Protein 4U8F (pdb70)

Radius of gyration: 20.64 Å; Cα contacts (8 Å, |Δi|>4): 892; chains: 2; bounding box: 45×58×53 Å

B-factor: mean 17.41, std 7.08, range [3.04, 57.56]

Solvent-accessible surface area: 17669 Å² total; per-residue (Å²): 88,43,0,0,0,0,0,6,45,46,11,7,86,47,2,95,71,0,66,144,5,0,68,53,8,1,89,141,72,64,44,82,16,29,21,13,0,12,51,42,115,150,182,31,43,100,11,34,18,0,3,0,0,0,4,0,0,0,0,20,49,1,24,1,2,68,9,0,0,0,0,10,20,24,0,9,4,0,0,3,0,0,0,0,0,21,44,1,32,0,0,12,0,50,45,32,81,22,0,55,15,2,7,8,24,16,21,4,32,0,0,0,1,20,0,43,60,77,46,49,267,28,10,62,63,44,4,78,100,2,0,72,111,5,30,85,69,157,109,21,21,4,114,58,162,155,75,16,108,42,18,68,150,13,27,140,31,6,60,111,8,20,152,39,0,9,71,109,16,51,39,0,0,114,88,3,91,68,115,29,0,93,76,3,1,50,25,124,59,5,90,112,48,0,57,85,15,23,136,57,115,100,9,5,76,43,0,85,67,21,27,114,104,101,61,0,0,0,0,0,6,51,46,12,5,91,47,2,100,77,0,38,140,5,0,91,50,6,1,84,140,71,67,49,87,22,17,20,12,0,9,38,44,128,168,182,32,41,82,11,32,16,0,3,0,0,0,4,0,0,0,0,20,45,2,17,1,2,69,12,0,0,0,0,10,20,22,0,9,3,0,0,2,0,0,0,0,1,21,42,0,31,0,0,11,0,47,45,33,80,23,0,51,17,1,5,7,28,14,20,5,30,0,0,0,1,20,0,44,59,78,40,50,265,26,10,62,70,48,4,80,100,2,0,72,113,4,20,84,65,164,124,26,41,12,112,58,172,133,88,12,97,24,19,74,110,10,29,125,35,6,61,79,10,15,136,37,0,8,67,92,17,38,35,0,0,111,93,3,92,65,112,28,0,105,74,3,1,51,24,137,54,5,100,112,46,0,58,84,20,28,156,52,142,99,5,12,74,41,0,99,70,29,44,152

InterPro domains:
  IPR003500 Sugar-phosphate isomerase, RpiB/LacA/LacB family [PF02502] (3-114)
  IPR003500 Sugar-phosphate isomerase, RpiB/LacA/LacB family [PTHR30345] (1-148)
  IPR022133 Ribose-5-phosphate isomerase, C-terminal [PF12408] (164-210)
  IPR036569 Sugar-phosphate isomerase, RpiB/LacA/LacB superfamily [G3DSA:3.40.1400.10] (1-211)
  IPR036569 Sugar-phosphate isomerase, RpiB/LacA/LacB superfamily [SSF89623] (1-162)

Foldseek 3Di:
DEEEEEEADQLQVCLVLLCVLLVVLCVVVVYHYHYLGPNPDPPFQGDDLLLLLVLLQLCQVQQLGQAYEYAYQAQVSNCVNVVQAPRFDEAEDDAQVRLLQCQAQQVTRYYYYHCHVVPDPCNSVRSNNNSCSNPVDHGQCDPVNVCSVVSNVVNVVVNVVSVVPHDDSLVVCVPDDLVSVLSSQVGPCNVVSDVVRGNDVSSVVVVCVSVVD/DEEEEEEADQLQLCLVLLVVLLVVLCVVVVHHYYYLDPNNDPPFQGDDLLLLLVLLQLCQVQQLGQAYEYEYQAQVSNCVNVVQAARFDEAEDEAQVRLLCCQAQQVTRYYYYHCHVVNDPCNSVRSNSNSCSNVVDHGLNHPPVVCSVVSNVVNVVVNVVSVVPHDDSLVVCVPPDLVSVLSSQVGPCNVVSDVVRGPDVSSVVVVVVSPD

Nearest PDB structures (foldseek):
  4u8f-assembly1_A  TM=1.005E+00  e=1.345E-43  Streptococcus agalactiae NEM316
  2ppw-assembly1_A  TM=9.939E-01  e=1.041E-32  Streptococcus pneumoniae TIGR4
  3c5y-assembly1_B  TM=9.889E-01  e=4.347E-29  Novosphingobium aromaticivorans DSM 12444
  3ono-assembly1_A  TM=9.776E-01  e=2.293E-26  Vibrio parahaemolyticus RIMD 2210633
  3qd5-assembly1_A  TM=8.115E-01  e=3.486E-08  Coccidioides immitis RS

Secondary structure (DSSP, 8-state):
-EEEE---GGGGGGHHHHHHHHHHHHHHHT-EEEE----S-TTPPP--HHHHHHHHHHHHHHTS-SEEEEEESSSHHHHHHHTTSTT--EEE-SSHHHHHHIIIII--SEEEEESSTT-STTHHHHHHHHHHHHTSS-TT--SSGGGHHHHHHHHHHHHHHHHHHBPPHHHHHHHS-HHHHHHHT-STTHHHHHHHH---HHHHHHHHHHTT-/-EEEE---STTGGGHHHHHHHHHHHHHHHT-EEEE-S--S-TTPPP--HHHHHHHHHHHHHHTS-SEEEEEESSSHHHHHHHTTSTT--EEE-SSHHHHHHIIIII--SEEEEESSTT--TTHHHHHHHHHHHHTSS-TT--SSTTTHHHHHHHHHHHHHHHHHHBPPHHHHHHHS-HHHHHHHT--TTHHHHHHHH---HHHHHHHHHHH-

Organism: Streptococcus agalactiae serotype III (strain NEM316) (NCBI:txid211110)

Sequence (425 aa):
MKIALINENSQASKNTTIIYKELKAVSDEKGFEVFNYGMYGKEEESSQQLTYVQNGLLTAILLNSGAADFVITGCGAGIGAMMLACNSFPGVVCGFAADPVDAYLFSSQVNGGNALSLPFAKGFGWGAELNLRYLFERLFEDEKGGGYPKERAVVPEQRNARILSEIKQITYRDDLLSVLKEIDQDDFLKETISSGEHFQEYFFANCQNQNIADYLKSVLDLMKIALINENSQASKNTIIYKELKAVSSDEKGFEVVFNYGMYGKEEESQLTYVQNGLLTAILLNSSGAADFVITGCGAGIGAMMLACNSFPGVVCGFAADPVDAYLFSQVNGGNALSLPFAKGFGWGAELNLRYLFERLFEDEKGGGYPKERAVPEQQRNARILSSEIKQITYRDLLSVLKEIDQDFLKETISSGEHFQEYFFANCQNQNIADYLKSVLD

CATH classification: 3.40.1400.10

Structure (mmCIF, N/CA/C/O backbone):
data_4U8F
#
_entry.id   4U8F
#
_cell.length_a   92.955
_cell.length_b   92.955
_cell.length_c   129.350
_cell.angle_alpha   90.00
_cell.angle_beta   90.00
_cell.angle_gamma   90.00
#
_symmetry.space_group_name_H-M   'P 41 21 2'
#
loop_
_entity.id
_entity.type
_entity.pdbx_description
1 polymer 'Putative uncharacterized protein gbs1892'
2 non-polymer 'L(+)-TARTARIC ACID'
3 water water
#
loop_
_atom_site.group_PDB
_atom_site.id
_atom_site.type_symbol
_atom_site.label_atom_id
_atom_site.label_alt_id
_atom_site.label_comp_id
_atom_site.label_asym_id
_atom_site.label_entity_id
_atom_site.label_seq_id
_atom_site.pdbx_PDB_ins_code
_atom_site.Cartn_x
_atom_site.Cartn_y
_atom_site.Cartn_z
_atom_site.occupancy
_atom_site.B_iso_or_equiv
_atom_site.auth_seq_id
_atom_site.auth_comp_id
_atom_site.auth_asym_id
_atom_site.auth_atom_id
_atom_site.pdbx_PDB_model_num
ATOM 1 N N . MET A 1 1 ? -15.616 0.174 -16.395 1.00 19.40 1 MET A N 1
ATOM 2 C CA . MET A 1 1 ? -16.608 -0.933 -16.385 1.00 19.05 1 MET A CA 1
ATOM 3 C C . MET A 1 1 ? -17.890 -0.489 -15.684 1.00 17.44 1 MET A C 1
ATOM 4 O O . MET A 1 1 ? -17.851 0.026 -14.563 1.00 17.44 1 MET A O 1
ATOM 9 N N . LYS A 1 2 ? -19.018 -0.676 -16.366 1.00 15.51 2 LYS A N 1
ATOM 10 C CA . LYS A 1 2 ? -20.320 -0.215 -15.889 1.00 14.33 2 LYS A CA 1
ATOM 11 C C . LYS A 1 2 ? -21.197 -1.403 -15.518 1.00 13.34 2 LYS A C 1
ATOM 12 O O . LYS A 1 2 ? -21.487 -2.259 -16.358 1.00 13.09 2 LYS A O 1
ATOM 18 N N . ILE A 1 3 ? -21.606 -1.452 -14.253 1.00 12.52 3 ILE A N 1
ATOM 19 C CA . ILE A 1 3 ? -22.450 -2.533 -13.745 1.00 12.01 3 ILE A CA 1
ATOM 20 C C . ILE A 1 3 ? -23.851 -2.011 -13.465 1.00 11.60 3 ILE A C 1
ATOM 21 O O . ILE A 1 3 ? -24.014 -0.993 -12.794 1.00 11.62 3 ILE A O 1
ATOM 26 N N . ALA A 1 4 ? -24.854 -2.706 -13.998 1.00 11.01 4 ALA A N 1
ATOM 27 C CA . ALA A 1 4 ? -26.253 -2.385 -13.732 1.00 10.67 4 ALA A CA 1
ATOM 28 C C . ALA A 1 4 ? -26.862 -3.380 -12.750 1.00 10.48 4 ALA A C 1
ATOM 29 O O . ALA A 1 4 ? -26.572 -4.572 -12.810 1.00 10.62 4 ALA A O 1
ATOM 31 N N . LEU A 1 5 ? -27.693 -2.877 -11.842 1.00 10.17 5 LEU A N 1
ATOM 32 C CA . LEU A 1 5 ? -28.464 -3.710 -10.927 1.00 9.89 5 LEU A CA 1
ATOM 33 C C . LEU A 1 5 ? -29.945 -3.605 -11.270 1.00 9.68 5 LEU A C 1
ATOM 34 O O . LEU A 1 5 ? -30.476 -2.504 -11.432 1.00 9.62 5 LEU A O 1
ATOM 39 N N . ILE A 1 6 ? -30.600 -4.756 -11.391 1.00 9.49 6 ILE A N 1
ATOM 40 C CA . ILE A 1 6 ? -32.022 -4.817 -11.725 1.00 9.36 6 ILE A CA 1
ATOM 41 C C . ILE A 1 6 ? -32.734 -5.781 -10.782 1.00 9.33 6 ILE A C 1
ATOM 42 O O . ILE A 1 6 ? -32.331 -6.940 -10.652 1.00 9.18 6 ILE A O 1
ATOM 47 N N . ASN A 1 7 ? -33.791 -5.291 -10.136 1.00 9.43 7 ASN A N 1
ATOM 48 C CA . ASN A 1 7 ? -34.650 -6.114 -9.283 1.00 9.58 7 ASN A CA 1
ATOM 49 C C . ASN A 1 7 ? -36.083 -6.131 -9.787 1.00 9.71 7 ASN A C 1
ATOM 50 O O . ASN A 1 7 ? -36.591 -5.116 -10.274 1.00 9.62 7 ASN A O 1
ATOM 55 N N . GLU A 1 8 ? -36.727 -7.287 -9.666 1.00 9.85 8 GLU A N 1
ATOM 56 C CA . GLU A 1 8 ? -38.158 -7.392 -9.941 1.00 10.16 8 GLU A CA 1
ATOM 57 C C . GLU A 1 8 ? -38.982 -7.179 -8.664 1.00 10.60 8 GLU A C 1
ATOM 58 O O . GLU A 1 8 ? -38.428 -6.901 -7.595 1.00 10.51 8 GLU A O 1
ATOM 64 N N . ASN A 1 9 ? -40.300 -7.320 -8.770 1.00 11.25 9 ASN A N 1
ATOM 65 C CA . ASN A 1 9 ? -41.183 -6.858 -7.702 1.00 12.02 9 ASN A CA 1
ATOM 66 C C . ASN A 1 9 ? -41.120 -7.636 -6.394 1.00 11.76 9 ASN A C 1
ATOM 67 O O . ASN A 1 9 ? -41.228 -7.043 -5.318 1.00 11.64 9 ASN A O 1
ATOM 72 N N . SER A 1 10 ? -40.940 -8.951 -6.478 1.00 11.47 10 SER A N 1
ATOM 73 C CA . SER A 1 10 ? -40.979 -9.776 -5.272 1.00 11.62 10 SER A CA 1
ATOM 74 C C . SER A 1 10 ? -39.785 -9.526 -4.354 1.00 11.63 10 SER A C 1
ATOM 75 O O . SER A 1 10 ? -39.906 -9.657 -3.135 1.00 12.14 10 SER A O 1
ATOM 78 N N . GLN A 1 11 ? -38.648 -9.146 -4.938 1.00 11.62 11 GLN A N 1
ATOM 79 C CA . GLN A 1 11 ? -37.419 -8.918 -4.171 1.00 11.70 11 GLN A CA 1
ATOM 80 C C . GLN A 1 11 ? -37.007 -7.452 -4.116 1.00 11.58 11 GLN A C 1
ATOM 81 O O . GLN A 1 11 ? -35.894 -7.128 -3.691 1.00 11.41 11 GLN A O 1
ATOM 87 N N . ALA A 1 12 ? -37.908 -6.562 -4.532 1.00 11.54 12 ALA A N 1
ATOM 88 C CA . ALA A 1 12 ? -37.623 -5.127 -4.565 1.00 11.65 12 ALA A CA 1
ATOM 89 C C . ALA A 1 12 ? -37.203 -4.570 -3.201 1.00 11.81 12 ALA A C 1
ATOM 90 O O . ALA A 1 12 ? -36.379 -3.659 -3.129 1.00 11.65 12 ALA A O 1
ATOM 92 N N . SER A 1 13 ? -37.754 -5.137 -2.127 1.00 12.05 13 SER A N 1
ATOM 93 C CA . SER A 1 13 ? -37.428 -4.698 -0.772 1.00 12.45 13 SER A CA 1
ATOM 94 C C . SER A 1 13 ? -35.962 -4.939 -0.418 1.00 12.50 13 SER A C 1
ATOM 95 O O . SER A 1 13 ? -35.453 -4.357 0.539 1.00 12.98 13 SER A O 1
ATOM 98 N N . LYS A 1 14 ? -35.292 -5.789 -1.192 1.00 12.34 14 LYS A N 1
ATOM 99 C CA . LYS A 1 14 ? -33.887 -6.125 -0.938 1.00 12.36 14 LYS A CA 1
ATOM 100 C C . LYS A 1 14 ? -32.911 -5.328 -1.804 1.00 11.75 14 LYS A C 1
ATOM 101 O O . LYS A 1 14 ? -31.697 -5.460 -1.662 1.00 11.33 14 LYS A O 1
ATOM 107 N N . ASN A 1 15 ? -33.445 -4.485 -2.685 1.00 11.32 15 ASN A N 1
ATOM 108 C CA . ASN A 1 15 ? -32.614 -3.660 -3.558 1.00 10.99 15 ASN A CA 1
ATOM 109 C C . ASN A 1 15 ? -31.556 -2.843 -2.807 1.00 11.17 15 ASN A C 1
ATOM 110 O O . ASN A 1 15 ? -30.405 -2.787 -3.237 1.00 11.16 15 ASN A O 1
ATOM 115 N N . THR A 1 16 ? -31.942 -2.221 -1.690 1.00 11.27 16 THR A N 1
ATOM 116 C CA A THR A 1 16 ? -30.996 -1.431 -0.893 0.50 11.38 16 THR A CA 1
ATOM 117 C CA B THR A 1 16 ? -31.012 -1.427 -0.887 0.50 11.53 16 THR A CA 1
ATOM 118 C C . THR A 1 16 ? -29.878 -2.291 -0.319 1.00 11.43 16 THR A C 1
ATOM 119 O O . THR A 1 16 ? -28.723 -1.871 -0.295 1.00 11.58 16 THR A O 1
ATOM 126 N N . ILE A 1 17 ? -30.222 -3.497 0.134 1.00 11.46 17 ILE A N 1
ATOM 127 C CA . ILE A 1 17 ? -29.241 -4.444 0.688 1.00 11.46 17 ILE A CA 1
ATOM 128 C C . ILE A 1 17 ? -28.230 -4.873 -0.380 1.00 11.16 17 ILE A C 1
ATOM 129 O O . ILE A 1 17 ? -27.013 -4.843 -0.154 1.00 10.95 17 ILE A O 1
ATOM 134 N N . ILE A 1 18 ? -28.739 -5.260 -1.546 1.00 10.77 18 ILE A N 1
ATOM 135 C CA . ILE A 1 18 ? -27.896 -5.710 -2.655 1.00 10.84 18 ILE A CA 1
ATOM 136 C C . ILE A 1 18 ? -27.006 -4.571 -3.150 1.00 10.99 18 ILE A C 1
ATOM 137 O O . ILE A 1 18 ? -25.794 -4.747 -3.328 1.00 10.94 18 ILE A O 1
ATOM 142 N N . TYR A 1 19 ? -27.612 -3.405 -3.361 1.00 11.12 19 TYR A N 1
ATOM 143 C CA . TYR A 1 19 ? -26.886 -2.236 -3.852 1.00 11.44 19 TYR A CA 1
ATOM 144 C C . TYR A 1 19 ? -25.738 -1.856 -2.927 1.00 11.49 19 TYR A C 1
ATOM 145 O O . TYR A 1 19 ? -24.643 -1.550 -3.395 1.00 11.60 19 TYR A O 1
ATOM 154 N N . LYS A 1 20 ? -25.988 -1.880 -1.619 1.00 11.59 20 LYS A N 1
ATOM 155 C CA . LYS A 1 20 ? -24.955 -1.523 -0.646 1.00 11.94 20 LYS A CA 1
ATOM 156 C C . LYS A 1 20 ? -23.679 -2.339 -0.869 1.00 11.77 20 LYS A C 1
ATOM 157 O O . LYS A 1 20 ? -22.579 -1.785 -0.916 1.00 11.85 20 LYS A O 1
ATOM 163 N N . GLU A 1 21 ? -23.829 -3.651 -1.029 1.00 11.53 21 GLU A N 1
ATOM 164 C CA . GLU A 1 21 ? -22.669 -4.521 -1.193 1.00 11.43 21 GLU A CA 1
ATOM 165 C C . GLU A 1 21 ? -22.040 -4.403 -2.580 1.00 11.35 21 GLU A C 1
ATOM 166 O O . GLU A 1 21 ? -20.814 -4.383 -2.708 1.00 11.49 21 GLU A O 1
ATOM 172 N N . LEU A 1 22 ? -22.874 -4.311 -3.615 1.00 11.24 22 LEU A N 1
ATOM 173 C CA . LEU A 1 22 ? -22.373 -4.134 -4.978 1.00 11.20 22 LEU A CA 1
ATOM 174 C C . LEU A 1 22 ? -21.587 -2.826 -5.124 1.00 11.42 22 LEU A C 1
ATOM 175 O O . LEU A 1 22 ? -20.534 -2.796 -5.768 1.00 11.30 22 LEU A O 1
ATOM 180 N N . LYS A 1 23 ? -22.100 -1.761 -4.511 1.00 11.89 23 LYS A N 1
ATOM 181 C CA . LYS A 1 23 ? -21.459 -0.447 -4.556 1.00 12.73 23 LYS A CA 1
ATOM 182 C C . LYS A 1 23 ? -20.127 -0.460 -3.812 1.00 12.80 23 LYS A C 1
ATOM 183 O O . LYS A 1 23 ? -19.144 0.112 -4.286 1.00 12.97 23 LYS A O 1
ATOM 189 N N . ALA A 1 24 ? -20.104 -1.112 -2.649 1.00 12.71 24 ALA A N 1
ATOM 190 C CA . ALA A 1 24 ? -18.881 -1.234 -1.855 1.00 12.87 24 ALA A CA 1
ATOM 191 C C . ALA A 1 24 ? -17.767 -1.911 -2.648 1.00 13.10 24 ALA A C 1
ATOM 192 O O . ALA A 1 24 ? -16.642 -1.410 -2.697 1.00 13.39 24 ALA A O 1
ATOM 194 N N . VAL A 1 25 ? -18.081 -3.044 -3.272 1.00 13.24 25 VAL A N 1
ATOM 195 C CA . VAL A 1 25 ? -17.093 -3.773 -4.067 1.00 13.21 25 VAL A CA 1
ATOM 196 C C . VAL A 1 25 ? -16.669 -2.950 -5.286 1.00 13.34 25 VAL A C 1
ATOM 197 O O . VAL A 1 25 ? -15.478 -2.844 -5.592 1.00 13.61 25 VAL A O 1
ATOM 201 N N . SER A 1 26 ? -17.646 -2.341 -5.953 1.00 13.24 26 SER A N 1
ATOM 202 C CA . SER A 1 26 ? -17.391 -1.556 -7.160 1.00 13.44 26 SER A CA 1
ATOM 203 C C . SER A 1 26 ? -16.537 -0.321 -6.887 1.00 13.74 26 SER A C 1
ATOM 204 O O . SER A 1 26 ? -15.683 0.029 -7.700 1.00 13.57 26 SER A O 1
ATOM 207 N N . ASP A 1 27 ? -16.762 0.323 -5.743 1.00 14.40 27 ASP A N 1
ATOM 208 C CA . ASP A 1 27 ? -15.987 1.508 -5.363 1.00 15.03 27 ASP A CA 1
ATOM 209 C C . ASP A 1 27 ? -14.520 1.178 -5.130 1.00 15.63 27 ASP A C 1
ATOM 210 O O . ASP A 1 27 ? -13.637 1.952 -5.508 1.00 15.79 27 ASP A O 1
ATOM 215 N N . GLU A 1 28 ? -14.271 0.029 -4.507 1.00 16.17 28 GLU A N 1
ATOM 216 C CA . GLU A 1 28 ? -12.913 -0.440 -4.253 1.00 17.29 28 GLU A CA 1
ATOM 217 C C . GLU A 1 28 ? -12.193 -0.719 -5.573 1.00 17.10 28 GLU A C 1
ATOM 218 O O . GLU A 1 28 ? -10.993 -0.465 -5.698 1.00 17.47 28 GLU A O 1
ATOM 224 N N . LYS A 1 29 ? -12.943 -1.217 -6.556 1.00 16.62 29 LYS A N 1
ATOM 225 C CA . LYS A 1 29 ? -12.381 -1.613 -7.850 1.00 16.57 29 LYS A CA 1
ATOM 226 C C . LYS A 1 29 ? -12.401 -0.508 -8.910 1.00 16.15 29 LYS A C 1
ATOM 227 O O . LYS A 1 29 ? -11.783 -0.645 -9.969 1.00 16.24 29 LYS A O 1
ATOM 233 N N . GLY A 1 30 ? -13.105 0.584 -8.621 1.00 15.62 30 GLY A N 1
ATOM 234 C CA . GLY A 1 30 ? -13.223 1.698 -9.556 1.00 15.46 30 GLY A CA 1
ATOM 235 C C . GLY A 1 30 ? -14.240 1.485 -10.663 1.00 15.12 30 GLY A C 1
ATOM 236 O O . GLY A 1 30 ? -14.114 2.067 -11.744 1.00 14.97 30 GLY A O 1
ATOM 237 N N . PHE A 1 31 ? -15.249 0.657 -10.393 1.00 15.03 31 PHE A N 1
ATOM 238 C CA . PHE A 1 31 ? -16.338 0.411 -11.341 1.00 15.31 31 PHE A CA 1
ATOM 239 C C . PHE A 1 31 ? -17.489 1.380 -11.093 1.00 15.42 31 PHE A C 1
ATOM 240 O O . PHE A 1 31 ? -17.645 1.897 -9.984 1.00 15.64 31 PHE A O 1
ATOM 248 N N . GLU A 1 32 ? -18.301 1.611 -12.122 1.00 15.74 32 GLU A N 1
ATOM 249 C CA . GLU A 1 32 ? -19.523 2.405 -11.987 1.00 16.07 32 GLU A CA 1
ATOM 250 C C . GLU A 1 32 ? -20.707 1.474 -11.766 1.00 15.50 32 GLU A C 1
ATOM 251 O O . GLU A 1 32 ? -20.798 0.430 -12.411 1.00 15.89 32 GLU A O 1
ATOM 257 N N . VAL A 1 33 ? -21.605 1.849 -10.858 1.00 14.51 33 VAL A N 1
ATOM 258 C CA . VAL A 1 33 ? -22.840 1.091 -10.636 1.00 13.86 33 VAL A CA 1
ATOM 259 C C . VAL A 1 33 ? -24.048 1.948 -10.987 1.00 13.47 33 VAL A C 1
ATOM 260 O O . VAL A 1 33 ? -24.158 3.096 -10.549 1.00 13.84 33 VAL A O 1
ATOM 264 N N . PHE A 1 34 ? -24.947 1.381 -11.784 1.00 12.72 34 PHE A N 1
ATOM 265 C CA . PHE A 1 34 ? -26.212 2.025 -12.090 1.00 12.36 34 PHE A CA 1
ATOM 266 C C . PHE A 1 34 ? -27.341 1.177 -11.534 1.00 11.91 34 PHE A C 1
ATOM 267 O O . PHE A 1 34 ? -27.577 0.062 -12.000 1.00 11.90 34 PHE A O 1
ATOM 275 N N . ASN A 1 35 ? -28.027 1.701 -10.525 1.00 11.39 35 ASN A N 1
ATOM 276 C CA . ASN A 1 35 ? -29.158 1.004 -9.942 1.00 11.03 35 ASN A CA 1
ATOM 277 C C . ASN A 1 35 ? -30.416 1.355 -10.722 1.00 10.82 35 ASN A C 1
ATOM 278 O O . ASN A 1 35 ? -30.958 2.450 -10.579 1.00 10.97 35 ASN A O 1
ATOM 283 N N . TYR A 1 36 ? -30.861 0.425 -11.563 1.00 10.52 36 TYR A N 1
ATOM 284 C CA . TYR A 1 36 ? -32.050 0.622 -12.384 1.00 10.39 36 TYR A CA 1
ATOM 285 C C . TYR A 1 36 ? -33.339 0.238 -11.652 1.00 10.16 36 TYR A C 1
ATOM 286 O O . TYR A 1 36 ? -34.423 0.289 -12.229 1.00 10.17 36 TYR A O 1
ATOM 295 N N . GLY A 1 37 ? -33.218 -0.139 -10.382 1.00 9.99 37 GLY A N 1
ATOM 296 C CA . GLY A 1 37 ? -34.368 -0.580 -9.596 1.00 9.85 37 GLY A CA 1
ATOM 297 C C . GLY A 1 37 ? -34.828 -1.965 -10.025 1.00 9.87 37 GLY A C 1
ATOM 298 O O . GLY A 1 37 ? -34.146 -2.611 -10.818 1.00 9.94 37 GLY A O 1
ATOM 299 N N . MET A 1 38 ? -35.966 -2.443 -9.523 1.00 9.81 38 MET A N 1
ATOM 300 C CA . MET A 1 38 ? -36.853 -1.717 -8.607 1.00 9.92 38 MET A CA 1
ATOM 301 C C . MET A 1 38 ? -36.183 -1.395 -7.279 1.00 10.18 38 MET A C 1
ATOM 302 O O . MET A 1 38 ? -35.261 -2.090 -6.852 1.00 10.16 38 MET A O 1
ATOM 307 N N . TYR A 1 39 ? -36.678 -0.351 -6.622 1.00 10.65 39 TYR A N 1
ATOM 308 C CA . TYR A 1 39 ? -36.006 0.227 -5.460 1.00 11.13 39 TYR A CA 1
ATOM 309 C C . TYR A 1 39 ? -36.656 -0.125 -4.130 1.00 11.54 39 TYR A C 1
ATOM 310 O O . TYR A 1 39 ? -36.086 0.147 -3.074 1.00 11.76 39 TYR A O 1
ATOM 319 N N . GLY A 1 40 ? -37.838 -0.734 -4.181 1.00 11.96 40 GLY A N 1
ATOM 320 C CA . GLY A 1 40 ? -38.627 -0.959 -2.973 1.00 12.48 40 GLY A CA 1
ATOM 321 C C . GLY A 1 40 ? -39.244 0.360 -2.551 1.00 12.99 40 GLY A C 1
ATOM 322 O O . GLY A 1 40 ? -39.170 0.754 -1.384 1.00 13.02 40 GLY A O 1
ATOM 323 N N . LYS A 1 41 ? -39.844 1.036 -3.527 1.00 13.53 41 LYS A N 1
ATOM 324 C CA . LYS A 1 41 ? -40.445 2.353 -3.346 1.00 14.00 41 LYS A CA 1
ATOM 325 C C . LYS A 1 41 ? -41.924 2.232 -3.660 1.00 14.19 41 LYS A C 1
ATOM 326 O O . LYS A 1 41 ? -42.294 1.774 -4.741 1.00 13.85 41 LYS A O 1
ATOM 332 N N . GLU A 1 42 ? -42.771 2.634 -2.717 1.00 14.38 42 GLU A N 1
ATOM 333 C CA . GLU A 1 42 ? -44.216 2.563 -2.929 1.00 15.21 42 GLU A CA 1
ATOM 334 C C . GLU A 1 42 ? -44.620 3.302 -4.196 1.00 15.17 42 GLU A C 1
ATOM 335 O O . GLU A 1 42 ? -44.157 4.417 -4.445 1.00 14.84 42 GLU A O 1
ATOM 341 N N . GLU A 1 43 ? -45.470 2.654 -4.994 1.00 15.61 43 GLU A N 1
ATOM 342 C CA . GLU A 1 43 ? -46.048 3.232 -6.219 1.00 15.82 43 GLU A CA 1
ATOM 343 C C . GLU A 1 43 ? -45.089 3.287 -7.413 1.00 14.97 43 GLU A C 1
ATOM 344 O O . GLU A 1 43 ? -45.435 3.839 -8.458 1.00 15.04 43 GLU A O 1
ATOM 350 N N . GLU A 1 44 ? -43.894 2.718 -7.267 1.00 13.93 44 GLU A N 1
ATOM 351 C CA . GLU A 1 44 ? -42.893 2.762 -8.339 1.00 13.04 44 GLU A CA 1
ATOM 352 C C . GLU A 1 44 ? -43.287 1.903 -9.541 1.00 12.67 44 GLU A C 1
ATOM 353 O O . GLU A 1 44 ? -44.132 1.008 -9.428 1.00 12.93 44 GLU A O 1
ATOM 359 N N . SER A 1 45 ? -42.668 2.197 -10.684 1.00 12.53 45 SER A N 1
ATOM 360 C CA A SER A 1 45 ? -42.818 1.391 -11.892 0.50 12.38 45 SER A CA 1
ATOM 361 C CA B SER A 1 45 ? -42.831 1.384 -11.887 0.50 12.45 45 SER A CA 1
ATOM 362 C C . SER A 1 45 ? -42.382 -0.044 -11.599 1.00 12.35 45 SER A C 1
ATOM 363 O O . SER A 1 45 ? -41.349 -0.261 -10.957 1.00 12.43 45 SER A O 1
ATOM 368 N N . GLN A 1 46 ? -43.169 -1.011 -12.070 1.00 12.16 46 GLN A N 1
ATOM 369 C CA A GLN A 1 46 ? -42.955 -2.410 -11.700 0.50 12.12 46 GLN A CA 1
ATOM 370 C CA B GLN A 1 46 ? -42.999 -2.424 -11.712 0.50 11.89 46 GLN A CA 1
ATOM 371 C C . GLN A 1 46 ? -42.261 -3.230 -12.780 1.00 11.71 46 GLN A C 1
ATOM 372 O O . GLN A 1 46 ? -42.432 -2.987 -13.973 1.00 11.78 46 GLN A O 1
ATOM 383 N N . LEU A 1 47 ? -41.466 -4.202 -12.333 1.00 10.89 47 LEU A N 1
ATOM 384 C CA . LEU A 1 47 ? -40.790 -5.149 -13.220 1.00 10.31 47 LEU A CA 1
ATOM 385 C C . LEU A 1 47 ? -41.051 -6.563 -12.720 1.00 10.14 47 LEU A C 1
ATOM 386 O O . LEU A 1 47 ? -40.979 -6.816 -11.522 1.00 10.16 47 LEU A O 1
ATOM 391 N N . THR A 1 48 ? -41.356 -7.476 -13.638 1.00 9.89 48 THR A N 1
ATOM 392 C CA . THR A 1 48 ? -41.354 -8.905 -13.325 1.00 9.80 48 THR A CA 1
ATOM 393 C C . THR A 1 48 ? -39.990 -9.463 -13.703 1.00 9.73 48 THR A C 1
ATOM 394 O O . THR A 1 48 ? -39.215 -8.797 -14.385 1.00 9.65 48 THR A O 1
ATOM 398 N N . TYR A 1 49 ? -39.700 -10.696 -13.296 1.00 9.66 49 TYR A N 1
ATOM 399 C CA . TYR A 1 49 ? -38.420 -11.300 -13.669 1.00 9.61 49 TYR A CA 1
ATOM 400 C C . TYR A 1 49 ? -38.250 -11.421 -15.191 1.00 9.57 49 TYR A C 1
ATOM 401 O O . TYR A 1 49 ? -37.128 -11.427 -15.693 1.00 9.52 49 TYR A O 1
ATOM 410 N N . VAL A 1 50 ? -39.365 -11.508 -15.915 1.00 9.53 50 VAL A N 1
ATOM 411 C CA . VAL A 1 50 ? -39.324 -11.566 -17.378 1.00 9.54 50 VAL A CA 1
ATOM 412 C C . VAL A 1 50 ? -38.857 -10.222 -17.935 1.00 9.50 50 VAL A C 1
ATOM 413 O O . VAL A 1 50 ? -38.017 -10.167 -18.839 1.00 9.25 50 VAL A O 1
ATOM 417 N N . GLN A 1 51 ? -39.392 -9.142 -17.371 1.00 9.44 51 GLN A N 1
ATOM 418 C CA . GLN A 1 51 ? -38.962 -7.798 -17.742 1.00 9.49 51 GLN A CA 1
ATOM 419 C C . GLN A 1 51 ? -37.511 -7.521 -17.351 1.00 9.45 51 GLN A C 1
ATOM 420 O O . GLN A 1 51 ? -36.812 -6.804 -18.062 1.00 9.47 51 GLN A O 1
ATOM 426 N N . ASN A 1 52 ? -37.054 -8.101 -16.240 1.00 9.43 52 ASN A N 1
ATOM 427 C CA . ASN A 1 52 ? -35.632 -8.048 -15.890 1.00 9.28 52 ASN A CA 1
ATOM 428 C C . ASN A 1 52 ? -34.778 -8.560 -17.048 1.00 9.25 52 ASN A C 1
ATOM 429 O O . ASN A 1 52 ? -33.745 -7.978 -17.369 1.00 9.26 52 ASN A O 1
ATOM 434 N N . GLY A 1 53 ? -35.216 -9.659 -17.664 1.00 9.13 53 GLY A N 1
ATOM 435 C CA . GLY A 1 53 ? -34.502 -10.248 -18.799 1.00 9.02 53 GLY A CA 1
ATOM 436 C C . GLY A 1 53 ? -34.432 -9.309 -19.987 1.00 9.04 53 GLY A C 1
ATOM 437 O O . GLY A 1 53 ? -33.372 -9.128 -20.592 1.00 9.14 53 GLY A O 1
ATOM 438 N N . LEU A 1 54 ? -35.569 -8.705 -20.316 1.00 9.00 54 LEU A N 1
ATOM 439 C CA . LEU A 1 54 ? -35.646 -7.746 -21.411 1.00 9.00 54 LEU A CA 1
ATOM 440 C C . LEU A 1 54 ? -34.767 -6.520 -21.143 1.00 9.03 54 LEU A C 1
ATOM 441 O O . LEU A 1 54 ? -34.019 -6.085 -22.025 1.00 8.99 54 LEU A O 1
ATOM 446 N N . LEU A 1 55 ? -34.845 -5.983 -19.925 1.00 9.14 55 LEU A N 1
ATOM 447 C CA . LEU A 1 55 ? -34.040 -4.817 -19.559 1.00 9.20 55 LEU A CA 1
ATOM 448 C C . LEU A 1 55 ? -32.547 -5.136 -19.610 1.00 9.28 55 LEU A C 1
ATOM 449 O O . LEU A 1 55 ? -31.757 -4.343 -20.125 1.00 9.35 55 LEU A O 1
ATOM 454 N N . THR A 1 56 ? -32.178 -6.311 -19.098 1.00 9.31 56 THR A N 1
ATOM 455 C CA . THR A 1 56 ? -30.807 -6.813 -19.170 1.00 9.30 56 THR A CA 1
ATOM 456 C C . THR A 1 56 ? -30.307 -6.859 -20.617 1.00 9.36 56 THR A C 1
ATOM 457 O O . THR A 1 56 ? -29.199 -6.403 -20.915 1.00 9.39 56 THR A O 1
ATOM 461 N N . ALA A 1 57 ? -31.141 -7.383 -21.512 1.00 9.46 57 ALA A N 1
ATOM 462 C CA . ALA A 1 57 ? -30.806 -7.440 -22.935 1.00 9.54 57 ALA A CA 1
ATOM 463 C C . ALA A 1 57 ? -30.615 -6.047 -23.532 1.00 9.58 57 ALA A C 1
ATOM 464 O O . ALA A 1 57 ? -29.685 -5.818 -24.301 1.00 9.56 57 ALA A O 1
ATOM 466 N N . ILE A 1 58 ? -31.490 -5.117 -23.164 1.00 9.70 58 ILE A N 1
ATOM 467 C CA . ILE A 1 58 ? -31.387 -3.744 -23.651 1.00 9.92 58 ILE A CA 1
ATOM 468 C C . ILE A 1 58 ? -30.086 -3.093 -23.177 1.00 10.06 58 ILE A C 1
ATOM 469 O O . ILE A 1 58 ? -29.355 -2.516 -23.980 1.00 10.17 58 ILE A O 1
ATOM 474 N N . LEU A 1 59 ? -29.780 -3.223 -21.887 1.00 10.21 59 LEU A N 1
ATOM 475 C CA . LEU A 1 59 ? -28.588 -2.589 -21.329 1.00 10.43 59 LEU A CA 1
ATOM 476 C C . LEU A 1 59 ? -27.283 -3.151 -21.892 1.00 10.59 59 LEU A C 1
ATOM 477 O O . LEU A 1 59 ? -26.368 -2.393 -22.218 1.00 10.84 59 LEU A O 1
ATOM 482 N N . LEU A 1 60 ? -27.202 -4.472 -22.028 1.00 10.63 60 LEU A N 1
ATOM 483 C CA . LEU A 1 60 ? -25.977 -5.100 -22.514 1.00 10.87 60 LEU A CA 1
ATOM 484 C C . LEU A 1 60 ? -25.759 -4.893 -24.014 1.00 11.27 60 LEU A C 1
ATOM 485 O O . LEU A 1 60 ? -24.665 -4.523 -24.436 1.00 11.57 60 LEU A O 1
ATOM 490 N N . ASN A 1 61 ? -26.797 -5.113 -24.815 1.00 11.75 61 ASN A N 1
ATOM 491 C CA . ASN A 1 61 ? -26.675 -4.960 -26.268 1.00 12.29 61 ASN A CA 1
ATOM 492 C C . ASN A 1 61 ? -26.411 -3.521 -26.702 1.00 12.66 61 ASN A C 1
ATOM 493 O O . ASN A 1 61 ? -25.691 -3.281 -27.675 1.00 13.17 61 ASN A O 1
ATOM 498 N N . SER A 1 62 ? -26.987 -2.571 -25.970 1.00 12.88 62 SER A N 1
ATOM 499 C CA . SER A 1 62 ? -26.772 -1.149 -26.239 1.00 13.04 62 SER A CA 1
ATOM 500 C C . SER A 1 62 ? -25.408 -0.657 -25.760 1.00 13.21 62 SER A C 1
ATOM 501 O O . SER A 1 62 ? -24.962 0.413 -26.163 1.00 13.54 62 SER A O 1
ATOM 504 N N . GLY A 1 63 ? -24.764 -1.423 -24.883 1.00 13.06 63 GLY A N 1
ATOM 505 C CA . GLY A 1 63 ? -23.507 -0.998 -24.269 1.00 13.13 63 GLY A CA 1
ATOM 506 C C . GLY A 1 63 ? -23.678 -0.062 -23.083 1.00 13.09 63 GLY A C 1
ATOM 507 O O . GLY A 1 63 ? -22.690 0.412 -22.522 1.00 13.36 63 GLY A O 1
ATOM 508 N N . ALA A 1 64 ? -24.925 0.195 -22.687 1.00 12.94 64 ALA A N 1
ATOM 509 C CA . ALA A 1 64 ? -25.209 1.049 -21.530 1.00 12.71 64 ALA A CA 1
ATOM 510 C C . ALA A 1 64 ? -24.682 0.441 -20.227 1.00 12.51 64 ALA A C 1
ATOM 511 O O . ALA A 1 64 ? -24.389 1.165 -19.274 1.00 12.53 64 ALA A O 1
ATOM 513 N N . ALA A 1 65 ? -24.573 -0.887 -20.200 1.00 12.38 65 ALA A N 1
ATOM 514 C CA . ALA A 1 65 ? -23.913 -1.609 -19.115 1.00 12.21 65 ALA A CA 1
ATOM 515 C C . ALA A 1 65 ? -22.980 -2.671 -19.693 1.00 12.18 65 ALA A C 1
ATOM 516 O O . ALA A 1 65 ? -23.231 -3.194 -20.783 1.00 12.28 65 ALA A O 1
ATOM 518 N N . ASP A 1 66 ? -21.914 -2.984 -18.958 1.00 12.12 66 ASP A N 1
ATOM 519 C CA . ASP A 1 66 ? -20.969 -4.038 -19.335 1.00 12.07 66 ASP A CA 1
ATOM 520 C C . ASP A 1 66 ? -21.277 -5.345 -18.616 1.00 11.63 66 ASP A C 1
ATOM 521 O O . ASP A 1 66 ? -20.928 -6.430 -19.090 1.00 11.91 66 ASP A O 1
ATOM 526 N N . PHE A 1 67 ? -21.915 -5.228 -17.457 1.00 11.09 67 PHE A N 1
ATOM 527 C CA . PHE A 1 67 ? -22.305 -6.381 -16.659 1.00 10.61 67 PHE A CA 1
ATOM 528 C C . PHE A 1 67 ? -23.613 -6.067 -15.939 1.00 10.30 67 PHE A C 1
ATOM 529 O O . PHE A 1 67 ? -23.831 -4.933 -15.514 1.00 10.44 67 PHE A O 1
ATOM 537 N N . VAL A 1 68 ? -24.482 -7.069 -15.820 1.00 9.85 68 VAL A N 1
ATOM 538 C CA . VAL A 1 68 ? -25.753 -6.912 -15.113 1.00 9.58 68 VAL A CA 1
ATOM 539 C C . VAL A 1 68 ? -25.845 -7.882 -13.934 1.00 9.35 68 VAL A C 1
ATOM 540 O O . VAL A 1 68 ? -25.624 -9.082 -14.086 1.00 9.60 68 VAL A O 1
ATOM 544 N N . ILE A 1 69 ? -26.156 -7.344 -12.758 1.00 9.23 69 ILE A N 1
ATOM 545 C CA . ILE A 1 69 ? -26.552 -8.159 -11.611 1.00 9.09 69 ILE A CA 1
ATOM 546 C C . ILE A 1 69 ? -28.067 -8.102 -11.510 1.00 8.99 69 ILE A C 1
ATOM 547 O O . ILE A 1 69 ? -28.654 -7.023 -11.454 1.00 8.87 69 ILE A O 1
ATOM 552 N N . THR A 1 70 ? -28.697 -9.269 -11.502 1.00 8.90 70 THR A N 1
ATOM 553 C CA . THR A 1 70 ? -30.139 -9.344 -11.309 1.00 8.84 70 THR A CA 1
ATOM 554 C C . THR A 1 70 ? -30.481 -10.589 -10.492 1.00 8.86 70 THR A C 1
ATOM 555 O O . THR A 1 70 ? -29.597 -11.215 -9.907 1.00 8.81 70 THR A O 1
ATOM 559 N N . GLY A 1 71 ? -31.765 -10.919 -10.429 1.00 8.84 71 GLY A N 1
ATOM 560 C CA . GLY A 1 71 ? -32.219 -12.117 -9.742 1.00 9.03 71 GLY A CA 1
ATOM 561 C C . GLY A 1 71 ? -33.691 -12.038 -9.407 1.00 9.25 71 GLY A C 1
ATOM 562 O O . GLY A 1 71 ? -34.413 -11.175 -9.907 1.00 9.16 71 GLY A O 1
ATOM 563 N N . CYS A 1 72 ? -34.125 -12.962 -8.558 1.00 9.53 72 CYS A N 1
ATOM 564 C CA . CYS A 1 72 ? -35.505 -13.041 -8.100 1.00 10.06 72 CYS A CA 1
ATOM 565 C C . CYS A 1 72 ? -35.498 -13.932 -6.859 1.00 10.17 72 CYS A C 1
ATOM 566 O O . CYS A 1 72 ? -34.448 -14.105 -6.240 1.00 10.08 72 CYS A O 1
ATOM 569 N N . GLY A 1 73 ? -36.649 -14.479 -6.479 1.00 10.41 73 GLY A N 1
ATOM 570 C CA . GLY A 1 73 ? -36.735 -15.293 -5.265 1.00 10.79 73 GLY A CA 1
ATOM 571 C C . GLY A 1 73 ? -35.714 -16.416 -5.213 1.00 10.88 73 GLY A C 1
ATOM 572 O O . GLY A 1 73 ? -34.940 -16.522 -4.261 1.00 10.86 73 GLY A O 1
ATOM 573 N N . ALA A 1 74 ? -35.710 -17.248 -6.252 1.00 11.27 74 ALA A N 1
ATOM 574 C CA . ALA A 1 74 ? -34.778 -18.367 -6.351 1.00 11.38 74 ALA A CA 1
ATOM 575 C C . ALA A 1 74 ? -33.689 -18.136 -7.403 1.00 11.43 74 ALA A C 1
ATOM 576 O O . ALA A 1 74 ? -32.751 -18.932 -7.517 1.00 11.76 74 ALA A O 1
ATOM 578 N N . GLY A 1 75 ? -33.816 -17.056 -8.174 1.00 11.23 75 GLY A N 1
ATOM 579 C CA . GLY A 1 75 ? -32.798 -16.689 -9.162 1.00 11.15 75 GLY A CA 1
ATOM 580 C C . GLY A 1 75 ? -32.910 -17.356 -10.523 1.00 11.00 75 GLY A C 1
ATOM 581 O O . GLY A 1 75 ? -32.267 -16.926 -11.482 1.00 11.28 75 GLY A O 1
ATOM 582 N N . ILE A 1 76 ? -33.720 -18.406 -10.620 1.00 10.82 76 ILE A N 1
ATOM 583 C CA . ILE A 1 76 ? -33.825 -19.169 -11.864 1.00 10.47 76 ILE A CA 1
ATOM 584 C C . ILE A 1 76 ? -34.696 -18.470 -12.915 1.00 10.22 76 ILE A C 1
ATOM 585 O O . ILE A 1 76 ? -34.336 -18.438 -14.091 1.00 10.17 76 ILE A O 1
ATOM 590 N N . GLY A 1 77 ? -35.822 -17.902 -12.492 1.00 9.97 77 GLY A N 1
ATOM 591 C CA . GLY A 1 77 ? -36.695 -17.178 -13.411 1.00 9.74 77 GLY A CA 1
ATOM 592 C C . GLY A 1 77 ? -35.951 -16.109 -14.196 1.00 9.55 77 GLY A C 1
ATOM 593 O O . GLY A 1 77 ? -36.011 -16.075 -15.429 1.00 9.47 77 GLY A O 1
ATOM 594 N N . ALA A 1 78 ? -35.241 -15.236 -13.482 1.00 9.44 78 ALA A N 1
ATOM 595 C CA . ALA A 1 78 ? -34.500 -14.159 -14.128 1.00 9.39 78 ALA A CA 1
ATOM 596 C C . ALA A 1 78 ? -33.410 -14.698 -15.058 1.00 9.42 78 ALA A C 1
ATOM 597 O O . ALA A 1 78 ? -33.192 -14.143 -16.132 1.00 9.33 78 ALA A O 1
ATOM 599 N N . MET A 1 79 ? -32.751 -15.784 -14.642 1.00 9.41 79 MET A N 1
ATOM 600 C CA A MET A 1 79 ? -31.747 -16.462 -15.461 0.50 9.29 79 MET A CA 1
ATOM 601 C CA B MET A 1 79 ? -31.743 -16.448 -15.475 0.50 9.92 79 MET A CA 1
ATOM 602 C C . MET A 1 79 ? -32.359 -16.929 -16.785 1.00 9.65 79 MET A C 1
ATOM 603 O O . MET A 1 79 ? -31.787 -16.718 -17.863 1.00 9.64 79 MET A O 1
ATOM 612 N N . LEU A 1 80 ? -33.524 -17.565 -16.692 1.00 9.74 80 LEU A N 1
ATOM 613 C CA . LEU A 1 80 ? -34.222 -18.074 -17.870 1.00 9.87 80 LEU A CA 1
ATOM 614 C C . LEU A 1 80 ? -34.623 -16.957 -18.827 1.00 9.94 80 LEU A C 1
ATOM 615 O O . LEU A 1 80 ? -34.478 -17.103 -20.042 1.00 10.29 80 LEU A O 1
ATOM 620 N N . ALA A 1 81 ? -35.118 -15.848 -18.275 1.00 9.77 81 ALA A N 1
ATOM 621 C CA . ALA A 1 81 ? -35.523 -14.691 -19.077 1.00 9.64 81 ALA A CA 1
ATOM 622 C C . ALA A 1 81 ? -34.337 -13.983 -19.724 1.00 9.59 81 ALA A C 1
ATOM 623 O O . ALA A 1 81 ? -34.374 -13.675 -20.915 1.00 9.67 81 ALA A O 1
ATOM 625 N N . CYS A 1 82 ? -33.289 -13.722 -18.941 1.00 9.52 82 CYS A N 1
ATOM 626 C CA . CYS A 1 82 ? -32.077 -13.093 -19.472 1.00 9.70 82 CYS A CA 1
ATOM 627 C C . CYS A 1 82 ? -31.510 -13.879 -20.653 1.00 9.92 82 CYS A C 1
ATOM 628 O O . CYS A 1 82 ? -31.150 -13.299 -21.678 1.00 10.11 82 CYS A O 1
ATOM 631 N N . ASN A 1 83 ? -31.457 -15.201 -20.504 1.00 10.23 83 ASN A N 1
ATOM 632 C CA . ASN A 1 83 ? -30.887 -16.072 -21.528 1.00 10.54 83 ASN A CA 1
ATOM 633 C C . ASN A 1 83 ? -31.802 -16.330 -22.727 1.00 10.71 83 ASN A C 1
ATOM 634 O O . ASN A 1 83 ? -31.447 -17.094 -23.625 1.00 11.08 83 ASN A O 1
ATOM 639 N N . SER A 1 84 ? -32.969 -15.687 -22.741 1.00 10.68 84 SER A N 1
ATOM 640 C CA . SER A 1 84 ? -33.897 -15.791 -23.867 1.00 10.84 84 SER A CA 1
ATOM 641 C C . SER A 1 84 ? -33.669 -14.704 -24.918 1.00 10.98 84 SER A C 1
ATOM 642 O O . SER A 1 84 ? -34.405 -14.622 -25.899 1.00 11.19 84 SER A O 1
ATOM 645 N N . PHE A 1 85 ? -32.646 -13.877 -24.708 1.00 11.06 85 PHE A N 1
ATOM 646 C CA . PHE A 1 85 ? -32.332 -12.779 -25.616 1.00 11.08 85 PHE A CA 1
ATOM 647 C C . PHE A 1 85 ? -30.921 -12.918 -26.162 1.00 11.31 85 PHE A C 1
ATOM 648 O O . PHE A 1 85 ? -30.056 -13.481 -25.494 1.00 11.47 85 PHE A O 1
ATOM 656 N N . PRO A 1 86 ? -30.679 -12.408 -27.384 1.00 11.59 86 PRO A N 1
ATOM 657 C CA . PRO A 1 86 ? -29.308 -12.393 -27.892 1.00 11.71 86 PRO A CA 1
ATOM 658 C C . PRO A 1 86 ? -28.448 -11.396 -27.124 1.00 11.67 86 PRO A C 1
ATOM 659 O O . PRO A 1 86 ? -28.973 -10.452 -26.522 1.00 11.84 86 PRO A O 1
ATOM 663 N N . GLY A 1 87 ? -27.138 -11.621 -27.143 1.00 11.72 87 GLY A N 1
ATOM 664 C CA . GLY A 1 87 ? -26.183 -10.716 -26.520 1.00 11.76 87 GLY A CA 1
ATOM 665 C C . GLY A 1 87 ? -26.109 -10.803 -25.008 1.00 11.69 87 GLY A C 1
ATOM 666 O O . GLY A 1 87 ? -25.478 -9.956 -24.379 1.00 12.15 87 GLY A O 1
ATOM 667 N N . VAL A 1 88 ? -26.755 -11.816 -24.426 1.00 11.48 88 VAL A N 1
ATOM 668 C CA . VAL A 1 88 ? -26.747 -12.012 -22.973 1.00 11.26 88 VAL A CA 1
ATOM 669 C C . VAL A 1 88 ? -26.244 -13.406 -22.606 1.00 11.08 88 VAL A C 1
ATOM 670 O O . VAL A 1 88 ? -26.733 -14.408 -23.126 1.00 11.35 88 VAL A O 1
ATOM 674 N N . VAL A 1 89 ? -25.250 -13.456 -21.723 1.00 10.81 89 VAL A N 1
ATOM 675 C CA . VAL A 1 89 ? -24.802 -14.714 -21.125 1.00 10.64 89 VAL A CA 1
ATOM 676 C C . VAL A 1 89 ? -24.948 -14.574 -19.607 1.00 10.35 89 VAL A C 1
ATOM 677 O O . VAL A 1 89 ? -24.100 -13.976 -18.930 1.00 10.08 89 VAL A O 1
ATOM 681 N N . CYS A 1 90 ? -26.054 -15.105 -19.091 1.00 10.18 90 CYS A N 1
ATOM 682 C CA . CYS A 1 90 ? -26.425 -14.926 -17.691 1.00 10.13 90 CYS A CA 1
ATOM 683 C C . CYS A 1 90 ? -26.240 -16.202 -16.878 1.00 10.19 90 CYS A C 1
ATOM 684 O O . CYS A 1 90 ? -26.895 -17.220 -17.121 1.00 10.33 90 CYS A O 1
ATOM 687 N N . GLY A 1 91 ? -25.342 -16.138 -15.905 1.00 10.17 91 GLY A N 1
ATOM 688 C CA . GLY A 1 91 ? -25.108 -17.266 -15.019 1.00 10.46 91 GLY A CA 1
ATOM 689 C C . GLY A 1 91 ? -26.013 -17.245 -13.806 1.00 10.70 91 GLY A C 1
ATOM 690 O O . GLY A 1 91 ? -26.951 -16.445 -13.713 1.00 10.56 91 GLY A O 1
ATOM 691 N N . PHE A 1 92 ? -25.721 -18.156 -12.888 1.00 11.00 92 PHE A N 1
ATOM 692 C CA . PHE A 1 92 ? -26.377 -18.238 -11.596 1.00 11.36 92 PHE A CA 1
ATOM 693 C C . PHE A 1 92 ? -25.287 -18.468 -10.561 1.00 11.47 92 PHE A C 1
ATOM 694 O O . PHE A 1 92 ? -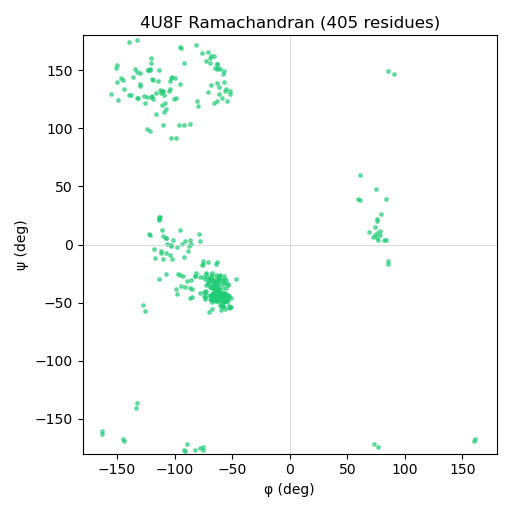24.308 -19.162 -10.840 1.00 11.58 92 PHE A O 1
ATOM 702 N N . ALA A 1 93 ? -25.451 -17.891 -9.375 1.00 11.36 93 ALA A N 1
ATOM 703 C CA . ALA A 1 93 ? -24.514 -18.133 -8.280 1.00 11.40 93 ALA A CA 1
ATOM 704 C C . ALA A 1 93 ? -25.216 -18.172 -6.929 1.00 11.39 93 ALA A C 1
ATOM 705 O O . ALA A 1 93 ? -26.044 -17.311 -6.625 1.00 11.76 93 ALA A O 1
ATOM 707 N N . ALA A 1 94 ? -24.867 -19.175 -6.127 1.00 11.24 94 ALA A N 1
ATOM 708 C CA . ALA A 1 94 ? -25.356 -19.293 -4.755 1.00 11.29 94 ALA A CA 1
ATOM 709 C C . ALA A 1 94 ? -24.252 -18.985 -3.750 1.00 11.22 94 ALA A C 1
ATOM 710 O O . ALA A 1 94 ? -24.535 -18.588 -2.618 1.00 11.85 94 ALA A O 1
ATOM 712 N N . ASP A 1 95 ? -22.999 -19.179 -4.155 1.00 11.03 95 ASP A N 1
ATOM 713 C CA . ASP A 1 95 ? -21.868 -18.924 -3.263 1.00 10.80 95 ASP A CA 1
ATOM 714 C C . ASP A 1 95 ? -20.700 -18.251 -4.001 1.00 10.64 95 ASP A C 1
ATOM 715 O O . ASP A 1 95 ? -20.767 -18.059 -5.217 1.00 10.22 95 ASP A O 1
ATOM 720 N N . PRO A 1 96 ? -19.642 -17.858 -3.267 1.00 10.40 96 PRO A N 1
ATOM 721 C CA . PRO A 1 96 ? -18.558 -17.132 -3.935 1.00 10.43 96 PRO A CA 1
ATOM 722 C C . PRO A 1 96 ? -17.768 -17.971 -4.947 1.00 10.46 96 PRO A C 1
ATOM 723 O O . PRO A 1 96 ? -17.299 -17.429 -5.951 1.00 10.41 96 PRO A O 1
ATOM 727 N N . VAL A 1 97 ? -17.645 -19.278 -4.708 1.00 10.40 97 VAL A N 1
ATOM 728 C CA . VAL A 1 97 ? -16.990 -20.168 -5.680 1.00 10.47 97 VAL A CA 1
ATOM 729 C C . VAL A 1 97 ? -17.754 -20.183 -7.009 1.00 10.50 97 VAL A C 1
ATOM 730 O O . VAL A 1 97 ? -17.141 -20.115 -8.081 1.00 10.44 97 VAL A O 1
ATOM 734 N N . ASP A 1 98 ? -19.085 -20.249 -6.932 1.00 10.48 98 ASP A N 1
ATOM 735 C CA . ASP A 1 98 ? -19.946 -20.174 -8.119 1.00 10.58 98 ASP A CA 1
ATOM 736 C C . ASP A 1 98 ? -19.633 -18.934 -8.952 1.00 10.44 98 ASP A C 1
ATOM 737 O O . ASP A 1 98 ? -19.541 -19.012 -10.178 1.00 10.37 98 ASP A O 1
ATOM 742 N N . ALA A 1 99 ? -19.490 -17.791 -8.285 1.00 10.36 99 ALA A N 1
ATOM 743 C CA . ALA A 1 99 ? -19.235 -16.528 -8.974 1.00 10.53 99 ALA A CA 1
ATOM 744 C C . ALA A 1 99 ? -17.862 -16.519 -9.640 1.00 10.60 99 ALA A C 1
ATOM 745 O O . ALA A 1 99 ? -17.727 -16.076 -10.783 1.00 10.81 99 ALA A O 1
ATOM 747 N N . TYR A 1 100 ? -16.845 -17.014 -8.932 1.00 10.79 100 TYR A N 1
ATOM 748 C CA . TYR A 1 100 ? -15.508 -17.103 -9.506 1.00 10.87 100 TYR A CA 1
ATOM 749 C C . TYR A 1 100 ? -15.482 -18.030 -10.723 1.00 10.81 100 TYR A C 1
ATOM 750 O O . TYR A 1 100 ? -14.919 -17.682 -11.768 1.00 10.59 100 TYR A O 1
ATOM 759 N N . LEU A 1 101 ? -16.088 -19.205 -10.583 1.00 10.87 101 LEU A N 1
ATOM 760 C CA . LEU A 1 101 ? -16.137 -20.166 -11.681 1.00 11.15 101 LEU A CA 1
ATOM 761 C C . LEU A 1 101 ? -16.919 -19.625 -12.879 1.00 11.08 101 LEU A C 1
ATOM 762 O O . LEU A 1 101 ? -16.520 -19.842 -14.021 1.00 10.92 101 LEU A O 1
ATOM 767 N N . PHE A 1 102 ? -18.011 -18.905 -12.629 1.00 11.04 102 PHE A N 1
ATOM 768 C CA . PHE A 1 102 ? -18.724 -18.259 -13.727 1.00 11.01 102 PHE A CA 1
ATOM 769 C C . PHE A 1 102 ? -17.807 -17.325 -14.521 1.00 11.22 102 PHE A C 1
ATOM 770 O O . PHE A 1 102 ? -17.759 -17.393 -15.754 1.00 11.37 102 PHE A O 1
ATOM 778 N N . SER A 1 103 ? -17.072 -16.472 -13.809 1.00 11.29 103 SER A N 1
ATOM 779 C CA A SER A 1 103 ? -16.162 -15.520 -14.440 0.50 11.39 103 SER A CA 1
ATOM 780 C CA B SER A 1 103 ? -16.173 -15.520 -14.456 0.50 11.41 103 SER A CA 1
ATOM 781 C C . SER A 1 103 ? -15.105 -16.234 -15.285 1.00 11.48 103 SER A C 1
ATOM 782 O O . SER A 1 103 ? -14.808 -15.824 -16.402 1.00 11.53 103 SER A O 1
ATOM 787 N N . GLN A 1 104 ? -14.555 -17.317 -14.747 1.00 11.57 104 GLN A N 1
ATOM 788 C CA . GLN A 1 104 ? -13.436 -18.009 -15.393 1.00 11.76 104 GLN A CA 1
ATOM 789 C C . GLN A 1 104 ? -13.813 -19.025 -16.465 1.00 11.80 104 GLN A C 1
ATOM 790 O O . GLN A 1 104 ? -13.122 -19.141 -17.483 1.00 11.92 104 GLN A O 1
ATOM 796 N N . VAL A 1 105 ? -14.899 -19.757 -16.236 1.00 11.55 105 VAL A N 1
ATOM 797 C CA . VAL A 1 105 ? -15.319 -20.823 -17.144 1.00 11.46 105 VAL A CA 1
ATOM 798 C C . VAL A 1 105 ? -16.200 -20.272 -18.260 1.00 11.47 105 VAL A C 1
ATOM 799 O O . VAL A 1 105 ? -15.995 -20.586 -19.436 1.00 11.62 105 VAL A O 1
ATOM 803 N N . ASN A 1 106 ? -17.170 -19.441 -17.888 1.00 11.49 106 ASN A N 1
ATOM 804 C CA . ASN A 1 106 ? -18.155 -18.949 -18.847 1.00 11.52 106 ASN A CA 1
ATOM 805 C C . ASN A 1 106 ? -17.849 -17.557 -19.379 1.00 11.55 106 ASN A C 1
ATOM 806 O O . ASN A 1 106 ? -18.067 -17.284 -20.560 1.00 11.71 106 ASN A O 1
ATOM 811 N N . GLY A 1 107 ? -17.343 -16.682 -18.512 1.00 11.63 107 GLY A N 1
ATOM 812 C CA . GLY A 1 107 ? -16.987 -15.315 -18.901 1.00 11.66 107 GLY A CA 1
ATOM 813 C C . GLY A 1 107 ? -18.164 -14.525 -19.445 1.00 11.73 107 GLY A C 1
ATOM 814 O O . GLY A 1 107 ? -18.025 -13.766 -20.407 1.00 12.19 107 GLY A O 1
ATOM 815 N N . GLY A 1 108 ? -19.326 -14.711 -18.827 1.00 11.65 108 GLY A N 1
ATOM 816 C CA . GLY A 1 108 ? -20.547 -14.041 -19.264 1.00 11.39 108 GLY A CA 1
ATOM 817 C C . GLY A 1 108 ? -20.640 -12.590 -18.840 1.00 11.21 108 GLY A C 1
ATOM 818 O O . GLY A 1 108 ? -19.703 -12.035 -18.255 1.00 11.49 108 GLY A O 1
ATOM 819 N N . ASN A 1 109 ? -21.788 -11.982 -19.131 1.00 10.79 109 ASN A N 1
ATOM 820 C CA . ASN A 1 109 ? -22.000 -10.561 -18.868 1.00 10.32 109 ASN A CA 1
ATOM 821 C C . ASN A 1 109 ? -23.183 -10.259 -17.951 1.00 10.12 109 ASN A C 1
ATOM 822 O O . ASN A 1 109 ? -23.560 -9.100 -17.781 1.00 10.05 109 ASN A O 1
ATOM 827 N N . ALA A 1 110 ? -23.756 -11.304 -17.359 1.00 9.85 110 ALA A N 1
ATOM 828 C CA . ALA A 1 110 ? -24.841 -11.143 -16.394 1.00 9.76 110 ALA A CA 1
ATOM 829 C C . ALA A 1 110 ? -24.835 -12.276 -15.381 1.00 9.62 110 ALA A C 1
ATOM 830 O O . ALA A 1 110 ? -24.399 -13.388 -15.677 1.00 9.58 110 ALA A O 1
ATOM 832 N N . LEU A 1 111 ? -25.326 -11.984 -14.183 1.00 9.70 111 LEU A N 1
ATOM 833 C CA . LEU A 1 111 ? -25.447 -12.994 -13.148 1.00 9.71 111 LEU A CA 1
ATOM 834 C C . LEU A 1 111 ? -26.777 -12.826 -12.436 1.00 9.66 111 LEU A C 1
ATOM 835 O O . LEU A 1 111 ? -27.122 -11.722 -12.013 1.00 9.59 111 LEU A O 1
ATOM 840 N N . SER A 1 112 ? -27.521 -13.924 -12.336 1.00 9.56 112 SER A N 1
ATOM 841 C CA . SER A 1 112 ? -28.792 -13.946 -11.623 1.00 9.64 112 SER A CA 1
ATOM 842 C C . SER A 1 112 ? -28.613 -14.637 -10.277 1.00 9.75 112 SER A C 1
ATOM 843 O O . SER A 1 112 ? -28.006 -15.705 -10.190 1.00 9.99 112 SER A O 1
ATOM 846 N N . LEU A 1 113 ? -29.154 -14.019 -9.235 1.00 9.57 113 LEU A N 1
ATOM 847 C CA . LEU A 1 113 ? -28.934 -14.467 -7.865 1.00 9.59 113 LEU A CA 1
ATOM 848 C C . LEU A 1 113 ? -30.244 -14.763 -7.145 1.00 9.55 113 LEU A C 1
ATOM 849 O O . LEU A 1 113 ? -31.265 -14.134 -7.436 1.00 9.47 113 LEU A O 1
ATOM 854 N N . PRO A 1 114 ? -30.216 -15.717 -6.195 1.00 9.44 114 PRO A N 1
ATOM 855 C CA . PRO A 1 114 ? -31.373 -15.957 -5.340 1.00 9.55 114 PRO A CA 1
ATOM 856 C C . PRO A 1 114 ? -31.417 -14.921 -4.220 1.00 9.64 114 PRO A C 1
ATOM 857 O O . PRO A 1 114 ? -30.486 -14.832 -3.416 1.00 9.59 114 PRO A O 1
ATOM 861 N N . PHE A 1 115 ? -32.486 -14.134 -4.177 1.00 9.70 115 PHE A N 1
ATOM 862 C CA . PHE A 1 115 ? -32.612 -13.103 -3.151 1.00 9.94 115 PHE A CA 1
ATOM 863 C C . PHE A 1 115 ? -33.579 -13.480 -2.032 1.00 10.33 115 PHE A C 1
ATOM 864 O O . PHE A 1 115 ? -33.745 -12.720 -1.081 1.00 10.67 115 PHE A O 1
ATOM 872 N N . ALA A 1 116 ? -34.198 -14.654 -2.142 1.00 10.64 116 ALA A N 1
ATOM 873 C CA . ALA A 1 116 ? -35.094 -15.150 -1.097 1.00 10.78 116 ALA A CA 1
ATOM 874 C C . ALA A 1 116 ? -34.735 -16.559 -0.624 1.00 11.04 116 ALA A C 1
ATOM 875 O O . ALA A 1 116 ? -34.577 -16.783 0.577 1.00 11.09 116 ALA A O 1
ATOM 877 N N . LYS A 1 117 ? -34.598 -17.500 -1.559 1.00 11.26 117 LYS A N 1
ATOM 878 C CA . LYS A 1 117 ? -34.195 -18.868 -1.209 1.00 11.32 117 LYS A CA 1
ATOM 879 C C . LYS A 1 117 ? -32.770 -18.832 -0.670 1.00 11.44 117 LYS A C 1
ATOM 880 O O . LYS A 1 117 ? -31.859 -18.354 -1.345 1.00 11.54 117 LYS A O 1
ATOM 886 N N . GLY A 1 118 ? -32.596 -19.311 0.558 1.00 11.49 118 GLY A N 1
ATOM 887 C CA . GLY A 1 118 ? -31.296 -19.287 1.226 1.00 11.99 118 GLY A CA 1
ATOM 888 C C . GLY A 1 118 ? -30.847 -17.923 1.725 1.00 12.39 118 GLY A C 1
ATOM 889 O O . GLY A 1 118 ? -29.710 -17.776 2.179 1.00 12.74 118 GLY A O 1
ATOM 890 N N . PHE A 1 119 ? -31.733 -16.931 1.664 1.00 12.73 119 PHE A N 1
ATOM 891 C CA . PHE A 1 119 ? -31.368 -15.550 1.989 1.00 13.01 119 PHE A CA 1
ATOM 892 C C . PHE A 1 119 ? -31.777 -15.186 3.418 1.00 13.30 119 PHE A C 1
ATOM 893 O O . PHE A 1 119 ? -32.897 -14.737 3.663 1.00 13.64 119 PHE A O 1
ATOM 901 N N . GLY A 1 120 ? -30.861 -15.396 4.361 1.00 13.51 120 G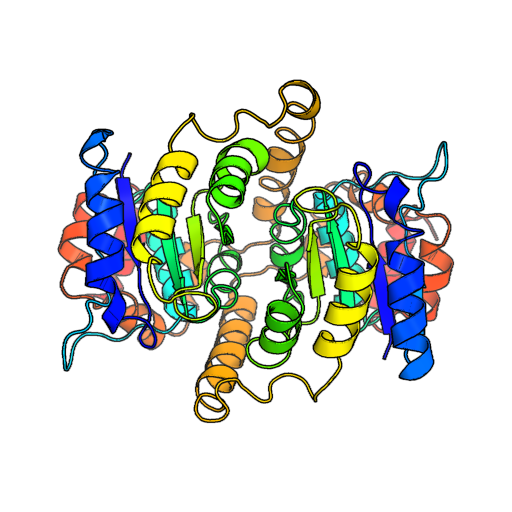LY A N 1
ATOM 902 C CA . GLY A 1 120 ? -31.102 -15.067 5.771 1.00 13.98 120 GLY A CA 1
ATOM 903 C C . GLY A 1 120 ? -29.935 -14.318 6.387 1.00 14.30 120 GLY A C 1
ATOM 904 O O . GLY A 1 120 ? -29.341 -13.460 5.736 1.00 14.53 120 GLY A O 1
ATOM 905 N N . TRP A 1 121 ? -29.610 -14.638 7.642 1.00 14.42 121 TRP A N 1
ATOM 906 C CA . TRP A 1 121 ? -28.442 -14.069 8.326 1.00 14.76 121 TRP A CA 1
ATOM 907 C C . TRP A 1 121 ? -27.194 -14.228 7.480 1.00 14.06 121 TRP A C 1
ATOM 908 O O . TRP A 1 121 ? -26.900 -15.322 7.003 1.00 14.01 121 TRP A O 1
ATOM 919 N N . GLY A 1 122 ? -26.468 -13.131 7.297 1.00 13.35 122 GLY A N 1
ATOM 920 C CA . GLY A 1 122 ? -25.210 -13.154 6.572 1.00 12.93 122 GLY A CA 1
ATOM 921 C C . GLY A 1 122 ? -25.339 -13.239 5.062 1.00 12.29 122 GLY A C 1
ATOM 922 O O . GLY A 1 122 ? -24.329 -13.324 4.369 1.00 12.47 122 GLY A O 1
ATOM 923 N N . ALA A 1 123 ? -26.569 -13.203 4.546 1.00 12.18 123 ALA A N 1
ATOM 924 C CA . ALA A 1 123 ? -26.784 -13.243 3.097 1.00 11.74 123 ALA A CA 1
ATOM 925 C C . ALA A 1 123 ? -26.176 -12.027 2.402 1.00 11.58 123 ALA A C 1
ATOM 926 O O . ALA A 1 123 ? -25.732 -12.122 1.257 1.00 11.14 123 ALA A O 1
ATOM 928 N N . GLU A 1 124 ? -26.153 -10.891 3.100 1.00 11.51 124 GLU A N 1
ATOM 929 C CA . GLU A 1 124 ? -25.510 -9.684 2.575 1.00 11.79 124 GLU A CA 1
ATOM 930 C C . GLU A 1 124 ? -23.986 -9.845 2.537 1.00 11.57 124 GLU A C 1
ATOM 931 O O . GLU A 1 124 ? -23.312 -9.270 1.679 1.00 11.45 124 GLU A O 1
ATOM 937 N N . LEU A 1 125 ? -23.452 -10.644 3.460 1.00 11.63 125 LEU A N 1
ATOM 938 C CA . LEU A 1 125 ? -22.031 -10.987 3.432 1.00 11.50 125 LEU A CA 1
ATOM 939 C C . LEU A 1 125 ? -21.742 -11.876 2.229 1.00 11.31 125 LEU A C 1
ATOM 940 O O . LEU A 1 125 ? -20.776 -11.646 1.505 1.00 11.22 125 LEU A O 1
ATOM 945 N N . ASN A 1 126 ? -22.596 -12.872 2.002 1.00 11.06 126 ASN A N 1
ATOM 946 C CA . ASN A 1 126 ? -22.468 -13.722 0.817 1.00 11.03 126 ASN A CA 1
ATOM 947 C C . ASN A 1 126 ? -22.480 -12.900 -0.477 1.00 11.01 126 ASN A C 1
ATOM 948 O O . ASN A 1 126 ? -21.688 -13.154 -1.388 1.00 10.92 126 ASN A O 1
ATOM 953 N N . LEU A 1 127 ? -23.362 -11.903 -0.551 1.00 11.03 127 LEU A N 1
ATOM 954 C CA . LEU A 1 127 ? -23.383 -10.997 -1.701 1.00 11.08 127 LEU A CA 1
ATOM 955 C C . LEU A 1 127 ? -22.049 -10.284 -1.893 1.00 11.08 127 LEU A C 1
ATOM 956 O O . LEU A 1 127 ? -21.471 -10.319 -2.983 1.00 10.94 127 LEU A O 1
ATOM 961 N N . ARG A 1 128 ? -21.557 -9.650 -0.831 1.00 11.27 128 ARG A N 1
ATOM 962 C CA . ARG A 1 128 ? -20.275 -8.956 -0.887 1.00 11.54 128 ARG A CA 1
ATOM 963 C C . ARG A 1 128 ? -19.165 -9.900 -1.332 1.00 11.35 128 ARG A C 1
ATOM 964 O O . ARG A 1 128 ? -18.391 -9.573 -2.232 1.00 11.09 128 ARG A O 1
ATOM 972 N N . TYR A 1 129 ? -19.109 -11.073 -0.702 1.00 11.13 129 TYR A N 1
ATOM 973 C CA . TYR A 1 129 ? -18.075 -12.064 -0.999 1.00 11.17 129 TYR A CA 1
ATOM 974 C C . TYR A 1 129 ? -18.126 -12.509 -2.454 1.00 11.21 129 TYR A C 1
ATOM 975 O O . TYR A 1 129 ? -17.092 -12.583 -3.118 1.00 11.28 129 TYR A O 1
ATOM 984 N N . LEU A 1 130 ? -19.325 -12.805 -2.951 1.00 11.09 130 LEU A N 1
ATOM 985 C CA . LEU A 1 130 ? -19.446 -13.314 -4.314 1.00 11.01 130 LEU A CA 1
ATOM 986 C C . LEU A 1 130 ? -19.162 -12.229 -5.354 1.00 10.85 130 LEU A C 1
ATOM 987 O O . LEU A 1 130 ? -18.595 -12.520 -6.405 1.00 10.84 130 LEU A O 1
ATOM 992 N N . PHE A 1 131 ? -19.524 -10.982 -5.049 1.00 10.83 131 PHE A N 1
ATOM 993 C CA . PHE A 1 131 ? -19.182 -9.862 -5.930 1.00 10.78 131 PHE A CA 1
ATOM 994 C C . PHE A 1 131 ? -17.665 -9.703 -6.025 1.00 11.11 131 PHE A C 1
ATOM 995 O O . PHE A 1 131 ? -17.129 -9.450 -7.106 1.00 11.25 131 PHE A O 1
ATOM 1003 N N . GLU A 1 132 ? -16.982 -9.860 -4.891 1.00 11.44 132 GLU A N 1
ATOM 1004 C CA . GLU A 1 132 ? -15.522 -9.795 -4.865 1.00 11.79 132 GLU A CA 1
ATOM 1005 C C . GLU A 1 132 ? -14.907 -10.891 -5.728 1.00 11.83 132 GLU A C 1
ATOM 1006 O O . GLU A 1 132 ? -14.022 -10.626 -6.538 1.00 11.94 132 GLU A O 1
ATOM 1012 N N . ARG A 1 133 ? -15.398 -12.116 -5.577 1.00 11.74 133 ARG A N 1
ATOM 1013 C CA . ARG A 1 133 ? -14.840 -13.237 -6.333 1.00 11.73 133 ARG A CA 1
ATOM 1014 C C . ARG A 1 133 ? -15.206 -13.162 -7.815 1.00 11.83 133 ARG A C 1
ATOM 1015 O O . ARG A 1 133 ? -14.426 -13.581 -8.673 1.00 11.92 133 ARG A O 1
ATOM 1023 N N . LEU A 1 134 ? -16.387 -12.618 -8.106 1.00 12.02 134 LEU A N 1
ATOM 1024 C CA . LEU A 1 134 ? -16.849 -12.440 -9.481 1.00 12.20 134 LEU A CA 1
ATOM 1025 C C . LEU A 1 134 ? -15.888 -11.584 -10.308 1.00 12.51 134 LEU A C 1
ATOM 1026 O O . LEU A 1 134 ? -15.684 -11.845 -11.494 1.00 12.49 134 LEU A O 1
ATOM 1031 N N . PHE A 1 135 ? -15.304 -10.570 -9.673 1.00 13.16 135 PHE A N 1
ATOM 1032 C CA . PHE A 1 135 ? -14.414 -9.636 -10.365 1.00 13.86 135 PHE A CA 1
ATOM 1033 C C . PHE A 1 135 ? -12.960 -9.728 -9.895 1.00 14.52 135 PHE A C 1
ATOM 1034 O O . PHE A 1 135 ? -12.172 -8.796 -10.091 1.00 15.01 135 PHE A O 1
ATOM 1042 N N . GLU A 1 136 ? -12.603 -10.861 -9.296 1.00 14.82 136 GLU A N 1
ATOM 1043 C CA . GLU A 1 136 ? -11.252 -11.068 -8.775 1.00 15.42 136 GLU A CA 1
ATOM 1044 C C . GLU A 1 136 ? -10.198 -11.157 -9.882 1.00 16.05 136 GLU A C 1
ATOM 1045 O O . GLU A 1 136 ? -9.171 -10.483 -9.813 1.00 16.50 136 GLU A O 1
ATOM 1051 N N . ASP A 1 137 ? -10.457 -11.989 -10.888 1.00 17.07 137 ASP A N 1
ATOM 1052 C CA . ASP A 1 137 ? -9.522 -12.194 -11.994 1.00 18.07 137 ASP A CA 1
ATOM 1053 C C . ASP A 1 137 ? -10.154 -11.824 -13.325 1.00 18.80 137 ASP A C 1
ATOM 1054 O O . ASP A 1 137 ? -11.379 -11.756 -13.441 1.00 18.64 137 ASP A O 1
ATOM 1059 N N . GLU A 1 138 ? -9.306 -11.591 -14.326 1.00 19.47 138 GLU A N 1
ATOM 1060 C CA . GLU A 1 138 ? -9.749 -11.386 -15.701 1.00 20.54 138 GLU A CA 1
ATOM 1061 C C . GLU A 1 138 ? -10.676 -12.529 -16.111 1.00 20.12 138 GLU A C 1
ATOM 1062 O O . GLU A 1 138 ? -10.363 -13.698 -15.889 1.00 19.64 138 GLU A O 1
ATOM 1068 N N . LYS A 1 139 ? -11.821 -12.188 -16.695 1.00 20.26 139 LYS A N 1
ATOM 1069 C CA . LYS A 1 139 ? -12.796 -13.201 -17.103 1.00 20.65 139 LYS A CA 1
ATOM 1070 C C . LYS A 1 139 ? -12.237 -14.151 -18.166 1.00 20.20 139 LYS A C 1
ATOM 1071 O O . LYS A 1 139 ? -11.347 -13.784 -18.939 1.00 20.30 139 LYS A O 1
ATOM 1077 N N . GLY A 1 140 ? -12.752 -15.377 -18.179 1.00 19.57 140 GLY A N 1
ATOM 1078 C CA . GLY A 1 140 ? -12.430 -16.350 -19.223 1.00 19.31 140 GLY A CA 1
ATOM 1079 C C . GLY A 1 140 ? -11.090 -17.056 -19.110 1.00 19.20 140 GLY A C 1
ATOM 1080 O O . GLY A 1 140 ? -10.670 -17.738 -20.047 1.00 19.32 140 GLY A O 1
ATOM 1081 N N . GLY A 1 141 ? -10.425 -16.910 -17.964 1.00 18.76 141 GLY A N 1
ATOM 1082 C CA . GLY A 1 141 ? -9.113 -17.521 -17.731 1.00 18.89 141 GLY A CA 1
ATOM 1083 C C . GLY A 1 141 ? -9.127 -19.031 -17.575 1.00 18.80 141 GLY A C 1
ATOM 1084 O O . GLY A 1 141 ? -8.079 -19.679 -17.643 1.00 18.96 141 GLY A O 1
ATOM 1085 N N . GLY A 1 142 ? -10.312 -19.593 -17.351 1.00 18.26 142 GLY A N 1
ATOM 1086 C CA . GLY A 1 142 ? -10.487 -21.042 -17.269 1.00 18.44 142 GLY A CA 1
ATOM 1087 C C . GLY A 1 142 ? -10.333 -21.625 -15.877 1.00 18.51 142 GLY A C 1
ATOM 1088 O O . GLY A 1 142 ? -9.560 -21.119 -15.066 1.00 18.18 142 GLY A O 1
ATOM 1089 N N . TYR A 1 143 ? -11.093 -22.683 -15.606 1.00 18.94 143 TYR A N 1
ATOM 1090 C CA . TYR A 1 143 ? -10.940 -23.489 -14.396 1.00 19.94 143 TYR A CA 1
ATOM 1091 C C . TYR A 1 143 ? -11.466 -24.911 -14.619 1.00 21.05 143 TYR A C 1
ATOM 1092 O O . TYR A 1 143 ? -12.589 -25.083 -15.089 1.00 20.90 143 TYR A O 1
ATOM 1101 N N . PRO A 1 144 ? -10.658 -25.938 -14.282 1.00 22.49 144 PRO A N 1
ATOM 1102 C CA . PRO A 1 144 ? -9.273 -25.839 -13.809 1.00 23.70 144 PRO A CA 1
ATOM 1103 C C . PRO A 1 144 ? -8.406 -25.175 -14.870 1.00 25.34 144 PRO A C 1
ATOM 1104 O O . PRO A 1 144 ? -8.709 -25.287 -16.059 1.00 24.92 144 PRO A O 1
ATOM 1108 N N . LYS A 1 145 ? -7.350 -24.483 -14.445 1.00 27.13 145 LYS A N 1
ATOM 1109 C CA . LYS A 1 145 ? -6.485 -23.733 -15.363 1.00 28.91 145 LYS A CA 1
ATOM 1110 C C . LYS A 1 145 ? -6.087 -24.543 -16.607 1.00 28.92 145 LYS A C 1
ATOM 1111 O O . LYS A 1 145 ? -5.887 -23.979 -17.682 1.00 29.68 145 LYS A O 1
ATOM 1117 N N . GLU A 1 146 ? -6.004 -25.862 -16.456 1.00 28.50 146 GLU A N 1
ATOM 1118 C CA . GLU A 1 146 ? -5.664 -26.761 -17.562 1.00 28.33 146 GLU A CA 1
ATOM 1119 C C . GLU A 1 146 ? -6.806 -26.987 -18.557 1.00 27.95 146 GLU A C 1
ATOM 1120 O O . GLU A 1 146 ? -6.577 -27.480 -19.662 1.00 28.25 146 GLU A O 1
ATOM 1126 N N . ARG A 1 147 ? -8.032 -26.655 -18.152 1.00 26.73 147 ARG A N 1
ATOM 1127 C CA . ARG A 1 147 ? -9.204 -26.773 -19.021 1.00 25.73 147 ARG A CA 1
ATOM 1128 C C . ARG A 1 147 ? -9.512 -25.443 -19.710 1.00 23.79 147 ARG A C 1
ATOM 1129 O O . ARG A 1 147 ? -10.581 -25.279 -20.304 1.00 23.03 147 ARG A O 1
ATOM 1137 N N . ALA A 1 148 ? -8.567 -24.507 -19.641 1.00 22.01 148 ALA A N 1
ATOM 1138 C CA . ALA A 1 148 ? -8.742 -23.167 -20.198 1.00 21.01 148 ALA A CA 1
ATOM 1139 C C . ALA A 1 148 ? -9.053 -23.154 -21.695 1.00 20.36 148 ALA A C 1
ATOM 1140 O O . ALA A 1 148 ? -9.982 -22.465 -22.115 1.00 19.85 148 ALA A O 1
ATOM 1142 N N . VAL A 1 149 ? -8.295 -23.908 -22.494 1.00 19.49 149 VAL A N 1
ATOM 1143 C CA A VAL A 1 149 ? -8.469 -23.902 -23.954 0.50 19.18 149 VAL A CA 1
ATOM 1144 C CA B VAL A 1 149 ? -8.493 -23.873 -23.947 0.50 19.21 149 VAL A CA 1
ATOM 1145 C C . VAL A 1 149 ? -9.821 -24.494 -24.400 1.00 18.90 149 VAL A C 1
ATOM 1146 O O . VAL A 1 149 ? -10.543 -23.871 -25.181 1.00 18.72 149 VAL A O 1
ATOM 1153 N N . PRO A 1 150 ? -10.177 -25.709 -23.896 1.00 18.24 150 PRO A N 1
ATOM 1154 C CA . PRO A 1 150 ? -11.495 -26.194 -24.330 1.00 17.84 150 PRO A CA 1
ATOM 1155 C C . PRO A 1 150 ? -12.657 -25.341 -23.811 1.00 17.04 150 PRO A C 1
ATOM 1156 O O . PRO A 1 150 ? -13.666 -25.198 -24.508 1.00 16.62 150 PRO A O 1
ATOM 1160 N N . GLU A 1 151 ? -12.517 -24.777 -22.612 1.00 16.29 151 GLU A N 1
ATOM 1161 C CA . GLU A 1 151 ? -13.543 -23.876 -22.081 1.00 15.76 151 GLU A CA 1
ATOM 1162 C C . GLU A 1 151 ? -13.661 -22.611 -22.922 1.00 15.94 151 GLU A C 1
ATOM 1163 O O . GLU A 1 151 ? -14.768 -22.188 -23.256 1.00 15.07 151 GLU A O 1
ATOM 1169 N N . GLN A 1 152 ? -12.522 -22.026 -23.287 1.00 16.53 152 GLN A N 1
ATOM 1170 C CA . GLN A 1 152 ? -12.515 -20.841 -24.143 1.00 17.38 152 GLN A CA 1
ATOM 1171 C C . GLN A 1 152 ? -13.086 -21.152 -25.528 1.00 17.52 152 GLN A C 1
ATOM 1172 O O . GLN A 1 152 ? -13.866 -20.364 -26.067 1.00 17.30 152 GLN A O 1
ATOM 1178 N N . ARG A 1 153 ? -12.722 -22.309 -26.081 1.00 17.71 153 ARG A N 1
ATOM 1179 C CA . ARG A 1 153 ? -13.249 -22.744 -27.378 1.00 17.94 153 ARG A CA 1
ATOM 1180 C C . ARG A 1 153 ? -14.762 -22.959 -27.326 1.00 17.38 153 ARG A C 1
ATOM 1181 O O . ARG A 1 153 ? -15.486 -22.484 -28.204 1.00 17.40 153 ARG A O 1
ATOM 1189 N N . ASN A 1 154 ? -15.231 -23.666 -26.298 1.00 16.57 154 ASN A N 1
ATOM 1190 C CA . ASN A 1 154 ? -16.661 -23.946 -26.153 1.00 16.00 154 ASN A CA 1
ATOM 1191 C C . ASN A 1 154 ? -17.500 -22.681 -25.976 1.00 15.69 154 ASN A C 1
ATOM 1192 O O . ASN A 1 154 ? -18.608 -22.600 -26.508 1.00 15.21 154 ASN A O 1
ATOM 1197 N N . ALA A 1 155 ? -16.968 -21.703 -25.243 1.00 15.50 155 ALA A N 1
ATOM 1198 C CA . ALA A 1 155 ? -17.636 -20.407 -25.083 1.00 15.37 155 ALA A CA 1
ATOM 1199 C C . ALA A 1 155 ? -17.750 -19.678 -26.420 1.00 15.67 155 ALA A C 1
ATOM 1200 O O . ALA A 1 155 ? -18.771 -19.048 -26.702 1.00 15.39 155 ALA A O 1
ATOM 1202 N N . ARG A 1 156 ? -16.704 -19.773 -27.241 1.00 16.12 156 ARG A N 1
ATOM 1203 C CA . ARG A 1 156 ? -16.721 -19.195 -28.588 1.00 16.77 156 ARG A CA 1
ATOM 1204 C C . ARG A 1 156 ? -17.709 -19.909 -29.506 1.00 16.25 156 ARG A C 1
ATOM 1205 O O . ARG A 1 156 ? -18.432 -19.260 -30.264 1.00 16.10 156 ARG A O 1
ATOM 1213 N N . ILE A 1 157 ? -17.742 -21.239 -29.434 1.00 15.70 157 ILE A N 1
ATOM 1214 C CA . ILE A 1 157 ? -18.687 -22.030 -30.229 1.00 15.62 157 ILE A CA 1
ATOM 1215 C C . ILE A 1 157 ? -20.127 -21.728 -29.813 1.00 15.58 157 ILE A C 1
ATOM 1216 O O . ILE A 1 157 ? -21.016 -21.644 -30.665 1.00 15.50 157 ILE A O 1
ATOM 1221 N N . LEU A 1 158 ? -20.346 -21.548 -28.510 1.00 15.36 158 LEU A N 1
ATOM 1222 C CA . LEU A 1 158 ? -21.658 -21.139 -28.006 1.00 15.44 158 LEU A CA 1
ATOM 1223 C C . LEU A 1 158 ? -22.114 -19.835 -28.667 1.00 15.64 158 LEU A C 1
ATOM 1224 O O . LEU A 1 158 ? -23.263 -19.724 -29.095 1.00 15.50 158 LEU A O 1
ATOM 1229 N N . SER A 1 159 ? -21.205 -18.864 -28.765 1.00 15.90 159 SER A N 1
ATOM 1230 C CA . SER A 1 159 ? -21.501 -17.593 -29.433 1.00 16.45 159 SER A CA 1
ATOM 1231 C C . SER A 1 159 ? -21.855 -17.794 -30.904 1.00 16.63 159 SER A C 1
ATOM 1232 O O . SER A 1 159 ? -22.777 -17.155 -31.416 1.00 16.43 159 SER A O 1
ATOM 1235 N N . GLU A 1 160 ? -21.127 -18.689 -31.572 1.00 16.98 160 GLU A N 1
ATOM 1236 C CA . GLU A 1 160 ? -21.392 -19.021 -32.974 1.00 17.51 160 GLU A CA 1
ATOM 1237 C C . GLU A 1 160 ? -22.798 -19.594 -33.150 1.00 17.15 160 GLU A C 1
ATOM 1238 O O . GLU A 1 160 ? -23.518 -19.226 -34.086 1.00 17.25 160 GLU A O 1
ATOM 1244 N N . ILE A 1 161 ? -23.183 -20.488 -32.240 1.00 16.67 161 ILE A N 1
ATOM 1245 C CA . ILE A 1 161 ? -24.518 -21.084 -32.243 1.00 16.32 161 ILE A CA 1
ATOM 1246 C C . ILE A 1 161 ? -25.585 -20.003 -32.047 1.00 16.06 161 ILE A C 1
ATOM 1247 O O . ILE A 1 161 ? -26.578 -19.967 -32.778 1.00 15.61 161 ILE A O 1
ATOM 1252 N N . LYS A 1 162 ? -25.358 -19.117 -31.078 1.00 15.79 162 LYS A N 1
ATOM 1253 C CA . LYS A 1 162 ? -26.312 -18.059 -30.739 1.00 15.92 162 LYS A CA 1
ATOM 1254 C C . LYS A 1 162 ? -26.555 -17.089 -31.892 1.00 16.25 162 LYS A C 1
ATOM 1255 O O . LYS A 1 162 ? -27.649 -16.540 -32.021 1.00 15.82 162 LYS A O 1
ATOM 1261 N N . GLN A 1 163 ? -25.538 -16.888 -32.728 1.00 16.96 163 GLN A N 1
ATOM 1262 C CA . GLN A 1 163 ? -25.674 -16.064 -33.930 1.00 17.72 163 GLN A CA 1
ATOM 1263 C C . GLN A 1 163 ? -26.760 -16.603 -34.859 1.00 17.26 163 GLN A C 1
ATOM 1264 O O . GLN A 1 163 ? -27.418 -15.843 -35.572 1.00 17.47 163 GLN A O 1
ATOM 1270 N N . ILE A 1 164 ? -26.939 -17.919 -34.833 1.00 16.71 164 ILE A N 1
ATOM 1271 C CA . ILE A 1 164 ? -27.916 -18.602 -35.675 1.00 16.32 164 ILE A CA 1
ATOM 1272 C C . ILE A 1 164 ? -29.278 -18.743 -34.985 1.00 15.72 164 ILE A C 1
ATOM 1273 O O . ILE A 1 164 ? -30.317 -18.634 -35.638 1.00 15.65 164 ILE A O 1
ATOM 1278 N N . THR A 1 165 ? -29.279 -18.967 -33.671 1.00 14.77 165 THR A N 1
ATOM 1279 C CA . THR A 1 165 ? -30.525 -19.310 -32.969 1.00 14.01 165 THR A CA 1
ATOM 1280 C C . THR A 1 165 ? -31.427 -18.136 -32.584 1.00 13.95 165 THR A C 1
ATOM 1281 O O . THR A 1 165 ? -32.639 -18.316 -32.459 1.00 13.84 165 THR A O 1
ATOM 1285 N N . TYR A 1 166 ? -30.845 -16.955 -32.379 1.00 13.96 166 TYR A N 1
ATOM 1286 C CA . TYR A 1 166 ? -31.618 -15.778 -31.974 1.00 14.21 166 TYR A CA 1
ATOM 1287 C C . TYR A 1 166 ? -31.931 -14.854 -33.136 1.00 14.99 166 TYR A C 1
ATOM 1288 O O . TYR A 1 166 ? -31.105 -14.655 -34.032 1.00 14.79 166 TYR A O 1
ATOM 1297 N N . ARG A 1 167 ? -33.124 -14.269 -33.097 1.00 16.03 167 ARG A N 1
ATOM 1298 C CA . ARG A 1 167 ? -33.455 -13.163 -33.985 1.00 17.31 167 ARG A CA 1
ATOM 1299 C C . ARG A 1 167 ? -32.719 -11.903 -33.527 1.00 17.39 167 ARG A C 1
ATOM 1300 O O . ARG A 1 167 ? -32.296 -11.815 -32.367 1.00 16.82 167 ARG A O 1
ATOM 1308 N N . ASP A 1 168 ? -32.540 -10.946 -34.439 1.00 17.95 168 ASP A N 1
ATOM 1309 C CA A ASP A 1 168 ? -31.897 -9.662 -34.137 0.50 17.89 168 ASP A CA 1
ATOM 1310 C CA B ASP A 1 168 ? -31.854 -9.711 -34.078 0.50 18.07 168 ASP A CA 1
ATOM 1311 C C . ASP A 1 168 ? -32.654 -8.945 -33.023 1.00 17.88 168 ASP A C 1
ATOM 1312 O O . ASP A 1 168 ? -33.887 -8.936 -33.032 1.00 17.46 168 ASP A O 1
ATOM 1321 N N . LEU A 1 169 ? -31.933 -8.332 -32.086 1.00 17.67 169 LEU A N 1
ATOM 1322 C CA . LEU A 1 169 ? -32.579 -7.646 -30.964 1.00 17.67 169 LEU A CA 1
ATOM 1323 C C . LEU A 1 169 ? -33.538 -6.535 -31.394 1.00 17.41 169 LEU A C 1
ATOM 1324 O O . LEU A 1 169 ? -34.622 -6.405 -30.829 1.00 16.99 169 LEU A O 1
ATOM 1329 N N . LEU A 1 170 ? -33.139 -5.741 -32.384 1.00 17.27 170 LEU A N 1
ATOM 1330 C CA . LEU A 1 170 ? -33.975 -4.633 -32.842 1.00 17.52 170 LEU A CA 1
ATOM 1331 C C . LEU A 1 170 ? -35.325 -5.142 -33.349 1.00 16.91 170 LEU A C 1
ATOM 1332 O O . LEU A 1 170 ? -36.365 -4.547 -33.061 1.00 16.72 170 LEU A O 1
ATOM 1337 N N . SER A 1 171 ? -35.303 -6.252 -34.088 1.00 16.52 171 SER A N 1
ATOM 1338 C CA . SER A 1 171 ? -36.531 -6.901 -34.541 1.00 16.23 171 SER A CA 1
ATOM 1339 C C . SER A 1 171 ? -37.364 -7.395 -33.363 1.00 15.26 171 SER A C 1
ATOM 1340 O O . SER A 1 171 ? -38.584 -7.233 -33.354 1.00 14.99 171 SER A O 1
ATOM 1343 N N . VAL A 1 172 ? -36.703 -7.997 -32.374 1.00 14.51 172 VAL A N 1
ATOM 1344 C CA . VAL A 1 172 ? -37.379 -8.450 -31.153 1.00 13.90 172 VAL A CA 1
ATOM 1345 C C . VAL A 1 172 ? -38.109 -7.285 -30.472 1.00 13.38 172 VAL A C 1
ATOM 1346 O O . VAL A 1 172 ? -39.277 -7.415 -30.105 1.00 13.14 172 VAL A O 1
ATOM 1350 N N . LEU A 1 173 ? -37.429 -6.146 -30.339 1.00 13.11 173 LEU A N 1
ATOM 1351 C CA . LEU A 1 173 ? -38.015 -4.970 -29.692 1.00 12.90 173 LEU A CA 1
ATOM 1352 C C . LEU A 1 173 ? -39.264 -4.455 -30.412 1.00 12.97 173 LEU A C 1
ATOM 1353 O O . LEU A 1 173 ? -40.162 -3.908 -29.777 1.00 12.86 173 LEU A O 1
ATOM 1358 N N . LYS A 1 174 ? -39.309 -4.645 -31.729 1.00 13.30 174 LYS A N 1
ATOM 1359 C CA . LYS A 1 174 ? -40.460 -4.244 -32.539 1.00 13.56 174 LYS A CA 1
ATOM 1360 C C . LYS A 1 174 ? -41.588 -5.279 -32.509 1.00 13.87 174 LYS A C 1
ATOM 1361 O O . LYS A 1 174 ? -42.757 -4.935 -32.682 1.00 13.32 174 LYS A O 1
ATOM 1367 N N . GLU A 1 175 ? -41.234 -6.540 -32.284 1.00 14.42 175 GLU A N 1
ATOM 1368 C CA . GLU A 1 175 ? -42.209 -7.629 -32.332 1.00 15.21 175 GLU A CA 1
ATOM 1369 C C . GLU A 1 175 ? -42.889 -7.914 -30.997 1.00 14.87 175 GLU A C 1
ATOM 1370 O O . GLU A 1 175 ? -44.045 -8.330 -30.971 1.00 14.71 175 GLU A O 1
ATOM 1376 N N . ILE A 1 176 ? -42.179 -7.688 -29.893 1.00 14.62 176 ILE A N 1
ATOM 1377 C CA . ILE A 1 176 ? -42.757 -7.895 -28.563 1.00 14.67 176 ILE A CA 1
ATOM 1378 C C . ILE A 1 176 ? -43.890 -6.908 -28.286 1.00 14.71 176 ILE A C 1
ATOM 1379 O O . ILE A 1 176 ? -44.022 -5.889 -28.972 1.00 14.40 176 ILE A O 1
ATOM 1384 N N . ASP A 1 177 ? -44.712 -7.226 -27.289 1.00 14.93 177 ASP A N 1
ATOM 1385 C CA . ASP A 1 177 ? -45.802 -6.350 -26.872 1.00 15.13 177 ASP A CA 1
ATOM 1386 C C . ASP A 1 177 ? -45.239 -4.989 -26.445 1.00 14.84 177 ASP A C 1
ATOM 1387 O O . ASP A 1 177 ? -44.343 -4.915 -25.602 1.00 14.52 177 ASP A O 1
ATOM 1392 N N . GLN A 1 178 ? -45.757 -3.919 -27.040 1.00 14.46 178 GLN A N 1
ATOM 1393 C CA . GLN A 1 178 ? -45.174 -2.591 -26.837 1.00 14.35 178 GLN A CA 1
ATOM 1394 C C . GLN A 1 178 ? -45.465 -1.979 -25.469 1.00 14.48 178 GLN A C 1
ATOM 1395 O O . GLN A 1 178 ? -44.653 -1.200 -24.966 1.00 14.54 178 GLN A O 1
ATOM 1401 N N . ASP A 1 179 ? -46.607 -2.316 -24.868 1.00 14.79 179 ASP A N 1
ATOM 1402 C CA A ASP A 1 179 ? -46.924 -1.890 -23.500 0.50 14.70 179 ASP A CA 1
ATOM 1403 C CA B ASP A 1 179 ? -46.868 -1.834 -23.518 0.50 14.91 179 ASP A CA 1
ATOM 1404 C C . ASP A 1 179 ? -45.955 -2.541 -22.515 1.00 14.52 179 ASP A C 1
ATOM 1405 O O . ASP A 1 179 ? -45.489 -1.917 -21.562 1.00 14.53 179 ASP A O 1
ATOM 1414 N N . PHE A 1 180 ? -45.670 -3.819 -22.765 1.00 13.79 180 PHE A N 1
ATOM 1415 C CA . PHE A 1 180 ? -44.726 -4.610 -21.973 1.00 13.09 180 PHE A CA 1
ATOM 1416 C C . PHE A 1 180 ? -43.336 -3.973 -22.044 1.00 12.79 180 PHE A C 1
ATOM 1417 O O . PHE A 1 180 ? -42.665 -3.800 -21.017 1.00 12.52 180 PHE A O 1
ATOM 1425 N N . LEU A 1 181 ? -42.917 -3.619 -23.259 1.00 12.45 181 LEU A N 1
ATOM 1426 C CA . LEU A 1 181 ? -41.628 -2.967 -23.479 1.00 12.28 181 LEU A CA 1
ATOM 1427 C C . LEU A 1 181 ? -41.581 -1.590 -22.820 1.00 12.41 181 LEU A C 1
ATOM 1428 O O . LEU A 1 181 ? -40.611 -1.266 -22.137 1.00 12.18 181 LEU A O 1
ATOM 1433 N N . LYS A 1 182 ? -42.627 -0.788 -23.028 1.00 12.69 182 LYS A N 1
ATOM 1434 C CA . LYS A 1 182 ? -42.690 0.550 -22.436 1.00 13.28 182 LYS A CA 1
ATOM 1435 C C . LYS A 1 182 ? -42.574 0.496 -20.912 1.00 13.02 182 LYS A C 1
ATOM 1436 O O . LYS A 1 182 ? -41.818 1.269 -20.320 1.00 12.91 182 LYS A O 1
ATOM 1442 N N . GLU A 1 183 ? -43.310 -0.418 -20.283 1.00 12.77 183 GLU A N 1
ATOM 1443 C CA . GLU A 1 183 ? -43.230 -0.580 -18.831 1.00 12.64 183 GLU A CA 1
ATOM 1444 C C . GLU A 1 183 ? -41.807 -0.925 -18.389 1.00 12.32 183 GLU A C 1
ATOM 1445 O O . GLU A 1 183 ? -41.307 -0.380 -17.407 1.00 12.14 183 GLU A O 1
ATOM 1451 N N . THR A 1 184 ? -41.156 -1.813 -19.136 1.00 12.04 184 THR A N 1
ATOM 1452 C CA . THR A 1 184 ? -39.794 -2.248 -18.832 1.00 11.66 184 THR A CA 1
ATOM 1453 C C . THR A 1 184 ? -38.800 -1.085 -18.756 1.00 11.73 184 THR A C 1
ATOM 1454 O O . THR A 1 184 ? -37.820 -1.153 -18.012 1.00 11.72 184 THR A O 1
ATOM 1458 N N . ILE A 1 185 ? -39.068 -0.022 -19.514 1.00 11.79 185 ILE A N 1
ATOM 1459 C CA . ILE A 1 185 ? -38.157 1.120 -19.599 1.00 12.07 185 ILE A CA 1
ATOM 1460 C C . ILE A 1 185 ? -38.752 2.397 -18.986 1.00 12.17 185 ILE A C 1
ATOM 1461 O O . ILE A 1 185 ? -38.321 3.508 -19.308 1.00 12.44 185 ILE A O 1
ATOM 1466 N N . SER A 1 186 ? -39.713 2.217 -18.078 1.00 12.53 186 SER A N 1
ATOM 1467 C CA A SER A 1 186 ? -40.418 3.348 -17.469 0.50 12.65 186 SER A CA 1
ATOM 1468 C CA B SER A 1 186 ? -40.440 3.330 -17.460 0.50 12.72 186 SER A CA 1
ATOM 1469 C C . SER A 1 186 ? -39.903 3.737 -16.082 1.00 12.95 186 SER A C 1
ATOM 1470 O O . SER A 1 186 ? -40.463 4.624 -15.431 1.00 12.94 186 SER A O 1
ATOM 1475 N N . GLY A 1 187 ? -38.826 3.089 -15.639 1.00 13.18 187 GLY A N 1
ATOM 1476 C CA . GLY A 1 187 ? -38.206 3.407 -14.346 1.00 13.79 187 GLY A CA 1
ATOM 1477 C C . GLY A 1 187 ? -37.804 4.868 -14.252 1.00 14.48 187 GLY A C 1
ATOM 1478 O O . GLY A 1 187 ? -37.465 5.490 -15.262 1.00 14.37 187 GLY A O 1
ATOM 1479 N N . GLU A 1 188 ? -37.837 5.412 -13.036 1.00 15.34 188 GLU A N 1
ATOM 1480 C CA . GLU A 1 188 ? -37.581 6.841 -12.810 1.00 16.50 188 GLU A CA 1
ATOM 1481 C C . GLU A 1 188 ? -36.230 7.312 -13.349 1.00 16.29 188 GLU A C 1
ATOM 1482 O O . GLU A 1 188 ? -36.096 8.455 -13.797 1.00 16.49 188 GLU A O 1
ATOM 1488 N N . HIS A 1 189 ? -35.238 6.429 -13.309 1.00 15.80 189 HIS A N 1
ATOM 1489 C CA . HIS A 1 189 ? -33.894 6.774 -13.739 1.00 15.54 189 HIS A CA 1
ATOM 1490 C C . HIS A 1 189 ? -33.499 6.144 -15.067 1.00 14.93 189 HIS A C 1
ATOM 1491 O O . HIS A 1 189 ? -32.351 6.285 -15.491 1.00 14.63 189 HIS A O 1
ATOM 1498 N N . PHE A 1 190 ? -34.436 5.467 -15.734 1.00 14.61 190 PHE A N 1
ATOM 1499 C CA . PHE A 1 190 ? -34.080 4.777 -16.974 1.00 14.63 190 PHE A CA 1
ATOM 1500 C C . PHE A 1 190 ? -33.539 5.728 -18.034 1.00 15.26 190 PHE A C 1
ATOM 1501 O O . PHE A 1 190 ? -32.472 5.487 -18.590 1.00 15.14 190 PHE A O 1
ATOM 1509 N N . GLN A 1 191 ? -34.284 6.791 -18.327 1.00 16.07 191 GLN A N 1
ATOM 1510 C CA . GLN A 1 191 ? -33.886 7.714 -19.390 1.00 16.95 191 GLN A CA 1
ATOM 1511 C C . GLN A 1 191 ? -32.540 8.364 -19.086 1.00 17.05 191 GLN A C 1
ATOM 1512 O O . GLN A 1 191 ? -31.668 8.436 -19.956 1.00 16.62 191 GLN A O 1
ATOM 1518 N N . GLU A 1 192 ? -32.373 8.807 -17.841 1.00 17.55 192 GLU A N 1
ATOM 1519 C CA . GLU A 1 192 ? -31.124 9.410 -17.382 1.00 18.23 192 GLU A CA 1
ATOM 1520 C C . GLU A 1 192 ? -29.924 8.485 -17.594 1.00 17.53 192 GLU A C 1
ATOM 1521 O O . GLU A 1 192 ? -28.952 8.865 -18.246 1.00 17.60 192 GLU A O 1
ATOM 1527 N N . TYR A 1 193 ? -30.000 7.271 -17.052 1.00 16.65 193 TYR A N 1
ATOM 1528 C CA . TYR A 1 193 ? -28.884 6.334 -17.127 1.00 16.07 193 TYR A CA 1
ATOM 1529 C C . TYR A 1 193 ? -28.685 5.780 -18.530 1.00 15.66 193 TYR A C 1
ATOM 1530 O O . TYR A 1 193 ? -27.556 5.675 -19.006 1.00 15.68 193 TYR A O 1
ATOM 1539 N N . PHE A 1 194 ? -29.783 5.416 -19.187 1.00 15.25 194 PHE A N 1
ATOM 1540 C CA . PHE A 1 194 ? -29.682 4.734 -20.468 1.00 15.20 194 PHE A CA 1
ATOM 1541 C C . PHE A 1 194 ? -29.131 5.613 -21.585 1.00 15.39 194 PHE A C 1
ATOM 1542 O O . PHE A 1 194 ? -28.149 5.249 -22.223 1.00 15.55 194 PHE A O 1
ATOM 1550 N N . PHE A 1 195 ? -29.759 6.761 -21.821 1.00 16.02 195 PHE A N 1
ATOM 1551 C CA . PHE A 1 195 ? -29.369 7.590 -22.960 1.00 16.40 195 PHE A CA 1
ATOM 1552 C C . PHE A 1 195 ? -27.983 8.209 -22.814 1.00 16.78 195 PHE A C 1
ATOM 1553 O O . PHE A 1 195 ? -27.318 8.477 -23.816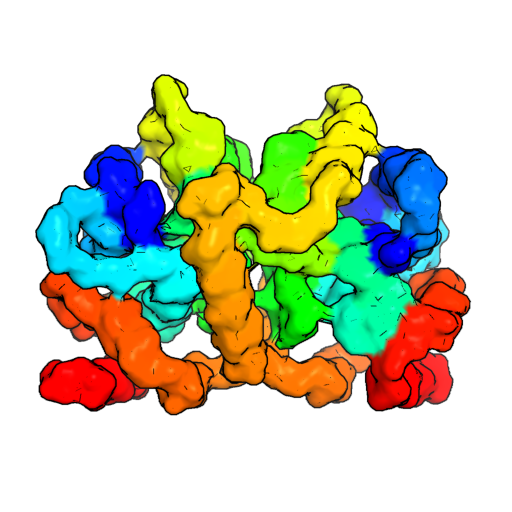 1.00 17.40 195 PHE A O 1
ATOM 1561 N N . ALA A 1 196 ? -27.539 8.404 -21.574 1.00 16.73 196 ALA A N 1
ATOM 1562 C CA . ALA A 1 196 ? -26.190 8.907 -21.302 1.00 17.03 196 ALA A CA 1
ATOM 1563 C C . ALA A 1 196 ? -25.101 7.866 -21.564 1.00 16.97 196 ALA A C 1
ATOM 1564 O O . ALA A 1 196 ? -23.948 8.218 -21.818 1.00 17.59 196 ALA A O 1
ATOM 1566 N N . ASN A 1 197 ? -25.471 6.588 -21.504 1.00 16.49 197 ASN A N 1
ATOM 1567 C CA . ASN A 1 197 ? -24.496 5.501 -21.582 1.00 16.35 197 ASN A CA 1
ATOM 1568 C C . ASN A 1 197 ? -24.644 4.571 -22.786 1.00 16.20 197 ASN A C 1
ATOM 1569 O O . ASN A 1 197 ? -23.756 3.762 -23.062 1.00 16.34 197 ASN A O 1
ATOM 1574 N N . CYS A 1 198 ? -25.764 4.697 -23.495 1.00 16.32 198 CYS A N 1
ATOM 1575 C CA . CYS A 1 198 ? -26.038 3.900 -24.689 1.00 16.83 198 CYS A CA 1
ATOM 1576 C C . CYS A 1 198 ? -25.001 4.156 -25.786 1.00 17.59 198 CYS A C 1
ATOM 1577 O O . CYS A 1 198 ? -24.637 5.303 -26.052 1.00 17.93 198 CYS A O 1
ATOM 1580 N N . GLN A 1 199 ? -24.525 3.077 -26.405 1.00 18.52 199 GLN A N 1
ATOM 1581 C CA . GLN A 1 199 ? -23.524 3.158 -27.473 1.00 19.73 199 GLN A CA 1
ATOM 1582 C C . GLN A 1 199 ? -24.101 2.755 -28.833 1.00 19.89 199 GLN A C 1
ATOM 1583 O O . GLN A 1 199 ? -23.434 2.881 -29.862 1.00 20.27 199 GLN A O 1
ATOM 1589 N N . ASN A 1 200 ? -25.339 2.268 -28.825 1.00 19.60 200 ASN A N 1
ATOM 1590 C CA . ASN A 1 200 ? -26.018 1.822 -30.037 1.00 19.71 200 ASN A CA 1
ATOM 1591 C C . ASN A 1 200 ? -27.148 2.783 -30.389 1.00 19.61 200 ASN A C 1
ATOM 1592 O O . ASN A 1 200 ? -28.215 2.749 -29.776 1.00 19.03 200 ASN A O 1
ATOM 1597 N N . GLN A 1 201 ? -26.914 3.643 -31.378 1.00 19.85 201 GLN A N 1
ATOM 1598 C CA . GLN A 1 201 ? -27.888 4.679 -31.721 1.00 20.06 201 GLN A CA 1
ATOM 1599 C C . GLN A 1 201 ? -29.204 4.114 -32.265 1.00 19.45 201 GLN A C 1
ATOM 1600 O O . GLN A 1 201 ? -30.260 4.706 -32.056 1.00 19.12 201 GLN A O 1
ATOM 1606 N N . ASN A 1 202 ? -29.141 2.969 -32.943 1.00 19.22 202 ASN A N 1
ATOM 1607 C CA . ASN A 1 202 ? -30.350 2.323 -33.460 1.00 18.94 202 ASN A CA 1
ATOM 1608 C C . ASN A 1 202 ? -31.305 1.878 -32.352 1.00 18.05 202 ASN A C 1
ATOM 1609 O O . ASN A 1 202 ? -32.516 2.061 -32.460 1.00 17.93 202 ASN A O 1
ATOM 1614 N N . ILE A 1 203 ? -30.752 1.306 -31.284 1.00 17.08 203 ILE A N 1
ATOM 1615 C CA . ILE A 1 203 ? -31.556 0.937 -30.122 1.00 16.14 203 ILE A CA 1
ATOM 1616 C C . ILE A 1 203 ? -32.079 2.196 -29.423 1.00 15.82 203 ILE A C 1
ATOM 1617 O O . ILE A 1 203 ? -33.257 2.273 -29.073 1.00 15.21 203 ILE A O 1
ATOM 1622 N N . ALA A 1 204 ? -31.204 3.186 -29.249 1.00 15.81 204 ALA A N 1
ATOM 1623 C CA . ALA A 1 204 ? -31.583 4.456 -28.638 1.00 16.17 204 ALA A CA 1
ATOM 1624 C C . ALA A 1 204 ? -32.736 5.122 -29.388 1.00 16.49 204 ALA A C 1
ATOM 1625 O O . ALA A 1 204 ? -33.720 5.539 -28.774 1.00 16.45 204 ALA A O 1
ATOM 1627 N N . ASP A 1 205 ? -32.617 5.200 -30.713 1.00 17.32 205 ASP A N 1
ATOM 1628 C CA . ASP A 1 205 ? -33.650 5.812 -31.551 1.00 17.79 205 ASP A CA 1
ATOM 1629 C C . ASP A 1 205 ? -34.987 5.103 -31.423 1.00 17.35 205 ASP A C 1
ATOM 1630 O O . ASP A 1 205 ? -36.030 5.753 -31.320 1.00 17.54 205 ASP A O 1
ATOM 1635 N N . TYR A 1 206 ? -34.957 3.772 -31.427 1.00 16.62 206 TYR A N 1
ATOM 1636 C CA . TYR A 1 206 ? -36.194 3.015 -31.307 1.00 16.23 206 TYR A CA 1
ATOM 1637 C C . TYR A 1 206 ? -36.865 3.209 -29.948 1.00 16.39 206 TYR A C 1
ATOM 1638 O O . TYR A 1 206 ? -38.080 3.397 -29.876 1.00 16.34 206 TYR A O 1
ATOM 1647 N N . LEU A 1 207 ? -36.079 3.164 -28.876 1.00 16.49 207 LEU A N 1
ATOM 1648 C CA . LEU A 1 207 ? -36.637 3.324 -27.534 1.00 16.98 207 LEU A CA 1
ATOM 1649 C C . LEU A 1 207 ? -37.173 4.732 -27.274 1.00 17.86 207 LEU A C 1
ATOM 1650 O O . LEU A 1 207 ? -38.126 4.901 -26.512 1.00 17.91 207 LEU A O 1
ATOM 1655 N N . LYS A 1 208 ? -36.575 5.730 -27.925 1.00 19.07 208 LYS A N 1
ATOM 1656 C CA . LYS A 1 208 ? -37.091 7.100 -27.892 1.00 20.57 208 LYS A CA 1
ATOM 1657 C C . LYS A 1 208 ? -38.502 7.167 -28.474 1.00 21.16 208 LYS A C 1
ATOM 1658 O O . LYS A 1 208 ? -39.372 7.839 -27.920 1.00 21.98 208 LYS A O 1
ATOM 1664 N N . SER A 1 209 ? -38.728 6.453 -29.577 1.00 21.83 209 SER A N 1
ATOM 1665 C CA . SER A 1 209 ? -40.053 6.394 -30.197 1.00 22.51 209 SER A CA 1
ATOM 1666 C C . SER A 1 209 ? -41.068 5.680 -29.298 1.00 22.76 209 SER A C 1
ATOM 1667 O O . SER A 1 209 ? -42.229 6.084 -29.225 1.00 23.03 209 SER A O 1
ATOM 1670 N N . VAL A 1 210 ? -40.620 4.631 -28.606 1.00 22.85 210 VAL A N 1
ATOM 1671 C CA . VAL A 1 210 ? -41.458 3.917 -27.637 1.00 23.04 210 VAL A CA 1
ATOM 1672 C C . VAL A 1 210 ? -41.874 4.854 -26.494 1.00 24.24 210 VAL A C 1
ATOM 1673 O O . VAL A 1 210 ? -43.023 4.827 -26.046 1.00 24.19 210 VAL A O 1
ATOM 1677 N N . LEU A 1 211 ? -40.938 5.692 -26.052 1.00 25.88 211 LEU A N 1
ATOM 1678 C CA . LEU A 1 211 ? -41.178 6.637 -24.960 1.00 28.08 211 LEU A CA 1
ATOM 1679 C C . LEU A 1 211 ? -41.754 7.975 -25.436 1.00 30.19 211 LEU A C 1
ATOM 1680 O O . LEU A 1 211 ? -42.035 8.855 -24.618 1.00 31.25 211 LEU A O 1
ATOM 1685 N N . ASP A 1 212 ? -41.934 8.110 -26.752 1.00 32.89 212 ASP A N 1
ATOM 1686 C CA . ASP A 1 212 ? -42.415 9.347 -27.390 1.00 35.42 212 ASP A CA 1
ATOM 1687 C C . ASP A 1 212 ? -41.474 10.528 -27.140 1.00 36.68 212 ASP A C 1
ATOM 1688 O O . ASP A 1 212 ? -41.874 11.550 -26.572 1.00 37.84 212 ASP A O 1
ATOM 1693 N N . LEU A 1 213 ? -40.226 10.368 -27.585 1.00 37.84 213 LEU A N 1
ATOM 1694 C CA . LEU A 1 213 ? -39.146 11.346 -27.393 1.00 38.70 213 LEU A CA 1
ATOM 1695 C C . LEU A 1 213 ? -38.894 11.662 -25.919 1.00 39.53 213 LEU A C 1
ATOM 1696 O O . LEU A 1 213 ? -38.626 10.763 -25.120 1.00 39.86 213 LEU A O 1
ATOM 1698 N N . MET B 1 1 ? -44.318 -40.253 -18.852 1.00 24.20 1 MET B N 1
ATOM 1699 C CA . MET B 1 1 ? -43.223 -39.260 -19.052 1.00 23.68 1 MET B CA 1
ATOM 1700 C C . MET B 1 1 ? -41.943 -39.944 -19.521 1.00 22.62 1 MET B C 1
ATOM 1701 O O . MET B 1 1 ? -41.557 -40.991 -18.997 1.00 22.59 1 MET B O 1
ATOM 1706 N N . LYS B 1 2 ? -41.296 -39.341 -20.514 1.00 21.03 2 LYS B N 1
ATOM 1707 C CA . LYS B 1 2 ? -40.016 -39.818 -21.020 1.00 20.08 2 LYS B CA 1
ATOM 1708 C C . LYS B 1 2 ? -38.905 -38.866 -20.592 1.00 19.22 2 LYS B C 1
ATOM 1709 O O . LYS B 1 2 ? -38.950 -37.673 -20.900 1.00 19.11 2 LYS B O 1
ATOM 1715 N N . ILE B 1 3 ? -37.919 -39.399 -19.875 1.00 18.17 3 ILE B N 1
ATOM 1716 C CA . ILE B 1 3 ? -36.795 -38.603 -19.379 1.00 17.32 3 ILE B CA 1
ATOM 1717 C C . ILE B 1 3 ? -35.501 -39.026 -20.072 1.00 16.85 3 ILE B C 1
ATOM 1718 O O . ILE B 1 3 ? -35.218 -40.217 -20.196 1.00 17.19 3 ILE B O 1
ATOM 1723 N N . ALA B 1 4 ? -34.726 -38.047 -20.530 1.00 16.08 4 ALA B N 1
ATOM 1724 C CA . ALA B 1 4 ? -33.435 -38.314 -21.159 1.00 15.50 4 ALA B CA 1
ATOM 1725 C C . ALA B 1 4 ? -32.276 -37.759 -20.335 1.00 15.25 4 ALA B C 1
ATOM 1726 O O . ALA B 1 4 ? -32.378 -36.671 -19.762 1.00 15.11 4 ALA B O 1
ATOM 1728 N N . LEU B 1 5 ? -31.185 -38.521 -20.272 1.00 14.67 5 LEU B N 1
ATOM 1729 C CA . LEU B 1 5 ? -29.944 -38.064 -19.646 1.00 14.23 5 LEU B CA 1
ATOM 1730 C C . LEU B 1 5 ? -28.880 -37.832 -20.711 1.00 13.98 5 LEU B C 1
ATOM 1731 O O . LEU B 1 5 ? -28.683 -38.675 -21.592 1.00 13.79 5 LEU B O 1
ATOM 1736 N N . ILE B 1 6 ? -28.212 -36.682 -20.632 1.00 13.45 6 ILE B N 1
ATOM 1737 C CA . ILE B 1 6 ? -27.127 -36.334 -21.546 1.00 13.09 6 ILE B CA 1
ATOM 1738 C C . ILE B 1 6 ? -25.914 -35.835 -20.761 1.00 13.22 6 ILE B C 1
ATOM 1739 O O . ILE B 1 6 ? -26.029 -34.916 -19.950 1.00 13.02 6 ILE B O 1
ATOM 1744 N N . ASN B 1 7 ? -24.759 -36.447 -21.011 1.00 13.25 7 ASN B N 1
ATOM 1745 C CA . ASN B 1 7 ? -23.491 -36.028 -20.417 1.00 13.41 7 ASN B CA 1
ATOM 1746 C C . ASN B 1 7 ? -22.479 -35.608 -21.473 1.00 13.67 7 ASN B C 1
ATOM 1747 O O . ASN B 1 7 ? -22.397 -36.219 -22.543 1.00 13.73 7 ASN B O 1
ATOM 1752 N N . GLU B 1 8 ? -21.712 -34.566 -21.172 1.00 13.67 8 GLU B N 1
ATOM 1753 C CA . GLU B 1 8 ? -20.600 -34.164 -22.034 1.00 14.08 8 GLU B CA 1
ATOM 1754 C C . GLU B 1 8 ? -19.309 -34.860 -21.588 1.00 14.55 8 GLU B C 1
ATOM 1755 O O . GLU B 1 8 ? -19.332 -35.664 -20.649 1.00 14.73 8 GLU B O 1
ATOM 1761 N N . ASN B 1 9 ? -18.198 -34.551 -22.254 1.00 15.32 9 ASN B N 1
ATOM 1762 C CA . ASN B 1 9 ? -16.966 -35.324 -22.090 1.00 16.06 9 ASN B CA 1
ATOM 1763 C C . ASN B 1 9 ? -16.293 -35.225 -20.723 1.00 15.82 9 ASN B C 1
ATOM 1764 O O . ASN B 1 9 ? -15.770 -36.222 -20.227 1.00 16.05 9 ASN B O 1
ATOM 1769 N N . SER B 1 10 ? -16.320 -34.046 -20.104 1.00 15.62 10 SER B N 1
ATOM 1770 C CA . SER B 1 10 ? -15.593 -33.856 -18.844 1.00 15.50 10 SER B CA 1
ATOM 1771 C C . SER B 1 10 ? -16.209 -34.635 -17.681 1.00 15.68 10 SER B C 1
ATOM 1772 O O . SER B 1 10 ? -15.493 -35.057 -16.772 1.00 16.01 10 SER B O 1
ATOM 1775 N N . GLN B 1 11 ? -17.522 -34.848 -17.732 1.00 15.28 11 GLN B N 1
ATOM 1776 C CA . GLN B 1 11 ? -18.246 -35.544 -16.664 1.00 15.51 11 GLN B CA 1
ATOM 1777 C C . GLN B 1 11 ? -18.757 -36.930 -17.073 1.00 15.59 11 GLN B C 1
ATOM 1778 O O . GLN B 1 11 ? -19.493 -37.572 -16.317 1.00 15.93 11 GLN B O 1
ATOM 1784 N N . ALA B 1 12 ? -18.354 -37.390 -18.259 1.00 15.71 12 ALA B N 1
ATOM 1785 C CA . ALA B 1 12 ? -18.781 -38.691 -18.788 1.00 15.98 12 ALA B CA 1
ATOM 1786 C C . ALA B 1 12 ? -18.528 -39.851 -17.821 1.00 16.13 12 ALA B C 1
ATOM 1787 O O . ALA B 1 12 ? -19.314 -40.796 -17.762 1.00 15.93 12 ALA B O 1
ATOM 1789 N N . SER B 1 13 ? -17.443 -39.755 -17.055 1.00 16.38 13 SER B N 1
ATOM 1790 C CA . SER B 1 13 ? -17.082 -40.785 -16.076 1.00 16.83 13 SER B CA 1
ATOM 1791 C C . SER B 1 13 ? -18.111 -40.959 -14.956 1.00 16.71 13 SER B C 1
ATOM 1792 O O . SER B 1 13 ? -18.071 -41.950 -14.228 1.00 17.15 13 SER B O 1
ATOM 1795 N N . LYS B 1 14 ? -19.019 -39.994 -14.819 1.00 16.57 14 LYS B N 1
ATOM 1796 C CA . LYS B 1 14 ? -20.046 -40.026 -13.778 1.00 16.41 14 LYS B CA 1
ATOM 1797 C C . LYS B 1 14 ? -21.429 -40.425 -14.304 1.00 16.11 14 LYS B C 1
ATOM 1798 O O . LYS B 1 14 ? -22.385 -40.529 -13.532 1.00 15.86 14 LYS B O 1
ATOM 1804 N N . ASN B 1 15 ? -21.521 -40.674 -15.611 1.00 15.83 15 ASN B N 1
ATOM 1805 C CA . ASN B 1 15 ? -22.779 -41.070 -16.249 1.00 16.08 15 ASN B CA 1
ATOM 1806 C C . ASN B 1 15 ? -23.459 -42.276 -15.590 1.00 16.17 15 ASN B C 1
ATOM 1807 O O . ASN B 1 15 ? -24.669 -42.262 -15.375 1.00 16.08 15 ASN B O 1
ATOM 1812 N N . THR B 1 16 ? -22.679 -43.308 -15.268 1.00 16.72 16 THR B N 1
ATOM 1813 C CA . THR B 1 16 ? -23.216 -44.501 -14.600 1.00 17.39 16 THR B CA 1
ATOM 1814 C C . THR B 1 16 ? -23.822 -44.152 -13.233 1.00 17.12 16 THR B C 1
ATOM 1815 O O . THR B 1 16 ? -24.928 -44.587 -12.911 1.00 17.40 16 THR B O 1
ATOM 1819 N N . ILE B 1 17 ? -23.095 -43.351 -12.454 1.00 17.07 17 ILE B N 1
ATOM 1820 C CA . ILE B 1 17 ? -23.561 -42.870 -11.152 1.00 17.14 17 ILE B CA 1
ATOM 1821 C C . ILE B 1 17 ? -24.864 -42.071 -11.287 1.00 16.51 17 ILE B C 1
ATOM 1822 O O . ILE B 1 17 ? -25.838 -42.328 -10.574 1.00 16.64 17 ILE B O 1
ATOM 1827 N N . ILE B 1 18 ? -24.877 -41.119 -12.218 1.00 16.19 18 ILE B N 1
ATOM 1828 C CA . ILE B 1 18 ? -26.037 -40.258 -12.435 1.00 16.06 18 ILE B CA 1
ATOM 1829 C C . ILE B 1 18 ? -27.249 -41.070 -12.895 1.00 16.24 18 ILE B C 1
ATOM 1830 O O . ILE B 1 18 ? -28.346 -40.920 -12.351 1.00 15.92 18 ILE B O 1
ATOM 1835 N N . TYR B 1 19 ? -27.044 -41.934 -13.888 1.00 16.86 19 TYR B N 1
ATOM 1836 C CA . TYR B 1 19 ? -28.146 -42.710 -14.451 1.00 17.79 19 TYR B CA 1
ATOM 1837 C C . TYR B 1 19 ? -28.751 -43.693 -13.454 1.00 17.50 19 TYR B C 1
ATOM 1838 O O . TYR B 1 19 ? -29.962 -43.917 -13.467 1.00 17.58 19 TYR B O 1
ATOM 1847 N N . LYS B 1 20 ? -27.911 -44.261 -12.591 1.00 17.52 20 LYS B N 1
ATOM 1848 C CA . LYS B 1 20 ? -28.379 -45.179 -11.556 1.00 17.80 20 LYS B CA 1
ATOM 1849 C C . LYS B 1 20 ? -29.449 -44.532 -10.678 1.00 17.37 20 LYS B C 1
ATOM 1850 O O . LYS B 1 20 ? -30.498 -45.123 -10.434 1.00 17.24 20 LYS B O 1
ATOM 1856 N N . GLU B 1 21 ? -29.188 -43.309 -10.222 1.00 16.89 21 GLU B N 1
ATOM 1857 C CA . GLU B 1 21 ? -30.136 -42.606 -9.365 1.00 16.75 21 GLU B CA 1
ATOM 1858 C C . GLU B 1 21 ? -31.358 -42.122 -10.139 1.00 16.36 21 GLU B C 1
ATOM 1859 O O . GLU B 1 21 ? -32.478 -42.208 -9.644 1.00 16.39 21 GLU B O 1
ATOM 1865 N N . LEU B 1 22 ? -31.138 -41.626 -11.356 1.00 16.29 22 LEU B N 1
ATOM 1866 C CA . LEU B 1 22 ? -32.236 -41.191 -12.215 1.00 16.59 22 LEU B CA 1
ATOM 1867 C C . LEU B 1 22 ? -33.169 -42.351 -12.556 1.00 17.01 22 LEU B C 1
ATOM 1868 O O . LEU B 1 22 ? -34.388 -42.210 -12.477 1.00 16.90 22 LEU B O 1
ATOM 1873 N N . LYS B 1 23 ? -32.586 -43.494 -12.913 1.00 17.89 23 LYS B N 1
ATOM 1874 C CA . LYS B 1 23 ? -33.364 -44.695 -13.221 1.00 18.67 23 LYS B CA 1
ATOM 1875 C C . LYS B 1 23 ? -34.147 -45.188 -12.004 1.00 18.81 23 LYS B C 1
ATOM 1876 O O . LYS B 1 23 ? -35.289 -45.617 -12.140 1.00 18.52 23 LYS B O 1
ATOM 1882 N N . ALA B 1 24 ? -33.535 -45.112 -10.822 1.00 18.70 24 ALA B N 1
ATOM 1883 C CA . ALA B 1 24 ? -34.194 -45.528 -9.586 1.00 19.06 24 ALA B CA 1
ATOM 1884 C C . ALA B 1 24 ? -35.473 -44.729 -9.343 1.00 19.12 24 ALA B C 1
ATOM 1885 O O . ALA B 1 24 ? -36.521 -45.301 -9.041 1.00 19.42 24 ALA B O 1
ATOM 1887 N N . VAL B 1 25 ? -35.382 -43.409 -9.501 1.00 18.95 25 VAL B N 1
ATOM 1888 C CA . VAL B 1 25 ? -36.526 -42.518 -9.314 1.00 19.19 25 VAL B CA 1
ATOM 1889 C C . VAL B 1 25 ? -37.576 -42.728 -10.411 1.00 19.97 25 VAL B C 1
ATOM 1890 O O . VAL B 1 25 ? -38.777 -42.779 -10.124 1.00 19.81 25 VAL B O 1
ATOM 1894 N N . SER B 1 26 ? -37.106 -42.858 -11.654 1.00 20.63 26 SER B N 1
ATOM 1895 C CA A SER B 1 26 ? -37.986 -43.096 -12.797 0.50 21.12 26 SER B CA 1
ATOM 1896 C CA B SER B 1 26 ? -37.973 -43.103 -12.808 0.50 21.15 26 SER B CA 1
ATOM 1897 C C . SER B 1 26 ? -38.735 -44.423 -12.674 1.00 21.64 26 SER B C 1
ATOM 1898 O O . SER B 1 26 ? -39.940 -44.483 -12.938 1.00 21.45 26 SER B O 1
ATOM 1903 N N . ASP B 1 27 ? -38.025 -45.476 -12.263 1.00 22.76 27 ASP B N 1
ATOM 1904 C CA . ASP B 1 27 ? -38.625 -46.804 -12.076 1.00 23.98 27 ASP B CA 1
ATOM 1905 C C . ASP B 1 27 ? -39.748 -46.772 -11.047 1.00 24.78 27 ASP B C 1
ATOM 1906 O O . ASP B 1 27 ? -40.817 -47.347 -11.268 1.00 24.94 27 ASP B O 1
ATOM 1911 N N . GLU B 1 28 ? -39.498 -46.097 -9.926 1.00 25.33 28 GLU B N 1
ATOM 1912 C CA . GLU B 1 28 ? -40.481 -45.974 -8.853 1.00 25.95 28 GLU B CA 1
ATOM 1913 C C . GLU B 1 28 ? -41.730 -45.224 -9.321 1.00 25.72 28 GLU B C 1
ATOM 1914 O O . GLU B 1 28 ? -42.850 -45.590 -8.961 1.00 25.91 28 GLU B O 1
ATOM 1920 N N . LYS B 1 29 ? -41.533 -44.185 -10.130 1.00 25.35 29 LYS B N 1
ATOM 1921 C CA . LYS B 1 29 ? -42.640 -43.349 -10.594 1.00 25.03 29 LYS B CA 1
ATOM 1922 C C . LYS B 1 29 ? -43.292 -43.863 -11.878 1.00 24.64 29 LYS B C 1
ATOM 1923 O O . LYS B 1 29 ? -44.303 -43.322 -12.323 1.00 25.10 29 LYS B O 1
ATOM 1929 N N . GLY B 1 30 ? -42.710 -44.906 -12.462 1.00 24.64 30 GLY B N 1
ATOM 1930 C CA . GLY B 1 30 ? -43.259 -45.520 -13.668 1.00 24.50 30 GLY B CA 1
ATOM 1931 C C . GLY B 1 30 ? -43.013 -44.704 -14.921 1.00 24.33 30 GLY B C 1
ATOM 1932 O O . GLY B 1 30 ? -43.728 -44.846 -15.914 1.00 24.35 30 GLY B O 1
ATOM 1933 N N . PHE B 1 31 ? -42.002 -43.839 -14.872 1.00 23.77 31 PHE B N 1
ATOM 1934 C CA . PHE B 1 31 ? -41.589 -43.083 -16.047 1.00 23.38 31 PHE B CA 1
ATOM 1935 C C . PHE B 1 31 ? -40.686 -43.954 -16.913 1.00 23.44 31 PHE B C 1
ATOM 1936 O O . PHE B 1 31 ? -40.299 -45.054 -16.511 1.00 23.88 31 PHE B O 1
ATOM 1944 N N . GLU B 1 32 ? -40.363 -43.466 -18.105 1.00 23.10 32 GLU B N 1
ATOM 1945 C CA . GLU B 1 32 ? -39.408 -44.137 -18.973 1.00 23.03 32 GLU B CA 1
ATOM 1946 C C . GLU B 1 32 ? -38.151 -43.284 -19.064 1.00 22.24 32 GLU B C 1
ATOM 1947 O O . GLU B 1 32 ? -38.236 -42.070 -19.266 1.00 22.59 32 GLU B O 1
ATOM 1953 N N . VAL B 1 33 ? -36.993 -43.922 -18.894 1.00 21.58 33 VAL B N 1
ATOM 1954 C CA A VAL B 1 33 ? -35.711 -43.219 -18.928 0.50 20.85 33 VAL B CA 1
ATOM 1955 C CA B VAL B 1 33 ? -35.712 -43.216 -18.922 0.50 20.99 33 VAL B CA 1
ATOM 1956 C C . VAL B 1 33 ? -34.835 -43.692 -20.082 1.00 20.46 33 VAL B C 1
ATOM 1957 O O . VAL B 1 33 ? -34.783 -44.888 -20.389 1.00 20.47 33 VAL B O 1
ATOM 1964 N N . PHE B 1 34 ? -34.157 -42.742 -20.721 1.00 19.51 34 PHE B N 1
ATOM 1965 C CA . PHE B 1 34 ? -33.261 -43.018 -21.836 1.00 18.58 34 PHE B CA 1
ATOM 1966 C C . PHE B 1 34 ? -31.889 -42.419 -21.542 1.00 18.26 34 PHE B C 1
ATOM 1967 O O . PHE B 1 34 ? -31.769 -41.213 -21.322 1.00 18.41 34 PHE B O 1
ATOM 1975 N N . ASN B 1 35 ? -30.861 -43.261 -21.530 1.00 17.30 35 ASN B N 1
ATOM 1976 C CA . ASN B 1 35 ? -29.492 -42.785 -21.374 1.00 16.65 35 ASN B CA 1
ATOM 1977 C C . ASN B 1 35 ? -28.849 -42.536 -22.733 1.00 16.40 35 ASN B C 1
ATOM 1978 O O . ASN B 1 35 ? -28.441 -43.473 -23.422 1.00 16.47 35 ASN B O 1
ATOM 1983 N N . TYR B 1 36 ? -28.763 -41.264 -23.112 1.00 15.75 36 TYR B N 1
ATOM 1984 C CA . TYR B 1 36 ? -28.173 -40.876 -24.390 1.00 15.46 36 TYR B CA 1
ATOM 1985 C C . TYR B 1 36 ? -26.648 -40.724 -24.339 1.00 15.22 36 TYR B C 1
ATOM 1986 O O . TYR B 1 36 ? -26.022 -40.388 -25.346 1.00 15.24 36 TYR B O 1
ATOM 1995 N N . GLY B 1 37 ? -26.050 -40.967 -23.174 1.00 15.22 37 GLY B N 1
ATOM 1996 C CA . GLY B 1 37 ? -24.604 -40.799 -23.013 1.00 15.45 37 GLY B CA 1
ATOM 1997 C C . GLY B 1 37 ? -24.212 -39.332 -22.893 1.00 15.57 37 GLY B C 1
ATOM 1998 O O . GLY B 1 37 ? -25.089 -38.476 -22.840 1.00 15.79 37 GLY B O 1
ATOM 1999 N N . MET B 1 38 ? -22.917 -39.014 -22.858 1.00 15.55 38 MET B N 1
ATOM 2000 C CA . MET B 1 38 ? -21.810 -39.976 -22.947 1.00 15.89 38 MET B CA 1
ATOM 2001 C C . MET B 1 38 ? -21.790 -40.951 -21.776 1.00 16.47 38 MET B C 1
ATOM 2002 O O . MET B 1 38 ? -22.279 -40.638 -20.694 1.00 16.25 38 MET B O 1
ATOM 2007 N N . TYR B 1 39 ? -21.203 -42.123 -22.002 1.00 17.15 39 TYR B N 1
ATOM 2008 C CA . TYR B 1 39 ? -21.282 -43.236 -21.059 1.00 18.19 39 TYR B CA 1
ATOM 2009 C C . TYR B 1 39 ? -20.014 -43.431 -20.223 1.00 19.08 39 TYR B C 1
ATOM 2010 O O . TYR B 1 39 ? -20.022 -44.173 -19.237 1.00 19.14 39 TYR B O 1
ATOM 2019 N N . GLY B 1 40 ? -18.936 -42.762 -20.618 1.00 20.41 40 GLY B N 1
ATOM 2020 C CA . GLY B 1 40 ? -17.651 -42.887 -19.930 1.00 22.74 40 GLY B CA 1
ATOM 2021 C C . GLY B 1 40 ? -16.868 -44.096 -20.404 1.00 24.83 40 GLY B C 1
ATOM 2022 O O . GLY B 1 40 ? -16.224 -44.782 -19.607 1.00 24.82 40 GLY B O 1
ATOM 2023 N N . LYS B 1 41 ? -16.933 -44.351 -21.709 1.00 27.08 41 LYS B N 1
ATOM 2024 C CA . LYS B 1 41 ? -16.234 -45.469 -22.338 1.00 29.81 41 LYS B CA 1
ATOM 2025 C C . LYS B 1 41 ? -15.156 -44.934 -23.269 1.00 31.38 41 LYS B C 1
ATOM 2026 O O . LYS B 1 41 ? -15.295 -43.841 -23.823 1.00 32.25 41 LYS B O 1
ATOM 2032 N N . GLU B 1 42 ? -14.083 -45.701 -23.441 1.00 32.91 42 GLU B N 1
ATOM 2033 C CA . GLU B 1 42 ? -13.007 -45.307 -24.349 1.00 34.03 42 GLU B CA 1
ATOM 2034 C C . GLU B 1 42 ? -13.468 -45.336 -25.806 1.00 33.54 42 GLU B C 1
ATOM 2035 O O . GLU B 1 42 ? -14.183 -46.252 -26.222 1.00 34.03 42 GLU B O 1
ATOM 2041 N N . GLU B 1 43 ? -13.071 -44.308 -26.555 1.00 33.17 43 GLU B N 1
ATOM 2042 C CA . GLU B 1 43 ? -13.329 -44.194 -28.001 1.00 32.39 43 GLU B CA 1
ATOM 2043 C C . GLU B 1 43 ? -14.798 -43.974 -28.411 1.00 30.43 43 GLU B C 1
ATOM 2044 O O . GLU B 1 43 ? -15.134 -44.057 -29.598 1.00 30.94 43 GLU B O 1
ATOM 2050 N N . GLU B 1 44 ? -15.660 -43.683 -27.437 1.00 27.41 44 GLU B N 1
ATOM 2051 C CA . GLU B 1 44 ? -17.074 -43.404 -27.707 1.00 24.92 44 GLU B CA 1
ATOM 2052 C C . GLU B 1 44 ? -17.256 -42.053 -28.405 1.00 23.61 44 GLU B C 1
ATOM 2053 O O . GLU B 1 44 ? -16.336 -41.234 -28.442 1.00 23.25 44 GLU B O 1
ATOM 2059 N N . SER B 1 45 ? -18.449 -41.833 -28.955 1.00 22.90 45 SER B N 1
ATOM 2060 C CA . SER B 1 45 ? -18.798 -40.558 -29.576 1.00 22.27 45 SER B CA 1
ATOM 2061 C C . SER B 1 45 ? -18.765 -39.443 -28.532 1.00 21.24 45 SER B C 1
ATOM 2062 O O . SER B 1 45 ? -19.217 -39.634 -27.403 1.00 21.05 45 SER B O 1
ATOM 2065 N N . GLN B 1 46 ? -18.227 -38.288 -28.918 1.00 20.23 46 GLN B N 1
ATOM 2066 C CA . GLN B 1 46 ? -17.940 -37.204 -27.974 1.00 19.37 46 GLN B CA 1
ATOM 2067 C C . GLN B 1 46 ? -18.966 -36.077 -28.034 1.00 18.36 46 GLN B C 1
ATOM 2068 O O . GLN B 1 46 ? -19.450 -35.719 -29.110 1.00 18.34 46 GLN B O 1
ATOM 2074 N N . LEU B 1 47 ? -19.273 -35.517 -26.867 1.00 16.89 47 LEU B N 1
ATOM 2075 C CA . LEU B 1 47 ? -20.138 -34.345 -26.760 1.00 15.78 47 LEU B CA 1
ATOM 2076 C C . LEU B 1 47 ? -19.489 -33.282 -25.882 1.00 15.24 47 LEU B C 1
ATOM 2077 O O . LEU B 1 47 ? -18.899 -33.606 -24.851 1.00 15.32 47 LEU B O 1
ATOM 2082 N N . THR B 1 48 ? -19.594 -32.021 -26.299 1.00 14.22 48 THR B N 1
ATOM 2083 C CA . THR B 1 48 ? -19.250 -30.884 -25.438 1.00 13.68 48 THR B CA 1
ATOM 2084 C C . THR B 1 48 ? -20.531 -30.389 -24.776 1.00 13.16 48 THR B C 1
ATOM 2085 O O . THR B 1 48 ? -21.627 -30.804 -25.160 1.00 13.11 48 THR B O 1
ATOM 2089 N N . TYR B 1 49 ? -20.406 -29.495 -23.796 1.00 12.83 49 TYR B N 1
ATOM 2090 C CA . TYR B 1 49 ? -21.601 -28.932 -23.164 1.00 12.48 49 TYR B CA 1
ATOM 2091 C C . TYR B 1 49 ? -22.481 -28.154 -24.149 1.00 12.55 49 TYR B C 1
ATOM 2092 O O . TYR B 1 49 ? -23.694 -28.060 -23.953 1.00 12.35 49 TYR B O 1
ATOM 2101 N N . VAL B 1 50 ? -21.869 -27.614 -25.202 1.00 12.64 50 VAL B N 1
ATOM 2102 C CA . VAL B 1 50 ? -22.613 -26.910 -26.251 1.00 12.80 50 VAL B CA 1
ATOM 2103 C C . VAL B 1 50 ? -23.461 -27.911 -27.036 1.00 12.81 50 VAL B C 1
ATOM 2104 O O . VAL B 1 50 ? -24.641 -27.665 -27.303 1.00 13.02 50 VAL B O 1
ATOM 2108 N N . GLN B 1 51 ? -22.860 -29.049 -27.379 1.00 13.03 51 GLN B N 1
ATOM 2109 C CA . GLN B 1 51 ? -23.586 -30.123 -28.053 1.00 12.90 51 GLN B CA 1
ATOM 2110 C C . GLN B 1 51 ? -24.689 -30.715 -27.174 1.00 12.73 51 GLN B C 1
ATOM 2111 O O . GLN B 1 51 ? -25.731 -31.134 -27.687 1.00 12.78 51 GLN B O 1
ATOM 2117 N N . ASN B 1 52 ? -24.475 -30.739 -25.856 1.00 12.43 52 ASN B N 1
ATOM 2118 C CA . ASN B 1 52 ? -25.538 -31.130 -24.928 1.00 12.22 52 ASN B CA 1
ATOM 2119 C C . ASN B 1 52 ? -26.786 -30.273 -25.137 1.00 11.97 52 ASN B C 1
ATOM 2120 O O . ASN B 1 52 ? -27.903 -30.786 -25.144 1.00 11.72 52 ASN B O 1
ATOM 2125 N N . GLY B 1 53 ? -26.584 -28.969 -25.318 1.00 11.82 53 GLY B N 1
ATOM 2126 C CA . GLY B 1 53 ? -27.686 -28.036 -25.568 1.00 11.67 53 GLY B CA 1
ATOM 2127 C C . GLY B 1 53 ? -28.434 -28.341 -26.854 1.00 11.59 53 GLY B C 1
ATOM 2128 O O . GLY B 1 53 ? -29.665 -28.372 -26.873 1.00 11.60 53 GLY B O 1
ATOM 2129 N N . LEU B 1 54 ? -27.685 -28.577 -27.928 1.00 11.64 54 LEU B N 1
ATOM 2130 C CA . LEU B 1 54 ? -28.280 -28.924 -29.214 1.00 11.73 54 LEU B CA 1
ATOM 2131 C C . LEU B 1 54 ? -29.052 -30.241 -29.138 1.00 11.71 54 LEU B C 1
ATOM 2132 O O . LEU B 1 54 ? -30.185 -30.326 -29.618 1.00 11.68 54 LEU B O 1
ATOM 2137 N N . LEU B 1 55 ? -28.449 -31.261 -28.529 1.00 11.72 55 LEU B N 1
ATOM 2138 C CA . LEU B 1 55 ? -29.130 -32.544 -28.369 1.00 11.91 55 LEU B CA 1
ATOM 2139 C C . LEU B 1 55 ? -30.398 -32.405 -27.526 1.00 11.78 55 LEU B C 1
ATOM 2140 O O . LEU B 1 55 ? -31.442 -32.954 -27.876 1.00 11.89 55 LEU B O 1
ATOM 2145 N N . THR B 1 56 ? -30.305 -31.652 -26.428 1.00 11.64 56 THR B N 1
ATOM 2146 C CA . THR B 1 56 ? -31.462 -31.361 -25.579 1.00 11.47 56 THR B CA 1
ATOM 2147 C C . THR B 1 56 ? -32.597 -30.737 -26.393 1.00 11.59 56 THR B C 1
ATOM 2148 O O . THR B 1 56 ? -33.750 -31.164 -26.286 1.00 11.79 56 THR B O 1
ATOM 2152 N N . ALA B 1 57 ? -32.252 -29.747 -27.217 1.00 11.72 57 ALA B N 1
ATOM 2153 C CA . ALA B 1 57 ? -33.216 -29.082 -28.090 1.00 11.93 57 ALA B CA 1
ATOM 2154 C C . ALA B 1 57 ? -33.874 -30.056 -29.064 1.00 12.15 57 ALA B C 1
ATOM 2155 O O . ALA B 1 57 ? -35.085 -30.013 -29.268 1.00 12.36 57 ALA B O 1
ATOM 2157 N N . ILE B 1 58 ? -33.070 -30.937 -29.649 1.00 12.43 58 ILE B N 1
ATOM 2158 C CA . ILE B 1 58 ? -33.573 -31.940 -30.583 1.00 12.66 58 ILE B CA 1
ATOM 2159 C C . ILE B 1 58 ? -34.553 -32.883 -29.885 1.00 12.91 58 ILE B C 1
ATOM 2160 O O . ILE B 1 58 ? -35.650 -33.126 -30.387 1.00 13.28 58 ILE B O 1
ATOM 2165 N N . LEU B 1 59 ? -34.175 -33.387 -28.713 1.00 13.09 59 LEU B N 1
ATOM 2166 C CA . LEU B 1 59 ? -35.022 -34.339 -27.998 1.00 13.32 59 LEU B CA 1
ATOM 2167 C C . LEU B 1 59 ? -36.357 -33.746 -27.553 1.00 13.52 59 LEU B C 1
ATOM 2168 O O . LEU B 1 59 ? -37.403 -34.379 -27.704 1.00 13.76 59 LEU B O 1
ATOM 2173 N N . LEU B 1 60 ? -36.320 -32.525 -27.024 1.00 13.62 60 LEU B N 1
ATOM 2174 C CA . LEU B 1 60 ? -37.522 -31.888 -26.497 1.00 13.78 60 LEU B CA 1
ATOM 2175 C C . LEU B 1 60 ? -38.474 -31.405 -27.592 1.00 14.22 60 LEU B C 1
ATOM 2176 O O . LEU B 1 60 ? -39.683 -31.620 -27.505 1.00 14.49 60 LEU B O 1
ATOM 2181 N N . ASN B 1 61 ? -37.928 -30.762 -28.619 1.00 14.71 61 ASN B N 1
ATOM 2182 C CA . ASN B 1 61 ? -38.746 -30.257 -29.720 1.00 15.31 61 ASN B CA 1
ATOM 2183 C C . ASN B 1 61 ? -39.372 -31.360 -30.572 1.00 15.63 61 ASN B C 1
ATOM 2184 O O . ASN B 1 61 ? -40.440 -31.162 -31.162 1.00 16.13 61 ASN B O 1
ATOM 2189 N N . SER B 1 62 ? -38.712 -32.516 -30.619 1.00 15.84 62 SER B N 1
ATOM 2190 C CA A SER B 1 62 ? -39.210 -33.661 -31.377 0.50 15.86 62 SER B CA 1
ATOM 2191 C CA B SER B 1 62 ? -39.212 -33.662 -31.376 0.50 16.05 62 SER B CA 1
ATOM 2192 C C . SER B 1 62 ? -40.214 -34.478 -30.573 1.00 16.18 62 SER B C 1
ATOM 2193 O O . SER B 1 62 ? -40.954 -35.286 -31.133 1.00 16.44 62 SER B O 1
ATOM 2198 N N . GLY B 1 63 ? -40.226 -34.271 -29.259 1.00 16.13 63 GLY B N 1
ATOM 2199 C CA . GLY B 1 63 ? -41.097 -35.026 -28.367 1.00 16.46 63 GLY B CA 1
ATOM 2200 C C . GLY B 1 63 ? -40.508 -36.367 -27.960 1.00 16.36 63 GLY B C 1
ATOM 2201 O O . GLY B 1 63 ? -41.158 -37.139 -27.258 1.00 16.74 63 GLY B O 1
ATOM 2202 N N . ALA B 1 64 ? -39.274 -36.638 -28.392 1.00 16.36 64 ALA B N 1
ATOM 2203 C CA . ALA B 1 64 ? -38.578 -37.883 -28.038 1.00 16.32 64 ALA B CA 1
ATOM 2204 C C . ALA B 1 64 ? -38.334 -37.986 -26.531 1.00 16.35 64 ALA B C 1
ATOM 2205 O O . ALA B 1 64 ? -38.255 -39.086 -25.979 1.00 16.54 64 ALA B O 1
ATOM 2207 N N . ALA B 1 65 ? -38.209 -36.832 -25.880 1.00 16.16 65 ALA B N 1
ATOM 2208 C CA . ALA B 1 65 ? -38.177 -36.749 -24.426 1.00 16.10 65 ALA B CA 1
ATOM 2209 C C . ALA B 1 65 ? -39.115 -35.643 -23.955 1.00 16.01 65 ALA B C 1
ATOM 2210 O O . ALA B 1 65 ? -39.306 -34.647 -24.656 1.00 16.20 65 ALA B O 1
ATOM 2212 N N . ASP B 1 66 ? -39.705 -35.832 -22.777 1.00 15.82 66 ASP B N 1
ATOM 2213 C CA . ASP B 1 66 ? -40.531 -34.810 -22.139 1.00 15.79 66 ASP B CA 1
ATOM 2214 C C . ASP B 1 66 ? -39.700 -33.961 -21.190 1.00 15.33 66 ASP B C 1
ATOM 2215 O O . ASP B 1 66 ? -40.024 -32.802 -20.927 1.00 15.32 66 ASP B O 1
ATOM 2220 N N . PHE B 1 67 ? -38.631 -34.551 -20.669 1.00 14.73 67 PHE B N 1
ATOM 2221 C CA . PHE B 1 67 ? -37.735 -33.851 -19.760 1.00 14.27 67 PHE B CA 1
ATOM 2222 C C . PHE B 1 67 ? -36.306 -34.314 -19.983 1.00 13.93 67 PHE B C 1
ATOM 2223 O O . PHE B 1 67 ? -36.063 -35.494 -20.228 1.00 14.00 67 PHE B O 1
ATOM 2231 N N . VAL B 1 68 ? -35.364 -33.379 -19.896 1.00 13.27 68 VAL B N 1
ATOM 2232 C CA . VAL B 1 68 ? -33.950 -33.701 -20.065 1.00 12.85 68 VAL B CA 1
ATOM 2233 C C . VAL B 1 68 ? -33.139 -33.339 -18.823 1.00 12.78 68 VAL B C 1
ATOM 2234 O O . VAL B 1 68 ? -33.209 -32.214 -18.334 1.00 12.82 68 VAL B O 1
ATOM 2238 N N . ILE B 1 69 ? -32.392 -34.315 -18.315 1.00 12.53 69 ILE B N 1
ATOM 2239 C CA . ILE B 1 69 ? -31.374 -34.069 -17.299 1.00 12.47 69 ILE B CA 1
ATOM 2240 C C . ILE B 1 69 ? -30.021 -33.991 -17.993 1.00 12.16 69 ILE B C 1
ATOM 2241 O O . ILE B 1 69 ? -29.641 -34.894 -18.743 1.00 12.32 69 ILE B O 1
ATOM 2246 N N . THR B 1 70 ? -29.301 -32.900 -17.758 1.00 11.80 70 THR B N 1
ATOM 2247 C CA . THR B 1 70 ? -27.946 -32.758 -18.281 1.00 11.51 70 THR B CA 1
ATOM 2248 C C . THR B 1 70 ? -27.070 -32.001 -17.281 1.00 11.44 70 THR B C 1
ATOM 2249 O O . THR B 1 70 ? -27.450 -31.839 -16.120 1.00 11.23 70 THR B O 1
ATOM 2253 N N . GLY B 1 71 ? -25.896 -31.570 -17.723 1.00 11.39 71 GLY B N 1
ATOM 2254 C CA . GLY B 1 71 ? -25.002 -30.801 -16.870 1.00 11.47 71 GLY B CA 1
ATOM 2255 C C . GLY B 1 71 ? -23.573 -30.831 -17.356 1.00 11.71 71 GLY B C 1
ATOM 2256 O O . GLY B 1 71 ? -23.289 -31.273 -18.473 1.00 11.71 71 GLY B O 1
ATOM 2257 N N . CYS B 1 72 ? -22.675 -30.340 -16.508 1.00 11.87 72 CYS B N 1
ATOM 2258 C CA . CYS B 1 72 ? -21.245 -30.285 -16.799 1.00 12.26 72 CYS B CA 1
ATOM 2259 C C . CYS B 1 72 ? -20.510 -30.067 -15.474 1.00 12.16 72 CYS B C 1
ATOM 2260 O O . CYS B 1 72 ? -21.085 -30.299 -14.417 1.00 12.10 72 CYS B O 1
ATOM 2263 N N . GLY B 1 73 ? -19.251 -29.638 -15.525 1.00 12.19 73 GLY B N 1
ATOM 2264 C CA . GLY B 1 73 ? -18.470 -29.438 -14.301 1.00 12.32 73 GLY B CA 1
ATOM 2265 C C . GLY B 1 73 ? -19.185 -28.580 -13.267 1.00 12.31 73 GLY B C 1
ATOM 2266 O O . GLY B 1 73 ? -19.362 -28.989 -12.116 1.00 12.07 73 GLY B O 1
ATOM 2267 N N . ALA B 1 74 ? -19.613 -27.392 -13.682 1.00 12.59 74 ALA B N 1
ATOM 2268 C CA . ALA B 1 74 ? -20.307 -26.476 -12.778 1.00 12.75 74 ALA B CA 1
ATOM 2269 C C . ALA B 1 74 ? -21.784 -26.293 -13.134 1.00 12.79 74 ALA B C 1
ATOM 2270 O O . ALA B 1 74 ? -22.527 -25.629 -12.407 1.00 13.20 74 ALA B O 1
ATOM 2272 N N . GLY B 1 75 ? -22.205 -26.878 -14.254 1.00 12.67 75 GLY B N 1
ATOM 2273 C CA . GLY B 1 75 ? -23.617 -26.872 -14.644 1.00 12.35 75 GLY B CA 1
ATOM 2274 C C . GLY B 1 75 ? -24.096 -25.651 -15.412 1.00 12.10 75 GLY B C 1
ATOM 2275 O O . GLY B 1 75 ? -25.159 -25.687 -16.037 1.00 12.53 75 GLY B O 1
ATOM 2276 N N . ILE B 1 76 ? -23.326 -24.568 -15.372 1.00 11.64 76 ILE B N 1
ATOM 2277 C CA . ILE B 1 76 ? -23.728 -23.320 -16.027 1.00 11.38 76 ILE B CA 1
ATOM 2278 C C . ILE B 1 76 ? -23.590 -23.402 -17.550 1.00 11.06 76 ILE B C 1
ATOM 2279 O O . ILE B 1 76 ? -24.485 -22.978 -18.283 1.00 10.87 76 ILE B O 1
ATOM 2284 N N . GLY B 1 77 ? -22.475 -23.953 -18.023 1.00 10.87 77 GLY B N 1
ATOM 2285 C CA . GLY B 1 77 ? -22.256 -24.112 -19.457 1.00 10.70 77 GLY B CA 1
ATOM 2286 C C . GLY B 1 77 ? -23.406 -24.802 -20.173 1.00 10.55 77 GLY B C 1
ATOM 2287 O O . GLY B 1 77 ? -23.938 -24.280 -21.161 1.00 10.50 77 GLY B O 1
ATOM 2288 N N . ALA B 1 78 ? -23.781 -25.980 -19.680 1.00 10.42 78 ALA B N 1
ATOM 2289 C CA . ALA B 1 78 ? -24.880 -26.748 -20.266 1.00 10.36 78 ALA B CA 1
ATOM 2290 C C . ALA B 1 78 ? -26.200 -25.984 -20.203 1.00 10.31 78 ALA B C 1
ATOM 2291 O O . ALA B 1 78 ? -26.991 -26.041 -21.147 1.00 10.35 78 ALA B O 1
ATOM 2293 N N . MET B 1 79 ? -26.425 -25.277 -19.093 1.00 10.16 79 MET B N 1
ATOM 2294 C CA A MET B 1 79 ? -27.612 -24.436 -18.932 0.50 9.67 79 MET B CA 1
ATOM 2295 C CA B MET B 1 79 ? -27.602 -24.428 -18.917 0.50 10.55 79 MET B CA 1
ATOM 2296 C C . MET B 1 79 ? -27.658 -23.369 -20.021 1.00 10.16 79 MET B C 1
ATOM 2297 O O . MET B 1 79 ? -28.694 -23.179 -20.665 1.00 10.13 79 MET B O 1
ATOM 2306 N N . LEU B 1 80 ? -26.534 -22.685 -20.236 1.00 10.22 80 LEU B N 1
ATOM 2307 C CA . LEU B 1 80 ? -26.454 -21.634 -21.251 1.00 10.30 80 LEU B CA 1
ATOM 2308 C C . LEU B 1 80 ? -26.709 -22.181 -22.650 1.00 10.44 80 LEU B C 1
ATOM 2309 O O . LEU B 1 80 ? -27.418 -21.562 -23.445 1.00 10.67 80 LEU B O 1
ATOM 2314 N N . ALA B 1 81 ? -26.140 -23.348 -22.943 1.00 10.37 81 ALA B N 1
ATOM 2315 C CA . ALA B 1 81 ? -26.305 -23.970 -24.250 1.00 10.45 81 ALA B CA 1
ATOM 2316 C C . ALA B 1 81 ? -27.754 -24.397 -24.486 1.00 10.48 81 ALA B C 1
ATOM 2317 O O . ALA B 1 81 ? -28.319 -24.108 -25.537 1.00 10.50 81 ALA B O 1
ATOM 2319 N N . CYS B 1 82 ? -28.348 -25.076 -23.507 1.00 10.43 82 CYS B N 1
ATOM 2320 C CA . CYS B 1 82 ? -29.747 -25.509 -23.601 1.00 10.53 82 CYS B CA 1
ATOM 2321 C C . CYS B 1 82 ? -30.703 -24.338 -23.837 1.00 10.62 82 CYS B C 1
ATOM 2322 O O . CYS B 1 82 ? -31.602 -24.421 -24.680 1.00 10.67 82 CYS B O 1
ATOM 2325 N N . ASN B 1 83 ? -30.486 -23.245 -23.105 1.00 10.82 83 ASN B N 1
ATOM 2326 C CA . ASN B 1 83 ? -31.325 -22.052 -23.220 1.00 11.04 83 ASN B CA 1
ATOM 2327 C C . ASN B 1 83 ? -31.007 -21.181 -24.439 1.00 11.17 83 ASN B C 1
ATOM 2328 O O . ASN B 1 83 ? -31.524 -20.071 -24.566 1.00 11.46 83 ASN B O 1
ATOM 2333 N N . SER B 1 84 ? -30.168 -21.689 -25.338 1.00 11.10 84 SER B N 1
ATOM 2334 C CA . SER B 1 84 ? -29.871 -20.993 -26.590 1.00 11.23 84 SER B CA 1
ATOM 2335 C C . SER B 1 84 ? -30.775 -21.443 -27.736 1.00 11.47 84 SER B C 1
ATOM 2336 O O . SER B 1 84 ? -30.644 -20.954 -28.857 1.00 11.62 84 SER B O 1
ATOM 2339 N N . PHE B 1 85 ? -31.692 -22.363 -27.446 1.00 11.77 85 PHE B N 1
ATOM 2340 C CA . PHE B 1 85 ? -32.550 -22.959 -28.469 1.00 11.92 85 PHE B CA 1
ATOM 2341 C C . PHE B 1 85 ? -34.031 -22.765 -28.164 1.00 12.03 85 PHE B C 1
ATOM 2342 O O . PHE B 1 85 ? -34.415 -22.702 -26.999 1.00 12.02 85 PHE B O 1
ATOM 2350 N N . PRO B 1 86 ? -34.874 -22.682 -29.214 1.00 12.21 86 PRO B N 1
ATOM 2351 C CA . PRO B 1 86 ? -36.314 -22.619 -28.972 1.00 12.46 86 PRO B CA 1
ATOM 2352 C C . PRO B 1 86 ? -36.837 -23.909 -28.345 1.00 12.55 86 PRO B C 1
ATOM 2353 O O . PRO B 1 86 ? -36.246 -24.978 -28.543 1.00 13.09 86 PRO B O 1
ATOM 2357 N N . GLY B 1 87 ? -37.920 -23.794 -27.580 1.00 12.67 87 GLY B N 1
ATOM 2358 C CA . GLY B 1 87 ? -38.609 -24.952 -27.007 1.00 12.75 87 GLY B CA 1
ATOM 2359 C C . GLY B 1 87 ? -37.892 -25.622 -25.851 1.00 12.72 87 GLY B C 1
ATOM 2360 O O . GLY B 1 87 ? -38.214 -26.756 -25.489 1.00 13.08 87 GLY B O 1
ATOM 2361 N N . VAL B 1 88 ? -36.909 -24.931 -25.277 1.00 12.39 88 VAL B N 1
ATOM 2362 C CA . VAL B 1 88 ? -36.169 -25.446 -24.128 1.00 12.10 88 VAL B CA 1
ATOM 2363 C C . VAL B 1 88 ? -36.201 -24.423 -22.997 1.00 11.95 88 VAL B C 1
ATOM 2364 O O . VAL B 1 88 ? -35.893 -23.249 -23.200 1.00 12.06 88 VAL B O 1
ATOM 2368 N N . VAL B 1 89 ? -36.604 -24.876 -21.815 1.00 11.79 89 VAL B N 1
ATOM 2369 C CA . VAL B 1 89 ? -36.515 -24.069 -20.600 1.00 11.71 89 VAL B CA 1
ATOM 2370 C C . VAL B 1 89 ? -35.708 -24.896 -19.599 1.00 11.44 89 VAL B C 1
ATOM 2371 O O . VAL B 1 89 ? -36.228 -25.820 -18.963 1.00 11.41 89 VAL B O 1
ATOM 2375 N N . CYS B 1 90 ? -34.420 -24.575 -19.497 1.00 11.22 90 CYS B N 1
ATOM 2376 C CA . CYS B 1 90 ? -33.474 -25.379 -18.736 1.00 11.07 90 CYS B CA 1
ATOM 2377 C C . CYS B 1 90 ? -33.031 -24.675 -17.463 1.00 11.16 90 CYS B C 1
ATOM 2378 O O . CYS B 1 90 ? -32.357 -23.642 -17.512 1.00 11.09 90 CYS B O 1
ATOM 2381 N N . GLY B 1 91 ? -33.404 -25.247 -16.326 1.00 11.35 91 GLY B N 1
ATOM 2382 C CA . GLY B 1 91 ? -33.012 -24.686 -15.039 1.00 11.57 91 GLY B CA 1
ATOM 2383 C C . GLY B 1 91 ? -31.619 -25.091 -14.609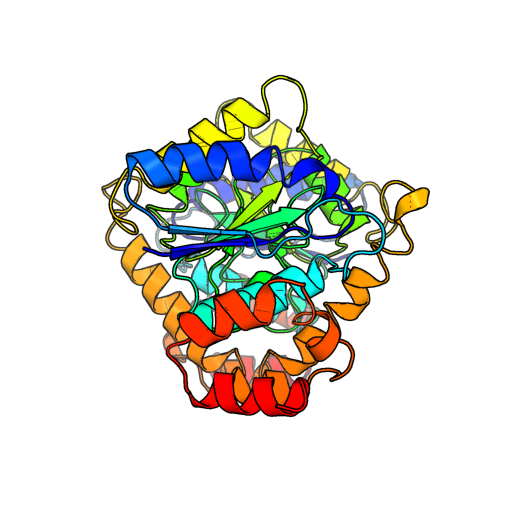 1.00 11.94 91 GLY B C 1
ATOM 2384 O O . GLY B 1 91 ? -30.888 -25.757 -15.342 1.00 11.59 91 GLY B O 1
ATOM 2385 N N . PHE B 1 92 ? -31.259 -24.650 -13.411 1.00 12.26 92 PHE B N 1
ATOM 2386 C CA . PHE B 1 92 ? -30.059 -25.088 -12.718 1.00 12.63 92 PHE B CA 1
ATOM 2387 C C . PHE B 1 92 ? -30.515 -25.482 -11.319 1.00 12.95 92 PHE B C 1
ATOM 2388 O O . PHE B 1 92 ? -31.454 -24.889 -10.794 1.00 13.12 92 PHE B O 1
ATOM 2396 N N . ALA B 1 93 ? -29.860 -26.477 -10.725 1.00 13.01 93 ALA B N 1
ATOM 2397 C CA . ALA B 1 93 ? -30.161 -26.892 -9.354 1.00 13.33 93 ALA B CA 1
ATOM 2398 C C . ALA B 1 93 ? -28.929 -27.463 -8.662 1.00 13.53 93 ALA B C 1
ATOM 2399 O O . ALA B 1 93 ? -28.147 -28.193 -9.276 1.00 14.27 93 ALA B O 1
ATOM 2401 N N . ALA B 1 94 ? -28.763 -27.121 -7.387 1.00 13.51 94 ALA B N 1
ATOM 2402 C CA . ALA B 1 94 ? -27.667 -27.663 -6.582 1.00 13.50 94 ALA B CA 1
ATOM 2403 C C . ALA B 1 94 ? -28.161 -28.568 -5.454 1.00 13.42 94 ALA B C 1
ATOM 2404 O O . ALA B 1 94 ? -27.452 -29.492 -5.044 1.00 14.11 94 ALA B O 1
ATOM 2406 N N . ASP B 1 95 ? -29.364 -28.303 -4.949 1.00 12.93 95 ASP B N 1
ATOM 2407 C CA . ASP B 1 95 ? -29.920 -29.105 -3.857 1.00 12.66 95 ASP B CA 1
ATOM 2408 C C . ASP B 1 95 ? -31.373 -29.518 -4.132 1.00 12.33 95 ASP B C 1
ATOM 2409 O O . ASP B 1 95 ? -31.939 -29.131 -5.156 1.00 12.01 95 ASP B O 1
ATOM 2414 N N . PRO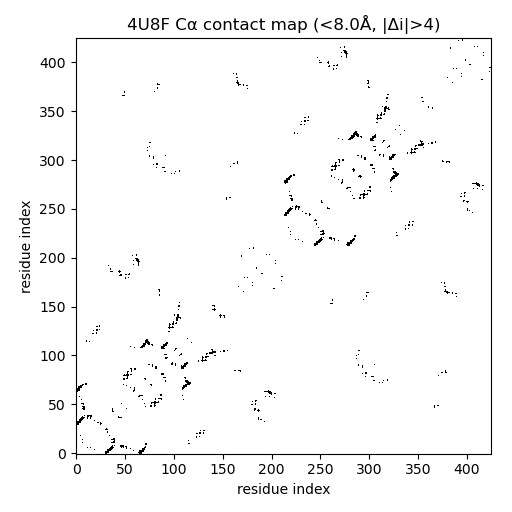 B 1 96 ? -31.969 -30.333 -3.242 1.00 12.04 96 PRO B N 1
ATOM 2415 C CA . PRO B 1 96 ? -33.327 -30.814 -3.509 1.00 11.87 96 PRO B CA 1
ATOM 2416 C C . PRO B 1 96 ? -34.399 -29.721 -3.512 1.00 11.79 96 PRO B C 1
ATOM 2417 O O . PRO B 1 96 ? -35.346 -29.802 -4.301 1.00 11.74 96 PRO B O 1
ATOM 2421 N N . VAL B 1 97 ? -34.249 -28.708 -2.659 1.00 11.62 97 VAL B N 1
ATOM 2422 C CA . VAL B 1 97 ? -35.171 -27.566 -2.653 1.00 11.39 97 VAL B CA 1
ATOM 2423 C C . VAL B 1 97 ? -35.141 -26.845 -4.008 1.00 11.34 97 VAL B C 1
ATOM 2424 O O . VAL B 1 97 ? -36.196 -26.515 -4.559 1.00 11.37 97 VAL B O 1
ATOM 2428 N N . ASP B 1 98 ? -33.941 -26.625 -4.549 1.00 11.29 98 ASP B N 1
ATOM 2429 C CA . ASP B 1 98 ? -33.783 -26.030 -5.884 1.00 11.23 98 ASP B CA 1
ATOM 2430 C C . ASP B 1 98 ? -34.626 -26.772 -6.922 1.00 11.24 98 ASP B C 1
ATOM 2431 O O . ASP B 1 98 ? -35.306 -26.150 -7.737 1.00 11.35 98 ASP B O 1
ATOM 2436 N N . ALA B 1 99 ? -34.564 -28.101 -6.886 1.00 11.23 99 ALA B N 1
ATOM 2437 C CA . ALA B 1 99 ? -35.264 -28.943 -7.854 1.00 11.43 99 ALA B CA 1
ATOM 2438 C C . ALA B 1 99 ? -36.778 -28.830 -7.711 1.00 11.50 99 ALA B C 1
ATOM 2439 O O . ALA B 1 99 ? -37.493 -28.732 -8.714 1.00 11.50 99 ALA B O 1
ATOM 2441 N N . TYR B 1 100 ? -37.266 -28.834 -6.471 1.00 11.62 100 TYR B N 1
ATOM 2442 C CA . TYR B 1 100 ? -38.699 -28.690 -6.235 1.00 11.85 100 TYR B CA 1
ATOM 2443 C C . TYR B 1 100 ? -39.191 -27.325 -6.711 1.00 11.70 100 TYR B C 1
ATOM 2444 O O . TYR B 1 100 ? -40.212 -27.229 -7.406 1.00 11.42 100 TYR B O 1
ATOM 2453 N N . LEU B 1 101 ? -38.455 -26.278 -6.345 1.00 11.73 101 LEU B N 1
ATOM 2454 C CA . LEU B 1 101 ? -38.795 -24.924 -6.758 1.00 11.83 101 LEU B CA 1
ATOM 2455 C C . LEU B 1 101 ? -38.741 -24.763 -8.271 1.00 11.65 101 LEU B C 1
ATOM 2456 O O . LEU B 1 101 ? -39.615 -24.117 -8.851 1.00 11.49 101 LEU B O 1
ATOM 2461 N N . PHE B 1 102 ? -37.735 -25.351 -8.920 1.00 11.56 102 PHE B N 1
ATOM 2462 C CA . PHE B 1 102 ? -37.702 -25.318 -10.380 1.00 11.73 102 PHE B CA 1
ATOM 2463 C C . PHE B 1 102 ? -38.982 -25.904 -10.973 1.00 12.01 102 PHE B C 1
ATOM 2464 O O . PHE B 1 102 ? -39.598 -25.304 -11.854 1.00 11.89 102 PHE B O 1
ATOM 2472 N N . SER B 1 103 ? -39.371 -27.078 -10.481 1.00 12.40 103 SER B N 1
ATOM 2473 C CA . SER B 1 103 ? -40.575 -27.752 -10.961 1.00 12.84 103 SER B CA 1
ATOM 2474 C C . SER B 1 103 ? -41.833 -26.901 -10.788 1.00 12.97 103 SER B C 1
ATOM 2475 O O . SER B 1 103 ? -42.631 -26.781 -11.714 1.00 13.27 103 SER B O 1
ATOM 2478 N N . GLN B 1 104 ? -41.994 -26.299 -9.612 1.00 13.00 104 GLN B N 1
ATOM 2479 C CA . GLN B 1 104 ? -43.239 -25.61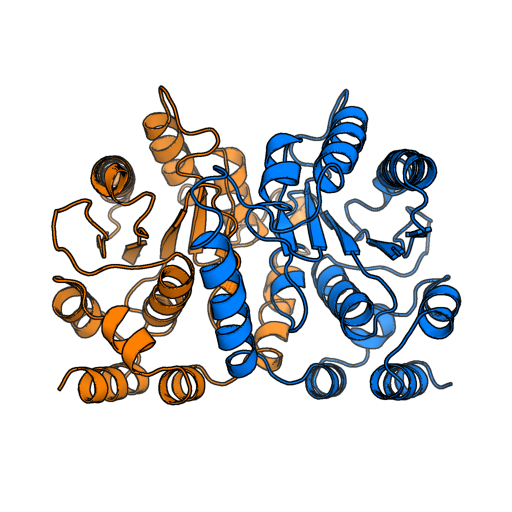1 -9.263 1.00 12.97 104 GLN B CA 1
ATOM 2480 C C . GLN B 1 104 ? -43.297 -24.155 -9.712 1.00 12.84 104 GLN B C 1
ATOM 2481 O O . GLN B 1 104 ? -44.348 -23.674 -10.133 1.00 12.98 104 GLN B O 1
ATOM 2487 N N . VAL B 1 105 ? -42.167 -23.460 -9.623 1.00 12.41 105 VAL B N 1
ATOM 2488 C CA . VAL B 1 105 ? -42.108 -22.039 -9.955 1.00 12.24 105 VAL B CA 1
ATOM 2489 C C . VAL B 1 105 ? -41.897 -21.831 -11.450 1.00 12.17 105 VAL B C 1
ATOM 2490 O O . VAL B 1 105 ? -42.580 -21.013 -12.073 1.00 12.28 105 VAL B O 1
ATOM 2494 N N . ASN B 1 106 ? -40.966 -22.584 -12.026 1.00 12.15 106 ASN B N 1
ATOM 2495 C CA . ASN B 1 106 ? -40.608 -22.406 -13.429 1.00 12.15 106 ASN B CA 1
ATOM 2496 C C . ASN B 1 106 ? -41.306 -23.389 -14.352 1.00 12.27 106 ASN B C 1
ATOM 2497 O O . ASN B 1 106 ? -41.780 -23.008 -15.419 1.00 12.69 106 ASN B O 1
ATOM 2502 N N . GLY B 1 107 ? -41.367 -24.652 -13.935 1.00 12.31 107 GLY B N 1
ATOM 2503 C CA . GLY B 1 107 ? -42.022 -25.700 -14.715 1.00 12.40 107 GLY B CA 1
ATOM 2504 C C . GLY B 1 107 ? -41.414 -25.925 -16.086 1.00 12.34 107 GLY B C 1
ATOM 2505 O O . GLY B 1 107 ? -42.135 -26.163 -17.056 1.00 12.87 107 GLY B O 1
ATOM 2506 N N . GLY B 1 108 ? -40.089 -25.846 -16.166 1.00 12.28 108 GLY B N 1
ATOM 2507 C CA . GLY B 1 108 ? -39.371 -26.059 -17.419 1.00 12.18 108 GLY B CA 1
ATOM 2508 C C . GLY B 1 108 ? -39.292 -27.523 -17.812 1.00 12.12 108 GLY B C 1
ATOM 2509 O O . GLY B 1 108 ? -39.891 -28.386 -17.165 1.00 12.35 108 GLY B O 1
ATOM 2510 N N . ASN B 1 109 ? -38.550 -27.799 -18.878 1.00 12.05 109 ASN B N 1
ATOM 2511 C CA . ASN B 1 109 ? -38.468 -29.152 -19.429 1.00 11.89 109 ASN B CA 1
ATOM 2512 C C . ASN B 1 109 ? -37.048 -29.718 -19.464 1.00 11.84 109 ASN B C 1
ATOM 2513 O O . ASN B 1 109 ? -36.804 -30.777 -20.042 1.00 12.03 109 ASN B O 1
ATOM 2518 N N . ALA B 1 110 ? -36.115 -29.003 -18.843 1.00 11.55 110 ALA B N 1
ATOM 2519 C CA . ALA B 1 110 ? -34.746 -29.489 -18.699 1.00 11.56 110 ALA B CA 1
ATOM 2520 C C . ALA B 1 110 ? -34.111 -28.943 -17.431 1.00 11.47 110 ALA B C 1
ATOM 2521 O O . ALA B 1 110 ? -34.510 -27.893 -16.928 1.00 11.36 110 ALA B O 1
ATOM 2523 N N . LEU B 1 111 ? -33.127 -29.672 -16.916 1.00 11.56 111 LEU B N 1
ATOM 2524 C CA . LEU B 1 111 ? -32.381 -29.236 -15.744 1.00 11.54 111 LEU B CA 1
ATOM 2525 C C . LEU B 1 111 ? -30.905 -29.558 -15.929 1.00 11.29 111 LEU B C 1
ATOM 2526 O O . LEU B 1 111 ? -30.545 -30.685 -16.280 1.00 11.33 111 LEU B O 1
ATOM 2531 N N . SER B 1 112 ? -30.063 -28.549 -15.722 1.00 10.95 112 SER B N 1
ATOM 2532 C CA . SER B 1 112 ? -28.621 -28.711 -15.798 1.00 10.85 112 SER B CA 1
ATOM 2533 C C . SER B 1 112 ? -28.037 -28.724 -14.395 1.00 10.90 112 SER B C 1
ATOM 2534 O O . SER B 1 112 ? -28.353 -27.861 -13.575 1.00 10.86 112 SER B O 1
ATOM 2537 N N . LEU B 1 113 ? -27.180 -29.705 -14.137 1.00 10.90 113 LEU B N 1
ATOM 2538 C CA . LEU B 1 113 ? -26.649 -29.944 -12.802 1.00 11.05 113 LEU B CA 1
ATOM 2539 C C . LEU B 1 113 ? -25.133 -29.856 -12.782 1.00 11.00 113 LEU B C 1
ATOM 2540 O O . LEU B 1 113 ? -24.483 -30.170 -13.782 1.00 11.08 113 LEU B O 1
ATOM 2545 N N . PRO B 1 114 ? -24.559 -29.438 -11.636 1.00 10.99 114 PRO B N 1
ATOM 2546 C CA . PRO B 1 114 ? -23.110 -29.494 -11.482 1.00 11.05 114 PRO B CA 1
ATOM 2547 C C . PRO B 1 114 ? -22.666 -30.910 -11.111 1.00 11.23 114 PRO B C 1
ATOM 2548 O O . PRO B 1 114 ? -23.136 -31.470 -10.116 1.00 11.46 114 PRO B O 1
ATOM 2552 N N . PHE B 1 115 ? -21.777 -31.481 -11.915 1.00 11.29 115 PHE B N 1
ATOM 2553 C CA . PHE B 1 115 ? -21.284 -32.832 -11.657 1.00 11.51 115 PHE B CA 1
ATOM 2554 C C . PHE B 1 115 ? -19.851 -32.852 -11.130 1.00 11.61 115 PHE B C 1
ATOM 2555 O O . PHE B 1 115 ? -19.307 -33.919 -10.849 1.00 11.73 115 PHE B O 1
ATOM 2563 N N . ALA B 1 116 ? -19.248 -31.676 -10.972 1.00 11.68 116 ALA B N 1
ATOM 2564 C CA . ALA B 1 116 ? -17.903 -31.586 -10.406 1.00 11.54 116 ALA B CA 1
ATOM 2565 C C . ALA B 1 116 ? -17.845 -30.642 -9.203 1.00 11.58 116 ALA B C 1
ATOM 2566 O O . ALA B 1 116 ? -17.440 -31.055 -8.109 1.00 11.37 116 ALA B O 1
ATOM 2568 N N . LYS B 1 117 ? -18.248 -29.386 -9.400 1.00 11.60 117 LYS B N 1
ATOM 2569 C CA . LYS B 1 117 ? -18.317 -28.430 -8.292 1.00 11.64 117 LYS B CA 1
ATOM 2570 C C . LYS B 1 117 ? -19.339 -28.916 -7.269 1.00 11.88 117 LYS B C 1
ATOM 2571 O O . LYS B 1 117 ? -20.497 -29.167 -7.606 1.00 11.96 117 LYS B O 1
ATOM 2577 N N . GLY B 1 118 ? -18.889 -29.070 -6.025 1.00 12.11 118 GLY B N 1
ATOM 2578 C CA . GLY B 1 118 ? -19.732 -29.558 -4.935 1.00 12.54 118 GLY B CA 1
ATOM 2579 C C . GLY B 1 118 ? -20.073 -31.036 -5.008 1.00 12.82 118 GLY B C 1
ATOM 2580 O O . GLY B 1 118 ? -20.873 -31.529 -4.210 1.00 13.02 118 GLY B O 1
ATOM 2581 N N . PHE B 1 119 ? -19.462 -31.743 -5.958 1.00 13.16 119 PHE B N 1
ATOM 2582 C CA . PHE B 1 119 ? -19.796 -33.139 -6.229 1.00 13.67 119 PHE B CA 1
ATOM 2583 C C . PHE B 1 119 ? -18.726 -34.042 -5.634 1.00 13.93 119 PHE B C 1
ATOM 2584 O O . PHE B 1 119 ? -17.716 -34.347 -6.274 1.00 14.48 119 PHE B O 1
ATOM 2592 N N . GLY B 1 120 ? -18.954 -34.460 -4.395 1.00 13.96 120 GLY B N 1
ATOM 2593 C CA . GLY B 1 120 ? -18.003 -35.311 -3.698 1.00 14.55 120 GLY B CA 1
ATOM 2594 C C . GLY B 1 120 ? -18.701 -36.474 -3.042 1.00 14.76 120 GLY B C 1
ATOM 2595 O O . GLY B 1 120 ? -19.578 -37.107 -3.630 1.00 14.65 120 GLY B O 1
ATOM 2596 N N . TRP B 1 121 ? -18.307 -36.745 -1.807 1.00 15.21 121 TRP B N 1
ATOM 2597 C CA . TRP B 1 121 ? -18.876 -37.817 -1.022 1.00 15.78 121 TRP B CA 1
ATOM 2598 C C . TRP B 1 121 ? -20.372 -37.573 -0.805 1.00 15.18 121 TRP B C 1
ATOM 2599 O O . TRP B 1 121 ? -20.784 -36.474 -0.423 1.00 15.26 121 TRP B O 1
ATOM 2610 N N . GLY B 1 122 ? -21.188 -38.585 -1.094 1.00 14.90 122 GLY B N 1
ATOM 2611 C CA . GLY B 1 122 ? -22.638 -38.467 -0.954 1.00 14.15 122 GLY B CA 1
ATOM 2612 C C . GLY B 1 122 ? -23.351 -37.722 -2.074 1.00 13.92 122 GLY B C 1
ATOM 2613 O O . GLY B 1 122 ? -24.548 -37.456 -1.977 1.00 13.87 122 GLY B O 1
ATOM 2614 N N . ALA B 1 123 ? -22.623 -37.400 -3.141 1.00 13.76 123 ALA B N 1
ATOM 2615 C CA . ALA B 1 123 ? -23.188 -36.639 -4.260 1.00 13.70 123 ALA B CA 1
ATOM 2616 C C . ALA B 1 123 ? -24.311 -37.392 -4.970 1.00 13.71 123 ALA B C 1
ATOM 2617 O O . ALA B 1 123 ? -25.252 -36.774 -5.475 1.00 13.43 123 ALA B O 1
ATOM 2619 N N . GLU B 1 124 ? -24.215 -38.721 -4.995 1.00 13.79 124 GLU B N 1
ATOM 2620 C CA . GLU B 1 124 ? -25.257 -39.546 -5.603 1.00 13.95 124 GLU B CA 1
ATOM 2621 C C . GLU B 1 124 ? -26.534 -39.566 -4.756 1.00 13.87 124 GLU B C 1
ATOM 2622 O O . GLU B 1 124 ? -27.631 -39.731 -5.289 1.00 13.58 124 GLU B O 1
ATOM 2628 N N . LEU B 1 125 ? -26.385 -39.388 -3.442 1.00 13.72 125 LEU B N 1
ATOM 2629 C CA . LEU B 1 125 ? -27.535 -39.199 -2.563 1.00 13.90 125 LEU B CA 1
ATOM 2630 C C . LEU B 1 125 ? -28.231 -37.894 -2.936 1.00 13.72 125 LEU B C 1
ATOM 2631 O O . LEU B 1 125 ? -29.450 -37.869 -3.107 1.00 13.61 125 LEU B O 1
ATOM 2636 N N . ASN B 1 126 ? -27.454 -36.821 -3.087 1.00 13.60 126 ASN B N 1
ATOM 2637 C CA . ASN B 1 126 ? -28.013 -35.538 -3.512 1.00 13.53 126 ASN B CA 1
ATOM 2638 C C . ASN B 1 126 ? -28.753 -35.649 -4.845 1.00 13.58 126 ASN B C 1
ATOM 2639 O O . ASN B 1 126 ? -29.828 -35.072 -5.003 1.00 13.58 126 ASN B O 1
ATOM 2644 N N . LEU B 1 127 ? -28.181 -36.403 -5.787 1.00 13.72 127 LEU B N 1
ATOM 2645 C CA . LEU B 1 127 ? -28.831 -36.646 -7.076 1.00 13.83 127 LEU B CA 1
ATOM 2646 C C . LEU B 1 127 ? -30.178 -37.343 -6.910 1.00 13.98 127 LEU B C 1
ATOM 2647 O O . LEU B 1 127 ? -31.190 -36.871 -7.424 1.00 13.80 127 LEU B O 1
ATOM 2652 N N . ARG B 1 128 ? -30.191 -38.459 -6.180 1.00 14.34 128 ARG B N 1
ATOM 2653 C CA . ARG B 1 128 ? -31.436 -39.172 -5.921 1.00 14.87 128 ARG B CA 1
ATOM 2654 C C . ARG B 1 128 ? -32.471 -38.255 -5.276 1.00 14.38 128 ARG B C 1
ATOM 2655 O O . ARG B 1 128 ? -33.623 -38.208 -5.713 1.00 14.30 128 ARG B O 1
ATOM 2663 N N . TYR B 1 129 ? -32.047 -37.515 -4.252 1.00 13.76 129 TYR B N 1
ATOM 2664 C CA . TYR B 1 129 ? -32.944 -36.632 -3.515 1.00 13.59 129 TYR B CA 1
ATOM 2665 C C . TYR B 1 129 ? -33.522 -35.556 -4.426 1.00 13.35 129 TYR B C 1
ATOM 2666 O O . TYR B 1 129 ? -34.729 -35.320 -4.424 1.00 13.03 129 TYR B O 1
ATOM 2675 N N . LEU B 1 130 ? -32.665 -34.912 -5.212 1.00 13.46 130 LEU B N 1
ATOM 2676 C CA . LEU B 1 130 ? -33.137 -33.833 -6.071 1.00 13.49 130 LEU B CA 1
ATOM 2677 C C . LEU B 1 130 ? -34.040 -34.343 -7.198 1.00 13.46 130 LEU B C 1
ATOM 2678 O O . LEU B 1 130 ? -35.010 -33.677 -7.550 1.00 13.39 130 LEU B O 1
ATOM 2683 N N . PHE B 1 131 ? -33.740 -35.527 -7.736 1.00 13.25 131 PHE B N 1
ATOM 2684 C CA . PHE B 1 131 ? -34.617 -36.149 -8.734 1.00 13.18 131 PHE B CA 1
ATOM 2685 C C . PHE B 1 131 ? -35.993 -36.440 -8.142 1.00 13.34 131 PHE B C 1
ATOM 2686 O O . PHE B 1 131 ? -37.015 -36.208 -8.788 1.00 13.46 131 PHE B O 1
ATOM 2694 N N . GLU B 1 132 ? -36.013 -36.940 -6.908 1.00 13.60 132 GLU B N 1
ATOM 2695 C CA . GLU B 1 132 ? -37.272 -37.204 -6.211 1.00 13.77 132 GLU B CA 1
ATOM 2696 C C . GLU B 1 132 ? -38.105 -35.939 -6.026 1.00 13.75 132 GLU B C 1
ATOM 2697 O O . GLU B 1 132 ? -39.310 -35.951 -6.269 1.00 13.83 132 GLU B O 1
ATOM 2703 N N . ARG B 1 133 ? -37.464 -34.845 -5.617 1.00 13.57 133 ARG B N 1
ATOM 2704 C CA . ARG B 1 133 ? -38.186 -33.589 -5.414 1.00 13.48 133 ARG B CA 1
ATOM 2705 C C . ARG B 1 133 ? -38.599 -32.934 -6.734 1.00 13.53 133 ARG B C 1
ATOM 2706 O O . ARG B 1 133 ? -39.667 -32.332 -6.817 1.00 13.63 133 ARG B O 1
ATOM 2714 N N . LEU B 1 134 ? -37.754 -33.070 -7.755 1.00 13.79 134 LEU B N 1
ATOM 2715 C CA . LEU B 1 134 ? -38.047 -32.565 -9.099 1.00 13.87 134 LEU B CA 1
ATOM 2716 C C . LEU B 1 134 ? -39.367 -33.117 -9.644 1.00 14.40 134 LEU B C 1
ATOM 2717 O O . LEU B 1 134 ? -40.118 -32.403 -10.312 1.00 14.46 134 LEU B O 1
ATOM 2722 N N . PHE B 1 135 ? -39.643 -34.384 -9.343 1.00 15.01 135 PHE B N 1
ATOM 2723 C CA . PHE B 1 135 ? -40.835 -35.058 -9.853 1.00 15.74 135 PHE B CA 1
ATOM 2724 C C . PHE B 1 135 ? -41.846 -35.415 -8.759 1.00 16.35 135 PHE B C 1
ATOM 2725 O O . PHE B 1 135 ? -42.699 -36.289 -8.948 1.00 16.71 135 PHE B O 1
ATOM 2733 N N . GLU B 1 136 ? -41.765 -34.718 -7.627 1.00 16.68 136 GLU B N 1
ATOM 2734 C CA . GLU B 1 136 ? -42.658 -34.976 -6.499 1.00 17.25 136 GLU B CA 1
ATOM 2735 C C . GLU B 1 136 ? -44.095 -34.557 -6.801 1.00 18.01 136 GLU B C 1
ATOM 2736 O O . GLU B 1 136 ? -45.035 -35.313 -6.543 1.00 18.53 136 GLU B O 1
ATOM 2742 N N . ASP B 1 137 ? -44.253 -33.351 -7.341 1.00 18.58 137 ASP B N 1
ATOM 2743 C CA . ASP B 1 137 ? -45.557 -32.832 -7.744 1.00 19.19 137 ASP B CA 1
ATOM 2744 C C . ASP B 1 137 ? -45.536 -32.528 -9.231 1.00 19.49 137 ASP B C 1
ATOM 2745 O O . ASP B 1 137 ? -44.469 -32.316 -9.804 1.00 19.12 137 ASP B O 1
ATOM 2750 N N . GLU B 1 138 ? -46.710 -32.517 -9.860 1.00 20.09 138 GLU B N 1
ATOM 2751 C CA . GLU B 1 138 ? -46.810 -32.127 -11.264 1.00 20.68 138 GLU B CA 1
ATOM 2752 C C . GLU B 1 138 ? -46.242 -30.722 -11.441 1.00 20.11 138 GLU B C 1
ATOM 2753 O O . GLU B 1 138 ? -46.450 -29.853 -10.592 1.00 19.45 138 GLU B O 1
ATOM 2759 N N . LYS B 1 139 ? -45.508 -30.516 -12.531 1.00 20.13 139 LYS B N 1
ATOM 2760 C CA . LYS B 1 139 ? -44.794 -29.255 -12.753 1.00 20.04 139 LYS B CA 1
ATOM 2761 C C . LYS B 1 139 ? -45.726 -28.051 -12.884 1.00 19.98 139 LYS B C 1
ATOM 2762 O O . LYS B 1 139 ? -46.874 -28.185 -13.317 1.00 20.21 139 LYS B O 1
ATOM 2768 N N . GLY B 1 140 ? -45.219 -26.885 -12.488 1.00 19.39 140 GLY B N 1
ATOM 2769 C CA . GLY B 1 140 ? -45.920 -25.614 -12.659 1.00 19.12 140 GLY B CA 1
ATOM 2770 C C . GLY B 1 140 ? -47.061 -25.357 -11.694 1.00 18.99 140 GLY B C 1
ATOM 2771 O O . GLY B 1 140 ? -47.923 -24.520 -11.959 1.00 18.95 140 GLY B O 1
ATOM 2772 N N . GLY B 1 141 ? -47.068 -26.064 -10.567 1.00 18.56 141 GLY B N 1
ATOM 2773 C CA . GLY B 1 141 ? -48.113 -25.890 -9.562 1.00 18.56 141 GLY B CA 1
ATOM 2774 C C . GLY B 1 141 ? -47.997 -24.628 -8.729 1.00 18.48 141 GLY B C 1
ATOM 2775 O O . GLY B 1 141 ? -48.945 -24.251 -8.040 1.00 18.86 141 GLY B O 1
ATOM 2776 N N . GLY B 1 142 ? -46.835 -23.977 -8.784 1.00 18.26 142 GLY B N 1
ATOM 2777 C CA . GLY B 1 142 ? -46.581 -22.763 -8.009 1.00 18.34 142 GLY B CA 1
ATOM 2778 C C . GLY B 1 142 ? -46.099 -23.047 -6.599 1.00 18.86 142 GLY B C 1
ATOM 2779 O O . GLY B 1 142 ? -46.447 -24.072 -6.016 1.00 19.00 142 GLY B O 1
ATOM 2780 N N . TYR B 1 143 ? -45.279 -22.148 -6.061 1.00 18.74 143 TYR B N 1
ATOM 2781 C CA . TYR B 1 143 ? -44.863 -22.213 -4.657 1.00 19.84 143 TYR B CA 1
ATOM 2782 C C . TYR B 1 143 ? -44.605 -20.819 -4.096 1.00 20.61 143 TYR B C 1
ATOM 2783 O O . TYR B 1 143 ? -43.816 -20.071 -4.664 1.00 20.12 143 TYR B O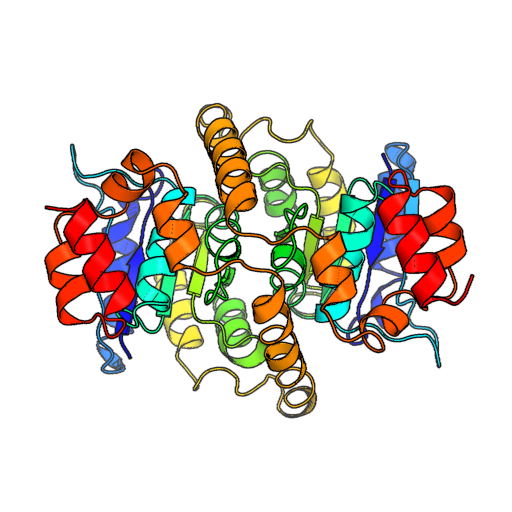 1
ATOM 2792 N N . PRO B 1 144 ? -45.277 -20.458 -2.985 1.00 22.02 144 PRO B N 1
ATOM 2793 C CA . PRO B 1 144 ? -46.389 -21.173 -2.355 1.00 23.14 144 PRO B CA 1
ATOM 2794 C C . PRO B 1 144 ? -47.666 -20.959 -3.167 1.00 24.54 144 PRO B C 1
ATOM 2795 O O . PRO B 1 144 ? -47.620 -20.302 -4.209 1.00 24.72 144 PRO B O 1
ATOM 2799 N N . LYS B 1 145 ? -48.792 -21.495 -2.702 1.00 26.58 145 LYS B N 1
ATOM 2800 C CA . LYS B 1 145 ? -50.065 -21.319 -3.415 1.00 28.04 145 LYS B CA 1
ATOM 2801 C C . LYS B 1 145 ? -50.436 -19.843 -3.608 1.00 28.80 145 LYS B C 1
ATOM 2802 O O . LYS B 1 145 ? -51.128 -19.492 -4.567 1.00 28.42 145 LYS B O 1
ATOM 2808 N N . GLU B 1 146 ? -49.948 -18.993 -2.704 1.00 29.94 146 GLU B N 1
ATOM 2809 C CA . GLU B 1 146 ? -50.201 -17.549 -2.730 1.00 30.95 146 GLU B CA 1
ATOM 2810 C C . GLU B 1 146 ? -49.496 -16.823 -3.878 1.00 30.26 146 GLU B C 1
ATOM 2811 O O . GLU B 1 146 ? -50.000 -15.815 -4.377 1.00 30.78 146 GLU B O 1
ATOM 2817 N N . ARG B 1 147 ? -48.330 -17.326 -4.281 1.00 29.03 147 ARG B N 1
ATOM 2818 C CA . ARG B 1 147 ? -47.564 -16.731 -5.382 1.00 27.72 147 ARG B CA 1
ATOM 2819 C C . ARG B 1 147 ? -47.731 -17.497 -6.697 1.00 25.48 147 ARG B C 1
ATOM 2820 O O . ARG B 1 147 ? -47.100 -17.158 -7.700 1.00 24.81 147 ARG B O 1
ATOM 2828 N N . ALA B 1 148 ? -48.586 -18.517 -6.688 1.00 23.50 148 ALA B N 1
ATOM 2829 C CA . ALA B 1 148 ? -48.765 -19.397 -7.844 1.00 21.67 148 ALA B CA 1
ATOM 2830 C C . ALA B 1 148 ? -49.241 -18.672 -9.105 1.00 20.44 148 ALA B C 1
ATOM 2831 O O . ALA B 1 148 ? -48.707 -18.910 -10.188 1.00 19.76 148 ALA B O 1
ATOM 2833 N N . VAL B 1 149 ? -50.225 -17.783 -8.961 1.00 19.15 149 VAL B N 1
ATOM 2834 C CA . VAL B 1 149 ? -50.778 -17.045 -10.106 1.00 18.12 149 VAL B CA 1
ATOM 2835 C C . VAL B 1 149 ? -49.727 -16.189 -10.830 1.00 16.99 149 VAL B C 1
ATOM 2836 O O . VAL B 1 149 ? -49.523 -16.373 -12.030 1.00 16.54 149 VAL B O 1
ATOM 2840 N N . PRO B 1 150 ? -49.045 -15.267 -10.111 1.00 16.17 150 PRO B N 1
ATOM 2841 C CA . PRO B 1 150 ? -48.036 -14.475 -10.825 1.00 15.74 150 PRO B CA 1
ATOM 2842 C C . PRO B 1 150 ? -46.876 -15.308 -11.375 1.00 14.96 150 PRO B C 1
ATOM 2843 O O . PRO B 1 150 ? -46.346 -14.981 -12.438 1.00 14.67 150 PRO B O 1
ATOM 2847 N N . GLU B 1 151 ? -46.496 -16.374 -10.669 1.00 14.44 151 GLU B N 1
ATOM 2848 C CA . GLU B 1 151 ? -45.438 -17.272 -11.143 1.00 14.08 151 GLU B CA 1
ATOM 2849 C C . GLU B 1 151 ? -45.825 -17.952 -12.449 1.00 13.81 151 GLU B C 1
ATOM 2850 O O . GLU B 1 151 ? -45.029 -18.014 -13.385 1.00 13.31 151 GLU B O 1
ATOM 2856 N N . GLN B 1 152 ? -47.050 -18.461 -12.516 1.00 13.91 152 GLN B N 1
ATOM 2857 C CA A GLN B 1 152 ? -47.544 -19.158 -13.703 0.50 14.00 152 GLN B CA 1
ATOM 2858 C CA B GLN B 1 152 ? -47.461 -19.154 -13.724 0.50 13.94 152 GLN B CA 1
ATOM 2859 C C . GLN B 1 152 ? -47.813 -18.189 -14.853 1.00 13.88 152 GLN B C 1
ATOM 2860 O O . GLN B 1 152 ? -47.605 -18.516 -16.018 1.00 13.97 152 GLN B O 1
ATOM 2871 N N . ARG B 1 153 ? -48.292 -16.992 -14.511 1.00 13.95 153 ARG B N 1
ATOM 2872 C CA . ARG B 1 153 ? -48.501 -15.957 -15.518 1.00 14.00 153 ARG B CA 1
ATOM 2873 C C . ARG B 1 153 ? -47.156 -15.562 -16.126 1.00 13.46 153 ARG B C 1
ATOM 2874 O O . ARG B 1 153 ? -47.026 -15.469 -17.347 1.00 13.36 153 ARG B O 1
ATOM 2882 N N . ASN B 1 154 ? -46.154 -15.352 -15.273 1.00 12.88 154 ASN B N 1
ATOM 2883 C CA . ASN B 1 154 ? -44.821 -14.997 -15.752 1.00 12.49 154 ASN B CA 1
ATOM 2884 C C . ASN B 1 154 ? -44.174 -16.087 -16.600 1.00 12.29 154 ASN B C 1
ATOM 2885 O O . ASN B 1 154 ? -43.501 -15.782 -17.584 1.00 12.18 154 ASN B O 1
ATOM 2890 N N . ALA B 1 155 ? -44.378 -17.350 -16.222 1.00 12.09 155 ALA B N 1
ATOM 2891 C CA . ALA B 1 155 ? -43.862 -18.468 -17.010 1.00 12.07 155 ALA B CA 1
ATOM 2892 C C . ALA B 1 155 ? -44.503 -18.498 -18.402 1.00 12.24 155 ALA B C 1
ATOM 2893 O O . ALA B 1 155 ? -43.824 -18.758 -19.397 1.00 11.92 155 ALA B O 1
ATOM 2895 N N . ARG B 1 156 ? -45.803 -18.216 -18.468 1.00 12.62 156 ARG B N 1
ATOM 2896 C CA . ARG B 1 156 ? -46.501 -18.127 -19.754 1.00 13.06 156 ARG B CA 1
ATOM 2897 C C . ARG B 1 156 ? -45.998 -16.958 -20.604 1.00 13.09 156 ARG B C 1
ATOM 2898 O O . ARG B 1 156 ? -45.782 -17.108 -21.809 1.00 12.86 156 ARG B O 1
ATOM 2906 N N . ILE B 1 157 ? -45.817 -15.802 -19.970 1.00 12.88 157 ILE B N 1
ATOM 2907 C CA . ILE B 1 157 ? -45.317 -14.618 -20.669 1.00 12.84 157 ILE B CA 1
ATOM 2908 C C . ILE B 1 157 ? -43.913 -14.879 -21.214 1.00 12.96 157 ILE B C 1
ATOM 2909 O O . ILE B 1 157 ? -43.606 -14.501 -22.348 1.00 12.88 157 ILE B O 1
ATOM 2914 N N . LEU B 1 158 ? -43.077 -15.547 -20.419 1.00 13.11 158 LEU B N 1
ATOM 2915 C CA . LEU B 1 158 ? -41.748 -15.951 -20.878 1.00 13.46 158 LEU B CA 1
ATOM 2916 C C . LEU B 1 158 ? -41.830 -16.834 -22.127 1.00 13.82 158 LEU B C 1
ATOM 2917 O O . LEU B 1 158 ? -41.079 -16.628 -23.080 1.00 13.74 158 LEU B O 1
ATOM 2922 N N . SER B 1 159 ? -42.745 -17.805 -22.114 1.00 14.24 159 SER B N 1
ATOM 2923 C CA A SER B 1 159 ? -42.950 -18.698 -23.255 0.50 14.72 159 SER B CA 1
ATOM 2924 C CA B SER B 1 159 ? -42.936 -18.694 -23.258 0.50 14.86 159 SER B CA 1
ATOM 2925 C C . SER B 1 159 ? -43.348 -17.916 -24.506 1.00 15.06 159 SER B C 1
ATOM 2926 O O . SER B 1 159 ? -42.880 -18.211 -25.610 1.00 15.04 159 SER B O 1
ATOM 2931 N N . GLU B 1 160 ? -44.209 -16.915 -24.323 1.00 15.71 160 GLU B N 1
ATOM 2932 C CA . GLU B 1 160 ? -44.647 -16.054 -25.424 1.00 16.44 160 GLU B CA 1
ATOM 2933 C C . GLU B 1 160 ? -43.490 -15.241 -25.999 1.00 16.07 160 GLU B C 1
ATOM 2934 O O . GLU B 1 160 ? -43.355 -15.127 -27.217 1.00 15.97 160 GLU B O 1
ATOM 2940 N N . ILE B 1 161 ? -42.659 -14.684 -25.118 1.00 15.70 161 ILE B N 1
ATOM 2941 C CA . ILE B 1 161 ? -41.464 -13.943 -25.530 1.00 15.56 161 ILE B CA 1
ATOM 2942 C C . ILE B 1 161 ? -40.527 -14.839 -26.344 1.00 15.02 161 ILE B C 1
ATOM 2943 O O . ILE B 1 161 ? -40.020 -14.427 -27.388 1.00 14.44 161 ILE B O 1
ATOM 2948 N N . LYS B 1 162 ? -40.324 -16.070 -25.880 1.00 14.46 162 LYS B N 1
ATOM 2949 C CA . LYS B 1 162 ? -39.432 -17.011 -26.560 1.00 14.26 162 LYS B CA 1
ATOM 2950 C C . LYS B 1 162 ? -39.882 -17.353 -27.985 1.00 14.46 162 LYS B C 1
ATOM 2951 O O . LYS B 1 162 ? -39.049 -17.648 -28.839 1.00 14.29 162 LYS B O 1
ATOM 2957 N N . GLN B 1 163 ? -41.190 -17.292 -28.237 1.00 14.76 163 GLN B N 1
ATOM 2958 C CA . GLN B 1 163 ? -41.730 -17.472 -29.591 1.00 15.17 163 GLN B CA 1
ATOM 2959 C C . GLN B 1 163 ? -41.205 -16.406 -30.556 1.00 14.92 163 GLN B C 1
ATOM 2960 O O . GLN B 1 163 ? -41.114 -16.640 -31.764 1.00 15.41 163 GLN B O 1
ATOM 2966 N N . ILE B 1 164 ? -40.857 -15.244 -30.009 1.00 14.41 164 ILE B N 1
ATOM 2967 C CA . ILE B 1 164 ? -40.361 -14.110 -30.786 1.00 14.31 164 ILE B CA 1
ATOM 2968 C C . ILE B 1 164 ? -38.832 -14.063 -30.862 1.00 13.78 164 ILE B C 1
ATOM 2969 O O . ILE B 1 1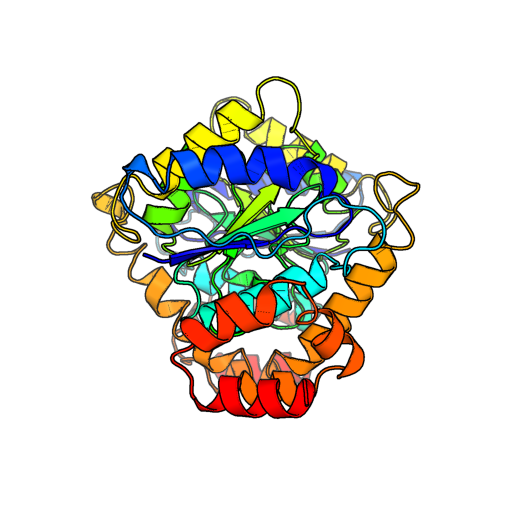64 ? -38.269 -13.671 -31.888 1.00 14.13 164 ILE B O 1
ATOM 2974 N N . THR B 1 165 ? -38.154 -14.451 -29.786 1.00 13.27 165 THR B N 1
ATOM 2975 C CA . THR B 1 165 ? -36.705 -14.245 -29.721 1.00 13.00 165 THR B CA 1
ATOM 2976 C C . THR B 1 165 ? -35.877 -15.304 -30.451 1.00 13.13 165 THR B C 1
ATOM 2977 O O . THR B 1 165 ? -34.741 -15.029 -30.846 1.00 13.15 165 THR B O 1
ATOM 2981 N N . TYR B 1 166 ? -36.433 -16.503 -30.615 1.00 13.27 166 TYR B N 1
ATOM 2982 C CA . TYR B 1 166 ? -35.718 -17.595 -31.280 1.00 13.57 166 TYR B CA 1
ATOM 2983 C C . TYR B 1 166 ? -36.171 -17.808 -32.709 1.00 14.33 166 TYR B C 1
ATOM 2984 O O . TYR B 1 166 ? -37.356 -17.673 -33.030 1.00 14.65 166 TYR B O 1
ATOM 2993 N N . ARG B 1 167 ? -35.213 -18.166 -33.555 1.00 14.90 167 ARG B N 1
ATOM 2994 C CA . ARG B 1 167 ? -35.508 -18.555 -34.925 1.00 15.84 167 ARG B CA 1
ATOM 2995 C C . ARG B 1 167 ? -36.083 -19.969 -34.968 1.00 16.06 167 ARG B C 1
ATOM 2996 O O . ARG B 1 167 ? -36.018 -20.711 -33.983 1.00 15.82 167 ARG B O 1
ATOM 3004 N N . ASP B 1 168 ? -36.673 -20.315 -36.110 1.00 16.43 168 ASP B N 1
ATOM 3005 C CA . ASP B 1 168 ? -37.267 -21.626 -36.344 1.00 17.01 168 ASP B CA 1
ATOM 3006 C C . ASP B 1 168 ? -36.242 -22.739 -36.116 1.00 16.90 168 ASP B C 1
ATOM 3007 O O . ASP B 1 168 ? -35.127 -22.662 -36.624 1.00 16.52 168 ASP B O 1
ATOM 3012 N N . LEU B 1 169 ? -36.619 -23.768 -35.359 1.00 16.90 169 LEU B N 1
ATOM 3013 C CA . LEU B 1 169 ? -35.665 -24.822 -34.999 1.00 16.91 169 LEU B CA 1
ATOM 3014 C C . LEU B 1 169 ? -35.105 -25.585 -36.202 1.00 16.84 169 LEU B C 1
ATOM 3015 O O . LEU B 1 169 ? -33.899 -25.804 -36.282 1.00 16.56 169 LEU B O 1
ATOM 3020 N N . LEU B 1 170 ? -35.967 -25.986 -37.133 1.00 16.76 170 LEU B N 1
ATOM 3021 C CA . LEU B 1 170 ? -35.482 -26.708 -38.309 1.00 17.05 170 LEU B CA 1
ATOM 3022 C C . LEU B 1 170 ? -34.520 -25.849 -39.129 1.00 16.90 170 LEU B C 1
ATOM 3023 O O . LEU B 1 170 ? -33.523 -26.353 -39.645 1.00 16.87 170 LEU B O 1
ATOM 3028 N N . SER B 1 171 ? -34.815 -24.552 -39.225 1.00 16.93 171 SER B N 1
ATOM 3029 C CA . SER B 1 171 ? -33.919 -23.600 -39.884 1.00 16.89 171 SER B CA 1
ATOM 3030 C C . SER B 1 171 ? -32.552 -23.583 -39.206 1.00 16.45 171 SER B C 1
ATOM 3031 O O . SER B 1 171 ? -31.523 -23.591 -39.882 1.00 16.38 171 SER B O 1
ATOM 3034 N N . VAL B 1 172 ? -32.557 -23.577 -37.872 1.00 16.02 172 VAL B N 1
ATOM 3035 C CA . VAL B 1 172 ? -31.328 -23.648 -37.081 1.00 15.75 172 VAL B CA 1
ATOM 3036 C C . VAL B 1 172 ? -30.548 -24.921 -37.414 1.00 15.63 172 VAL B C 1
ATOM 3037 O O . VAL B 1 172 ? -29.344 -24.865 -37.664 1.00 15.46 172 VAL B O 1
ATOM 3041 N N . LEU B 1 173 ? -31.244 -26.056 -37.442 1.00 15.80 173 LEU B N 1
ATOM 3042 C CA . LEU B 1 173 ? -30.602 -27.341 -37.724 1.00 16.32 173 LEU B CA 1
ATOM 3043 C C . LEU B 1 173 ? -29.934 -27.374 -39.099 1.00 16.93 173 LEU B C 1
ATOM 3044 O O . LEU B 1 173 ? -28.890 -28.007 -39.273 1.00 16.96 173 LEU B O 1
ATOM 3049 N N . LYS B 1 174 ? -30.533 -26.675 -40.059 1.00 17.69 174 LYS B N 1
ATOM 3050 C CA . LYS B 1 174 ? -30.002 -26.599 -41.420 1.00 18.66 174 LYS B CA 1
ATOM 3051 C C . LYS B 1 174 ? -28.828 -25.627 -41.550 1.00 19.12 174 LYS B C 1
ATOM 3052 O O . LYS B 1 174 ? -27.961 -25.802 -42.410 1.00 19.63 174 LYS B O 1
ATOM 3058 N N . GLU B 1 175 ? -28.796 -24.611 -40.690 1.00 19.61 175 GLU B N 1
ATOM 3059 C CA . GLU B 1 175 ? -27.825 -23.522 -40.812 1.00 20.10 175 GLU B CA 1
ATOM 3060 C C . GLU B 1 175 ? -26.565 -23.688 -39.967 1.00 19.97 175 GLU B C 1
ATOM 3061 O O . GLU B 1 175 ? -25.515 -23.137 -40.305 1.00 20.04 175 GLU B O 1
ATOM 3067 N N . ILE B 1 176 ? -26.666 -24.434 -38.870 1.00 19.60 176 ILE B N 1
ATOM 3068 C CA . ILE B 1 176 ? -25.497 -24.697 -38.028 1.00 19.83 176 ILE B CA 1
ATOM 3069 C C . ILE B 1 176 ? -24.498 -25.596 -38.754 1.00 20.01 176 ILE B C 1
ATOM 3070 O O . ILE B 1 176 ? -24.843 -26.248 -39.745 1.00 19.86 176 ILE B O 1
ATOM 3075 N N . ASP B 1 177 ? -23.260 -25.610 -38.267 1.00 20.47 177 ASP B N 1
ATOM 3076 C CA . ASP B 1 177 ? -22.228 -26.475 -38.821 1.00 21.19 177 ASP B CA 1
ATOM 3077 C C . ASP B 1 177 ? -22.724 -27.920 -38.818 1.00 20.72 177 ASP B C 1
ATOM 3078 O O . ASP B 1 177 ? -23.112 -28.453 -37.776 1.00 20.24 177 ASP B O 1
ATOM 3083 N N . GLN B 1 178 ? -22.726 -28.545 -39.991 1.00 20.57 178 GLN B N 1
ATOM 3084 C CA . GLN B 1 178 ? -23.328 -29.867 -40.139 1.00 20.57 178 GLN B CA 1
ATOM 3085 C C . GLN B 1 178 ? -22.482 -30.995 -39.543 1.00 20.38 178 GLN B C 1
ATOM 3086 O O . GLN B 1 178 ? -23.024 -32.019 -39.124 1.00 20.20 178 GLN B O 1
ATOM 3092 N N . ASP B 1 179 ? -21.165 -30.802 -39.497 1.00 20.78 179 ASP B N 1
ATOM 3093 C CA . ASP B 1 179 ? -20.278 -31.740 -38.807 1.00 21.17 179 ASP B CA 1
ATOM 3094 C C . ASP B 1 179 ? -20.551 -31.717 -37.303 1.00 20.28 179 ASP B C 1
ATOM 3095 O O . ASP B 1 179 ? -20.591 -32.763 -36.656 1.00 20.37 179 ASP B O 1
ATOM 3100 N N . PHE B 1 180 ? -20.749 -30.513 -36.770 1.00 19.52 180 PHE B N 1
ATOM 3101 C CA . PHE B 1 180 ? -21.136 -30.294 -35.375 1.00 18.54 180 PHE B CA 1
ATOM 3102 C C . PHE B 1 180 ? -22.451 -31.010 -35.060 1.00 18.11 180 PHE B C 1
ATOM 3103 O O . PHE B 1 180 ? -22.558 -31.709 -34.050 1.00 17.73 180 PHE B O 1
ATOM 3111 N N . LEU B 1 181 ? -23.442 -30.839 -35.937 1.00 17.62 181 LEU B N 1
ATOM 3112 C CA . LEU B 1 181 ? -24.739 -31.501 -35.797 1.00 17.60 181 LEU B CA 1
ATOM 3113 C C . LEU B 1 181 ? -24.634 -33.022 -35.905 1.00 17.87 181 LEU B C 1
ATOM 3114 O O . LEU B 1 181 ? -25.198 -33.743 -35.078 1.00 17.66 181 LEU B O 1
ATOM 3119 N N . LYS B 1 182 ? -23.917 -33.500 -36.922 1.00 18.55 182 LYS B N 1
ATOM 3120 C CA . LYS B 1 182 ? -23.744 -34.937 -37.135 1.00 19.45 182 LYS B CA 1
ATOM 3121 C C . LYS B 1 182 ? -23.138 -35.618 -35.906 1.00 18.98 182 LYS B C 1
ATOM 3122 O O . LYS B 1 182 ? -23.630 -36.658 -35.472 1.00 19.14 182 LYS B O 1
ATOM 3128 N N . GLU B 1 183 ? -22.090 -35.018 -35.343 1.00 18.53 183 GLU B N 1
ATOM 3129 C CA . GLU B 1 183 ? -21.447 -35.560 -34.143 1.00 17.86 183 GLU B CA 1
ATOM 3130 C C . GLU B 1 183 ? -22.422 -35.619 -32.968 1.00 17.47 183 GLU B C 1
ATOM 3131 O O . GLU B 1 183 ? -22.484 -36.621 -32.257 1.00 17.26 183 GLU B O 1
ATOM 3137 N N . THR B 1 184 ? -23.192 -34.546 -32.791 1.00 17.02 184 THR B N 1
ATOM 3138 C CA . THR B 1 184 ? -24.186 -34.450 -31.723 1.00 16.73 184 THR B CA 1
ATOM 3139 C C . THR B 1 184 ? -25.186 -35.611 -31.748 1.00 16.89 184 THR B C 1
ATOM 3140 O O . THR B 1 184 ? -25.689 -36.025 -30.702 1.00 16.93 184 THR B O 1
ATOM 3144 N N . ILE B 1 185 ? -25.454 -36.145 -32.940 1.00 17.29 185 ILE B N 1
ATOM 3145 C CA . ILE B 1 185 ? -26.442 -37.216 -33.099 1.00 17.70 185 ILE B CA 1
ATOM 3146 C C . ILE B 1 185 ? -25.822 -38.562 -33.508 1.00 17.99 185 ILE B C 1
ATOM 3147 O O . ILE B 1 185 ? -26.515 -39.426 -34.052 1.00 18.25 185 ILE B O 1
ATOM 3152 N N . SER B 1 186 ? -24.533 -38.738 -33.206 1.00 18.28 186 SER B N 1
ATOM 3153 C CA A SER B 1 186 ? -23.789 -39.938 -33.599 0.50 18.84 186 SER B CA 1
ATOM 3154 C CA B SER B 1 186 ? -23.793 -39.939 -33.603 0.50 18.82 186 SER B CA 1
ATOM 3155 C C . SER B 1 186 ? -23.644 -40.969 -32.478 1.00 19.17 186 SER B C 1
ATOM 3156 O O . SER B 1 186 ? -22.968 -41.993 -32.648 1.00 19.23 186 SER B O 1
ATOM 3161 N N . GLY B 1 187 ? -24.280 -40.707 -31.337 1.00 19.52 187 GLY B N 1
ATOM 3162 C CA . GLY B 1 187 ? -24.255 -41.634 -30.203 1.00 20.30 187 GLY B CA 1
ATOM 3163 C C . GLY B 1 187 ? -24.784 -43.009 -30.567 1.00 20.90 187 GLY B C 1
ATOM 3164 O O . GLY B 1 187 ? -25.685 -43.136 -31.398 1.00 20.47 187 GLY B O 1
ATOM 3165 N N . GLU B 1 188 ? -24.225 -44.039 -29.932 1.00 21.76 188 GLU B N 1
ATOM 3166 C CA . GLU B 1 188 ? -24.529 -45.434 -30.263 1.00 22.75 188 GLU B CA 1
ATOM 3167 C C . GLU B 1 188 ? -26.023 -45.771 -30.247 1.00 22.59 188 GLU B C 1
ATOM 3168 O O . GLU B 1 188 ? -26.489 -46.576 -31.057 1.00 22.56 188 GLU B O 1
ATOM 3174 N N . HIS B 1 189 ? -26.767 -45.149 -29.336 1.00 21.91 189 HIS B N 1
ATOM 3175 C CA . HIS B 1 189 ? -28.188 -45.444 -29.173 1.00 21.65 189 HIS B CA 1
ATOM 3176 C C . HIS B 1 189 ? -29.110 -44.333 -29.680 1.00 20.66 189 HIS B C 1
ATOM 3177 O O . HIS B 1 189 ? -30.330 -44.422 -29.515 1.00 20.51 189 HIS B O 1
ATOM 3184 N N . PHE B 1 190 ? -28.538 -43.300 -30.298 1.00 20.55 190 PHE B N 1
ATOM 3185 C CA . PHE B 1 190 ? -29.341 -42.150 -30.726 1.00 20.52 190 PHE B CA 1
ATOM 3186 C C . PHE B 1 190 ? -30.471 -42.531 -31.678 1.00 20.74 190 PHE B C 1
ATOM 3187 O O . PHE B 1 190 ? -31.623 -42.176 -31.443 1.00 20.47 190 PHE B O 1
ATOM 3195 N N . GLN B 1 191 ? -30.135 -43.241 -32.753 1.00 21.81 191 GLN B N 1
ATOM 3196 C CA . GLN B 1 191 ? -31.127 -43.615 -33.761 1.00 22.37 191 GLN B CA 1
ATOM 3197 C C . GLN B 1 191 ? -32.226 -44.490 -33.172 1.00 22.38 191 GLN B C 1
ATOM 3198 O O . GLN B 1 191 ? -33.410 -44.270 -33.435 1.00 22.22 191 GLN B O 1
ATOM 3204 N N . GLU B 1 192 ? -31.825 -45.466 -32.361 1.00 22.49 192 GLU B N 1
ATOM 3205 C CA . GLU B 1 192 ? -32.761 -46.366 -31.697 1.00 23.10 192 GLU B CA 1
ATOM 3206 C C . GLU B 1 192 ? -33.755 -45.606 -30.819 1.00 22.44 192 GLU B C 1
ATOM 3207 O O . GLU B 1 192 ? -34.967 -45.781 -30.954 1.00 22.42 192 GLU B O 1
ATOM 3213 N N . TYR B 1 193 ? -33.239 -44.758 -29.931 1.00 21.75 193 TYR B N 1
ATOM 3214 C CA . TYR B 1 193 ? -34.082 -44.035 -28.984 1.00 21.36 193 TYR B CA 1
ATOM 3215 C C . TYR B 1 193 ? -34.879 -42.908 -29.640 1.00 20.84 193 TYR B C 1
ATOM 3216 O O . TYR B 1 193 ? -36.051 -42.702 -29.315 1.00 21.11 193 TYR B O 1
ATOM 3225 N N . PHE B 1 194 ? -34.237 -42.179 -30.551 1.00 20.68 194 PHE B N 1
ATOM 3226 C CA . PHE B 1 194 ? -34.842 -40.984 -31.138 1.00 20.79 194 PHE B CA 1
ATOM 3227 C C . PHE B 1 194 ? -36.001 -41.286 -32.084 1.00 21.01 194 PHE B C 1
ATOM 3228 O O . PHE B 1 194 ? -37.111 -40.804 -31.872 1.00 20.76 194 PHE B O 1
ATOM 3236 N N . PHE B 1 195 ? -35.742 -42.078 -33.122 1.00 21.50 195 PHE B N 1
ATOM 3237 C CA . PHE B 1 195 ? -36.746 -42.307 -34.162 1.00 22.05 195 PHE B CA 1
ATOM 3238 C C . PHE B 1 195 ? -37.961 -43.094 -33.682 1.00 22.37 195 PHE B C 1
ATOM 3239 O O . PHE B 1 195 ? -39.043 -42.974 -34.253 1.00 23.42 195 PHE B O 1
ATOM 3247 N N . ALA B 1 196 ? -37.780 -43.881 -32.623 1.00 22.37 196 ALA B N 1
ATOM 3248 C CA . ALA B 1 196 ? -38.877 -44.622 -32.008 1.00 22.24 196 ALA B CA 1
ATOM 3249 C C . ALA B 1 196 ? -39.825 -43.705 -31.235 1.00 21.85 196 ALA B C 1
ATOM 3250 O O . ALA B 1 196 ? -41.005 -44.024 -31.065 1.00 22.06 196 ALA B O 1
ATOM 3252 N N . ASN B 1 197 ? -39.307 -42.565 -30.778 1.00 21.36 197 ASN B N 1
ATOM 3253 C CA . ASN B 1 197 ? -40.060 -41.669 -29.899 1.00 20.81 197 ASN B CA 1
ATOM 3254 C C . ASN B 1 197 ? -40.324 -40.269 -30.458 1.00 20.31 197 ASN B C 1
ATOM 3255 O O . ASN B 1 197 ? -41.018 -39.464 -29.829 1.00 20.15 197 ASN B O 1
ATOM 3260 N N . CYS B 1 198 ? -39.783 -39.993 -31.642 1.00 20.26 198 CYS B N 1
ATOM 3261 C CA . CYS B 1 198 ? -39.967 -38.702 -32.304 1.00 20.23 198 CYS B CA 1
ATOM 3262 C C . CYS B 1 198 ? -41.397 -38.529 -32.815 1.00 20.74 198 CYS B C 1
ATOM 3263 O O . CYS B 1 198 ? -41.947 -39.425 -33.464 1.00 21.05 198 CYS B O 1
ATOM 3266 N N . GLN B 1 199 ? -41.987 -37.376 -32.509 1.00 21.23 199 GLN B N 1
ATOM 3267 C CA . GLN B 1 199 ? -43.348 -37.037 -32.929 1.00 22.06 199 GLN B CA 1
ATOM 3268 C C . GLN B 1 199 ? -43.354 -35.928 -33.978 1.00 21.55 199 GLN B C 1
ATOM 3269 O O . GLN B 1 199 ? -44.386 -35.652 -34.596 1.00 21.88 199 GLN B O 1
ATOM 3275 N N . ASN B 1 200 ? -42.204 -35.285 -34.159 1.00 20.73 200 ASN B N 1
ATOM 3276 C CA . ASN B 1 200 ? -42.062 -34.211 -35.133 1.00 20.06 200 ASN B CA 1
ATOM 3277 C C . ASN B 1 200 ? -41.495 -34.761 -36.431 1.00 19.82 200 ASN B C 1
ATOM 3278 O O . ASN B 1 200 ? -40.299 -35.025 -36.544 1.00 19.48 200 ASN B O 1
ATOM 3283 N N . GLN B 1 201 ? -42.374 -34.934 -37.412 1.00 20.07 201 GLN B N 1
ATOM 3284 C CA . GLN B 1 201 ? -42.006 -35.552 -38.680 1.00 20.61 201 GLN B CA 1
ATOM 3285 C C . GLN B 1 201 ? -40.948 -34.745 -39.435 1.00 19.97 201 GLN B C 1
ATOM 3286 O O . GLN B 1 201 ? -40.079 -35.316 -40.091 1.00 19.69 201 GLN B O 1
ATOM 3292 N N . ASN B 1 202 ? -41.024 -33.421 -39.329 1.00 19.53 202 ASN B N 1
ATOM 3293 C CA . ASN B 1 202 ? -40.082 -32.543 -40.017 1.00 19.01 202 ASN B CA 1
ATOM 3294 C C . ASN B 1 202 ? -38.651 -32.654 -39.491 1.00 18.81 202 ASN B C 1
ATOM 3295 O O . ASN B 1 202 ? -37.704 -32.688 -40.278 1.00 18.81 202 ASN B O 1
ATOM 3300 N N . ILE B 1 203 ? -38.499 -32.729 -38.169 1.00 18.39 203 ILE B N 1
ATOM 3301 C CA . ILE B 1 203 ? -37.177 -32.932 -37.569 1.00 18.13 203 ILE B CA 1
ATOM 3302 C C . ILE B 1 203 ? -36.649 -34.326 -37.917 1.00 18.57 203 ILE B C 1
ATOM 3303 O O . ILE B 1 203 ? -35.492 -34.472 -38.314 1.00 17.95 203 ILE B O 1
ATOM 3308 N N . ALA B 1 204 ? -37.510 -35.335 -37.785 1.00 18.97 204 ALA B N 1
ATOM 3309 C CA . ALA B 1 204 ? -37.152 -36.713 -38.122 1.00 19.91 204 ALA B CA 1
ATOM 3310 C C . ALA B 1 204 ? -36.618 -36.816 -39.549 1.00 20.60 204 ALA B C 1
ATOM 3311 O O . ALA B 1 204 ? -35.547 -37.384 -39.775 1.00 20.70 204 ALA B O 1
ATOM 3313 N N . ASP B 1 205 ? -37.355 -36.239 -40.497 1.00 21.18 205 ASP B N 1
ATOM 3314 C CA . ASP B 1 205 ? -36.966 -36.249 -41.907 1.00 21.78 205 ASP B CA 1
ATOM 3315 C C . ASP B 1 205 ? -35.590 -35.633 -42.147 1.00 21.75 205 ASP B C 1
ATOM 3316 O O . ASP B 1 205 ? -34.759 -36.225 -42.840 1.00 21.71 205 ASP B O 1
ATOM 3321 N N . TYR B 1 206 ? -35.344 -34.458 -41.569 1.00 21.35 206 TYR B N 1
ATOM 3322 C CA . TYR B 1 206 ? -34.065 -33.784 -41.774 1.00 21.23 206 TYR B CA 1
ATOM 3323 C C . TYR B 1 206 ? -32.886 -34.544 -41.167 1.00 21.47 206 TYR B C 1
ATOM 3324 O O . TYR B 1 206 ? -31.832 -34.658 -41.792 1.00 21.31 206 TYR B O 1
ATOM 3333 N N . LEU B 1 207 ? -33.064 -35.058 -39.953 1.00 21.91 207 LEU B N 1
ATOM 3334 C CA . LEU B 1 207 ? -32.002 -35.810 -39.292 1.00 22.42 207 LEU B CA 1
ATOM 3335 C C . LEU B 1 207 ? -31.693 -37.121 -40.017 1.00 23.53 207 LEU B C 1
ATOM 3336 O O . LEU B 1 207 ? -30.550 -37.573 -40.016 1.00 23.56 207 LEU B O 1
ATOM 3341 N N . LYS B 1 208 ? -32.709 -37.708 -40.649 1.00 24.91 208 LYS B N 1
ATOM 3342 C CA . LYS B 1 208 ? -32.511 -38.866 -41.522 1.00 26.30 208 LYS B CA 1
ATOM 3343 C C . LYS B 1 208 ? -31.608 -38.521 -42.707 1.00 27.30 208 LYS B C 1
ATOM 3344 O O . LYS B 1 208 ? -30.739 -39.312 -43.075 1.00 28.01 208 LYS B O 1
ATOM 3350 N N . SER B 1 209 ? -31.803 -37.335 -43.285 1.00 28.12 209 SER B N 1
ATOM 3351 C CA . SER B 1 209 ? -30.976 -36.873 -44.403 1.00 28.92 209 SER B CA 1
ATOM 3352 C C . SER B 1 209 ? -29.529 -36.624 -43.970 1.00 29.39 209 SER B C 1
ATOM 3353 O O . SER B 1 209 ? -28.594 -36.863 -44.737 1.00 29.92 209 SER B O 1
ATOM 3356 N N . VAL B 1 210 ? -29.358 -36.148 -42.737 1.00 29.69 210 VAL B N 1
ATOM 3357 C CA . VAL B 1 210 ? -28.036 -35.926 -42.151 1.00 29.99 210 VAL B CA 1
ATOM 3358 C C . VAL B 1 210 ? -27.323 -37.257 -41.883 1.00 30.84 210 VAL B C 1
ATOM 3359 O O . VAL B 1 210 ? -26.106 -37.361 -42.058 1.00 30.66 210 VAL B O 1
ATOM 3363 N N . LEU B 1 211 ? -28.089 -38.268 -41.474 1.00 32.20 211 LEU B N 1
ATOM 3364 C CA . LEU B 1 211 ? -27.525 -39.564 -41.085 1.00 34.06 211 LEU B CA 1
ATOM 3365 C C . LEU B 1 211 ? -27.305 -40.532 -42.252 1.00 35.89 211 LEU B C 1
ATOM 3366 O O . LEU B 1 211 ? -26.393 -41.360 -42.206 1.00 36.73 211 LEU B O 1
ATOM 3371 N N . ASP B 1 212 ? -28.140 -40.431 -43.284 1.00 37.88 212 ASP B N 1
ATOM 3372 C CA . ASP B 1 212 ? -27.967 -41.232 -44.499 1.00 39.67 212 ASP B CA 1
ATOM 3373 C C . ASP B 1 212 ? -28.277 -40.424 -45.753 1.00 40.34 212 ASP B C 1
ATOM 3374 O O . ASP B 1 212 ? -27.374 -39.861 -46.375 1.00 41.47 212 ASP B O 1
#